Protein AF-A0A5R8Y618-F1 (afdb_monomer_lite)

InterPro domains:
  IPR011460 Lcl, C-terminal [PF07603] (34-144)

Foldseek 3Di:
DDDDDDDDDDDDDPPLCALLNVLVVVQWDDDQQWTARNLQRKIKGAHLDWFWFFQVVLQVCQQPDCGPNDNQKGFAAPLVCWPCLVVLVVGNDDQDPPAKEFHPDAQDPVDPQWGKIWHQDPPVSTIDIDTGDGRGGIHIHMIMDDDDDPDNVRSVVSNVVVSVVSSVVVVVVLVVVCVVVLDLVSLVVVCVSHVDDPCNVVSVVSNVVVVVVLVVVCVVLLFPVSLVVVCVVPPPDPCNLVSLVSLVVVLVVLLFLQSLLVSCQVPVVHPCLVVSVLSNLVVLVVLLVVVQELLSLLLSCLLCVLHPCNVVSLVSSLVRLCCVLVDPPPPCPPDPQVSNLVSLVVLLVVLVCLQCVCVVVVNDAPNNQSSLVNSVSSLVSSVPRPVPHPVNVVVCPDPVNVVSVVVNVVNVVVSVVVVVVSSVVSNVSSVSNVVSLVDPSHDPSSVVSNVVSNVVVVVCCVDSNVDDD

Organism: NCBI:txid2576037

Sequence (469 aa):
MFKIIIFLGISMNLLFASIESEVEKERFIKENGVLIDSFMGLVWEDNKKINKMTWDDSVKYCNDLKLHGKNNWRLPKSLEVFHLYNIKNEFYGPSGISDSYWLHQNGDEDRNNLRSKYYFDTYNKKVKISLNRPKYTYYNVRCVSGPSYASKDEIKKVIDKNRKEAINKKLNDYYTMLQKEDSIKEYRSFLRKYPNTSINQKIEKRLKELYSNEIKKLKKENTIIAYEIFLKNNPNSSIEDDITKEIYKLVKEEDNIAGYEWYVNKYSKSSNAKQAIEQIHKLAFEEAKDIDTISSYNTFVFNYPLAKEVKQANKKANELEREEYTSLGLLSFIGTNEKLDRKARALLIKAKQIERYPLDNNLNGSSSMGYKIVANRMYELLQKEFIESEATLRHLESQEFKDFVKDFRYVMKNIQRTLNQTNSYIKEVVSISKRGFEDAKADREMAAYYTKQHRDWEKFMHFRDKGYN

Structure (mmCIF, N/CA/C/O backbone):
data_AF-A0A5R8Y618-F1
#
_entry.id   AF-A0A5R8Y618-F1
#
loop_
_atom_site.group_PDB
_atom_site.id
_atom_site.type_symbol
_atom_site.label_atom_id
_atom_site.label_alt_id
_atom_site.label_comp_id
_atom_site.label_asym_id
_atom_site.label_entity_id
_atom_site.label_seq_id
_atom_site.pdbx_PDB_ins_code
_atom_site.Cartn_x
_atom_site.Cartn_y
_atom_site.Cartn_z
_atom_site.occupancy
_atom_site.B_iso_or_equiv
_atom_site.auth_seq_id
_atom_site.auth_comp_id
_atom_site.auth_asym_id
_atom_site.auth_atom_id
_atom_site.pdbx_PDB_model_num
ATOM 1 N N . MET A 1 1 ? 13.536 -36.663 -20.740 1.00 36.28 1 MET A N 1
ATOM 2 C CA . MET A 1 1 ? 14.502 -35.853 -21.515 1.00 36.28 1 MET A CA 1
ATOM 3 C C . MET A 1 1 ? 14.365 -34.398 -21.056 1.00 36.28 1 MET A C 1
ATOM 5 O O . MET A 1 1 ? 13.608 -33.631 -21.632 1.00 36.28 1 MET A O 1
ATOM 9 N N . PHE A 1 2 ? 14.982 -34.074 -19.914 1.00 22.75 2 PHE A N 1
ATOM 10 C CA . PHE A 1 2 ? 14.882 -32.771 -19.242 1.00 22.75 2 PHE A CA 1
ATOM 11 C C . PHE A 1 2 ? 15.874 -31.779 -19.869 1.00 22.75 2 PHE A C 1
ATOM 13 O O . PHE A 1 2 ? 17.068 -32.061 -19.928 1.00 22.75 2 PHE A O 1
ATOM 20 N N . LYS A 1 3 ? 15.387 -30.620 -20.332 1.00 25.92 3 LYS A N 1
ATOM 21 C CA . LYS A 1 3 ? 16.228 -29.483 -20.735 1.00 25.92 3 LYS A CA 1
ATOM 22 C C . LYS A 1 3 ? 16.635 -28.704 -19.484 1.00 25.92 3 LYS A C 1
ATOM 24 O O . LYS A 1 3 ? 15.788 -28.133 -18.806 1.00 25.92 3 LYS A O 1
ATOM 29 N N . ILE A 1 4 ? 17.932 -28.699 -19.195 1.00 24.20 4 ILE A N 1
ATOM 30 C CA . ILE A 1 4 ? 18.552 -27.942 -18.105 1.00 24.20 4 ILE A CA 1
ATOM 31 C C . ILE A 1 4 ? 18.669 -26.475 -18.538 1.00 24.20 4 ILE A C 1
ATOM 33 O O . ILE A 1 4 ? 19.390 -26.150 -19.479 1.00 24.20 4 ILE A O 1
ATOM 37 N N . ILE A 1 5 ? 17.943 -25.597 -17.846 1.00 27.16 5 ILE A N 1
ATOM 38 C CA . ILE A 1 5 ? 18.125 -24.142 -17.868 1.00 27.16 5 ILE A CA 1
ATOM 39 C C . ILE A 1 5 ? 19.163 -23.825 -16.788 1.00 27.16 5 ILE A C 1
ATOM 41 O O . ILE A 1 5 ? 18.901 -24.027 -15.604 1.00 27.16 5 ILE A O 1
ATOM 45 N N . ILE A 1 6 ? 20.347 -23.354 -17.182 1.00 28.50 6 ILE A N 1
ATOM 46 C CA . ILE A 1 6 ? 21.373 -22.903 -16.235 1.00 28.50 6 ILE A CA 1
ATOM 47 C C . ILE A 1 6 ? 21.031 -21.473 -15.800 1.00 28.50 6 ILE A C 1
ATOM 49 O O . ILE A 1 6 ? 21.230 -20.514 -16.543 1.00 28.50 6 ILE A O 1
ATOM 53 N N . PHE A 1 7 ? 20.505 -21.354 -14.581 1.00 26.84 7 PHE A N 1
ATOM 54 C CA . PHE A 1 7 ? 20.467 -20.123 -13.794 1.00 26.84 7 PHE A CA 1
ATOM 55 C C . PHE A 1 7 ? 21.886 -19.840 -13.269 1.00 26.84 7 PHE A C 1
ATOM 57 O O . PHE A 1 7 ? 22.429 -20.647 -12.517 1.00 26.84 7 PHE A O 1
ATOM 64 N N . LEU A 1 8 ? 22.484 -18.702 -13.631 1.00 30.75 8 LEU A N 1
ATOM 65 C CA . LEU A 1 8 ? 23.652 -18.158 -12.927 1.00 30.75 8 LEU A CA 1
ATOM 66 C C . LEU A 1 8 ? 23.202 -17.010 -12.017 1.00 30.75 8 LEU A C 1
ATOM 68 O O . LEU A 1 8 ? 22.452 -16.128 -12.429 1.00 30.75 8 LEU A O 1
ATOM 72 N N . GLY A 1 9 ? 23.632 -17.108 -10.758 1.00 26.67 9 GLY A N 1
ATOM 73 C CA . GLY A 1 9 ? 23.142 -16.378 -9.594 1.00 26.67 9 GLY A CA 1
ATOM 74 C C . GLY A 1 9 ? 23.215 -14.855 -9.681 1.00 26.67 9 GLY A C 1
ATOM 75 O O . GLY A 1 9 ? 24.220 -14.259 -10.062 1.00 26.67 9 GLY A O 1
ATOM 76 N N . ILE A 1 10 ? 22.103 -14.265 -9.257 1.00 31.89 10 ILE A N 1
ATOM 77 C CA . ILE A 1 10 ? 21.794 -12.848 -9.114 1.00 31.89 10 ILE A CA 1
ATOM 78 C C . ILE A 1 10 ? 22.483 -12.315 -7.851 1.00 31.89 10 ILE A C 1
ATOM 80 O O . ILE A 1 10 ? 22.214 -12.804 -6.755 1.00 31.89 10 ILE A O 1
ATOM 84 N N . SER A 1 11 ? 23.309 -11.274 -7.977 1.00 30.38 11 SER A N 1
ATOM 85 C CA . SER A 1 11 ? 23.451 -10.305 -6.890 1.00 30.38 11 SER A CA 1
ATOM 86 C C . SER A 1 11 ? 22.293 -9.315 -6.992 1.00 30.38 11 SER A C 1
ATOM 88 O O . SER A 1 11 ? 21.925 -8.848 -8.070 1.00 30.38 11 SER A O 1
ATOM 90 N N . MET A 1 12 ? 21.662 -9.076 -5.849 1.00 31.19 12 MET A N 1
ATOM 91 C CA . MET A 1 12 ? 20.414 -8.349 -5.668 1.00 31.19 12 MET A CA 1
ATOM 92 C C . MET A 1 12 ? 20.581 -6.853 -5.975 1.00 31.19 12 MET A C 1
ATOM 94 O O . MET A 1 12 ? 20.665 -6.024 -5.083 1.00 31.19 12 MET A O 1
ATOM 98 N N . ASN A 1 13 ? 20.613 -6.520 -7.260 1.00 31.25 13 ASN A N 1
ATOM 99 C CA . ASN A 1 13 ? 20.055 -5.295 -7.803 1.00 31.25 13 ASN A CA 1
ATOM 100 C C . ASN A 1 13 ? 19.085 -5.760 -8.883 1.00 31.25 13 ASN A C 1
ATOM 102 O O . ASN A 1 13 ? 19.504 -6.297 -9.908 1.00 31.25 13 ASN A O 1
ATOM 106 N N . LEU A 1 14 ? 17.784 -5.571 -8.662 1.00 36.28 14 LEU A N 1
ATOM 107 C CA . LEU A 1 14 ? 16.843 -5.461 -9.769 1.00 36.28 14 LEU A CA 1
ATOM 108 C C . LEU A 1 14 ? 17.345 -4.288 -10.620 1.00 36.28 14 LEU A C 1
ATOM 110 O O . LEU A 1 14 ? 17.012 -3.135 -10.363 1.00 36.28 14 LEU A O 1
ATOM 114 N N . LEU A 1 15 ? 18.222 -4.570 -11.585 1.00 40.03 15 LEU A N 1
ATOM 115 C CA . LEU A 1 15 ? 18.502 -3.688 -12.705 1.00 40.03 15 LEU A CA 1
ATOM 116 C C . LEU A 1 15 ? 17.163 -3.556 -13.418 1.00 40.03 15 LEU A C 1
ATOM 118 O O . LEU A 1 15 ? 16.800 -4.394 -14.241 1.00 40.03 15 LEU A O 1
ATOM 122 N N . PHE A 1 16 ? 16.376 -2.558 -13.016 1.00 50.47 16 PHE A N 1
ATOM 123 C CA . PHE A 1 16 ? 15.217 -2.125 -13.771 1.00 50.47 16 PHE A CA 1
ATOM 124 C C . PHE A 1 16 ? 15.690 -1.992 -15.216 1.00 50.47 16 PHE A C 1
ATOM 126 O O . PHE A 1 16 ? 16.631 -1.242 -15.484 1.00 50.47 16 PHE A O 1
ATOM 133 N N . ALA A 1 17 ? 15.111 -2.778 -16.124 1.00 63.09 17 ALA A N 1
ATOM 134 C CA . ALA A 1 17 ? 15.385 -2.633 -17.543 1.00 63.09 17 ALA A CA 1
ATOM 135 C C . ALA A 1 17 ? 15.125 -1.166 -17.902 1.00 63.09 17 ALA A C 1
ATOM 137 O O . ALA A 1 17 ? 13.986 -0.709 -17.841 1.00 63.09 17 ALA A O 1
ATOM 138 N N . SER A 1 18 ? 16.177 -0.403 -18.194 1.00 84.62 18 SER A N 1
ATOM 139 C CA . SER A 1 18 ? 16.043 0.999 -18.567 1.00 84.62 18 SER A CA 1
ATOM 140 C C . SER A 1 18 ? 15.818 1.097 -20.072 1.00 84.62 18 SER A C 1
ATOM 142 O O . SER A 1 18 ? 16.350 0.296 -20.843 1.00 84.62 18 SER A O 1
ATOM 144 N N . ILE A 1 19 ? 15.059 2.101 -20.513 1.00 89.75 19 ILE A N 1
ATOM 145 C CA . ILE A 1 19 ? 14.921 2.401 -21.948 1.00 89.75 19 ILE A CA 1
ATOM 146 C C . ILE A 1 19 ? 16.291 2.620 -22.591 1.00 89.75 19 ILE A C 1
ATOM 148 O O . ILE A 1 19 ? 16.508 2.183 -23.715 1.00 89.75 19 ILE A O 1
ATOM 152 N N . GLU A 1 20 ? 17.230 3.232 -21.867 1.00 89.75 20 GLU A N 1
ATOM 153 C CA . GLU A 1 20 ? 18.606 3.411 -22.331 1.00 89.75 20 GLU A CA 1
ATOM 154 C C . GLU A 1 20 ? 19.300 2.071 -22.603 1.00 89.75 20 GLU A C 1
ATOM 156 O O . GLU A 1 20 ? 19.898 1.902 -23.661 1.00 89.75 20 GLU A O 1
ATOM 161 N N . SER A 1 21 ? 19.156 1.086 -21.711 1.00 87.31 21 SER A N 1
ATOM 162 C CA . SER A 1 21 ? 19.709 -0.253 -21.928 1.00 87.31 21 SER A CA 1
ATOM 163 C C . SER A 1 21 ? 19.072 -0.960 -23.124 1.00 87.31 21 SER A C 1
ATOM 165 O O . SER A 1 21 ? 19.765 -1.695 -23.825 1.00 87.31 21 SER A O 1
ATOM 167 N N . GLU A 1 22 ? 17.768 -0.785 -23.352 1.00 90.06 22 GLU A N 1
ATOM 168 C CA . GLU A 1 22 ? 17.109 -1.373 -24.522 1.00 90.06 22 GLU A CA 1
ATOM 169 C C . GLU A 1 22 ? 17.590 -0.708 -25.820 1.00 90.06 22 GLU A C 1
ATOM 171 O O . GLU A 1 22 ? 17.864 -1.397 -26.798 1.00 90.06 22 GLU A O 1
ATOM 176 N N . VAL A 1 23 ? 17.740 0.618 -25.813 1.00 92.44 23 VAL A N 1
ATOM 177 C CA . VAL A 1 23 ? 18.236 1.404 -26.949 1.00 92.44 23 VAL A CA 1
ATOM 178 C C . VAL A 1 23 ? 19.695 1.069 -27.281 1.00 92.44 23 VAL A C 1
ATOM 180 O O . VAL A 1 23 ? 20.026 0.889 -28.449 1.00 92.44 23 VAL A O 1
ATOM 183 N N . GLU A 1 24 ? 20.569 0.918 -26.283 1.00 88.50 24 GLU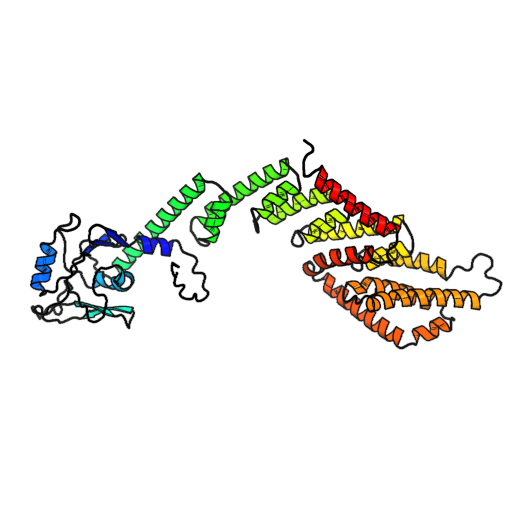 A N 1
ATOM 184 C CA . GLU A 1 24 ? 21.965 0.510 -26.513 1.00 88.50 24 GLU A CA 1
ATOM 185 C C . GLU A 1 24 ? 22.074 -0.906 -27.091 1.00 88.50 24 GLU A C 1
ATOM 187 O O . GLU A 1 24 ? 22.979 -1.183 -27.875 1.00 88.50 24 GLU A O 1
ATOM 192 N N . LYS A 1 25 ? 21.138 -1.803 -26.760 1.00 86.25 25 LYS A N 1
ATOM 193 C CA . LYS A 1 25 ? 21.087 -3.141 -27.363 1.00 86.25 25 LYS A CA 1
ATOM 194 C C . LYS A 1 25 ? 20.648 -3.093 -28.829 1.00 86.25 25 LYS A C 1
ATOM 196 O O . LYS A 1 25 ? 21.166 -3.848 -29.643 1.00 86.25 25 LYS A O 1
ATOM 201 N N . GLU A 1 26 ? 19.715 -2.207 -29.164 1.00 90.62 26 GLU A N 1
ATOM 202 C CA . GLU A 1 26 ? 19.205 -2.013 -30.530 1.00 90.62 26 GLU A CA 1
ATOM 203 C C . GLU A 1 26 ? 20.159 -1.216 -31.429 1.00 90.62 26 GLU A C 1
ATOM 205 O O . GLU A 1 26 ? 20.017 -1.241 -32.651 1.00 90.62 26 GLU A O 1
ATOM 210 N N . ARG A 1 27 ? 21.155 -0.536 -30.847 1.00 91.94 27 ARG A N 1
ATOM 211 C CA . ARG A 1 27 ? 22.166 0.235 -31.581 1.00 91.94 27 ARG A CA 1
ATOM 212 C C . ARG A 1 27 ? 22.917 -0.605 -32.617 1.00 91.94 27 ARG A C 1
ATOM 214 O O . ARG A 1 27 ? 23.222 -0.083 -33.694 1.00 91.94 27 ARG A O 1
ATOM 221 N N . PHE A 1 28 ? 23.246 -1.852 -32.275 1.00 90.69 28 PHE A N 1
ATOM 222 C CA . PHE A 1 28 ? 24.091 -2.731 -33.079 1.00 90.69 28 PHE A CA 1
ATOM 223 C C . PHE A 1 28 ? 23.259 -3.769 -33.829 1.00 90.69 28 PHE A C 1
ATOM 225 O O . PHE A 1 28 ? 22.651 -4.649 -33.224 1.00 90.69 28 PHE A O 1
ATOM 232 N N . ILE A 1 29 ? 23.252 -3.676 -35.157 1.00 92.00 29 ILE A N 1
ATOM 233 C CA . ILE A 1 29 ? 22.400 -4.497 -36.023 1.00 92.00 29 ILE A CA 1
ATOM 234 C C . ILE A 1 29 ? 23.285 -5.427 -36.847 1.00 92.00 29 ILE A C 1
ATOM 236 O O . ILE A 1 29 ? 24.181 -4.969 -37.555 1.00 92.00 29 ILE A O 1
ATOM 240 N N . LYS A 1 30 ? 23.036 -6.736 -36.763 1.00 91.38 30 LYS A N 1
ATOM 241 C CA . LYS A 1 30 ? 23.696 -7.737 -37.610 1.00 91.38 30 LYS A CA 1
ATOM 242 C C . LYS A 1 30 ? 22.812 -8.085 -38.786 1.00 91.38 30 LYS A C 1
ATOM 244 O O . LYS A 1 30 ? 21.698 -8.563 -38.592 1.00 91.38 30 LYS A O 1
ATOM 249 N N . GLU A 1 31 ? 23.340 -7.929 -39.988 1.00 91.25 31 GLU A N 1
ATOM 250 C CA . GLU A 1 31 ? 22.618 -8.281 -41.203 1.00 91.25 31 GLU A CA 1
ATOM 251 C C . GLU A 1 31 ? 23.609 -8.604 -42.325 1.00 91.25 31 GLU A C 1
ATOM 253 O O . GLU A 1 31 ? 24.636 -7.949 -42.442 1.00 91.25 31 GLU A O 1
ATOM 258 N N . ASN A 1 32 ? 23.339 -9.633 -43.135 1.00 89.25 32 ASN A N 1
ATOM 259 C CA . ASN A 1 32 ? 24.079 -9.945 -44.371 1.00 89.25 32 ASN A CA 1
ATOM 260 C C . ASN A 1 32 ? 25.625 -9.870 -44.266 1.00 89.25 32 ASN A C 1
ATOM 262 O O . ASN A 1 32 ? 26.298 -9.374 -45.169 1.00 89.25 32 ASN A O 1
ATOM 266 N N . GLY A 1 33 ? 26.193 -10.375 -43.162 1.00 90.44 33 GLY A N 1
ATOM 267 C CA . GLY A 1 33 ? 27.645 -10.430 -42.944 1.00 90.44 33 GLY A CA 1
ATOM 268 C C . GLY A 1 33 ? 28.290 -9.105 -42.528 1.00 90.44 33 GLY A C 1
ATOM 269 O O . GLY A 1 33 ? 29.500 -8.955 -42.686 1.00 90.44 33 GLY A O 1
ATOM 270 N N . VAL A 1 34 ? 27.511 -8.146 -42.021 1.00 94.12 34 VAL A N 1
ATOM 271 C CA . VAL A 1 34 ? 28.019 -6.907 -41.422 1.00 94.12 34 VAL A CA 1
ATOM 272 C C . VAL A 1 34 ? 27.440 -6.671 -40.029 1.00 94.12 34 VAL A C 1
ATOM 274 O O . VAL A 1 34 ? 26.354 -7.156 -39.702 1.00 94.12 34 VAL A O 1
ATOM 277 N N . LEU A 1 35 ? 28.155 -5.878 -39.231 1.00 93.56 35 LEU A N 1
ATOM 278 C CA . LEU A 1 35 ? 27.660 -5.282 -37.993 1.00 93.56 35 LEU A CA 1
ATOM 279 C C . LEU A 1 35 ? 27.531 -3.766 -38.178 1.00 93.56 35 LEU A C 1
ATOM 281 O O . LEU A 1 35 ? 28.519 -3.067 -38.400 1.00 93.56 35 LEU A O 1
ATOM 285 N N . ILE A 1 36 ? 26.314 -3.250 -38.076 1.00 94.00 36 ILE A N 1
ATOM 286 C CA . ILE A 1 36 ? 25.992 -1.832 -38.225 1.00 94.00 36 ILE A CA 1
ATOM 287 C C . ILE A 1 36 ? 25.940 -1.192 -36.838 1.00 94.00 36 ILE A C 1
ATOM 289 O O . ILE A 1 36 ? 25.162 -1.619 -35.991 1.00 94.00 36 ILE A O 1
ATOM 293 N N . ASP A 1 37 ? 26.726 -0.141 -36.622 1.00 93.94 37 ASP A N 1
ATOM 294 C CA . ASP A 1 37 ? 26.570 0.789 -35.506 1.00 93.94 37 ASP A CA 1
ATOM 295 C C . ASP A 1 37 ? 25.700 1.964 -35.962 1.00 93.94 37 ASP A C 1
ATOM 297 O O . ASP A 1 37 ? 26.177 2.908 -36.600 1.00 93.94 37 ASP A O 1
ATOM 301 N N . SER A 1 38 ? 24.412 1.911 -35.625 1.00 94.12 38 SER A N 1
ATOM 302 C CA . SER A 1 38 ? 23.441 2.934 -36.030 1.00 94.12 38 SER A CA 1
ATOM 303 C C . SER A 1 38 ? 23.702 4.314 -35.414 1.00 94.12 38 SER A C 1
ATOM 305 O O . SER A 1 38 ? 23.259 5.315 -35.974 1.00 94.12 38 SER A O 1
ATOM 307 N N . PHE A 1 39 ? 24.450 4.409 -34.307 1.00 94.31 39 PHE A N 1
ATOM 308 C CA . PHE A 1 39 ? 24.757 5.701 -33.683 1.00 94.31 39 PHE A CA 1
ATOM 309 C C . PHE A 1 39 ? 25.977 6.357 -34.302 1.00 94.31 39 PHE A C 1
ATOM 311 O O . PHE A 1 39 ? 26.036 7.578 -34.349 1.00 94.31 39 PHE A O 1
ATOM 318 N N . MET A 1 40 ? 26.946 5.585 -34.780 1.00 93.12 40 MET A N 1
ATOM 319 C CA . MET A 1 40 ? 28.114 6.141 -35.466 1.00 93.12 40 MET A CA 1
ATOM 320 C C . MET A 1 40 ? 27.967 6.112 -36.995 1.00 93.12 40 MET A C 1
ATOM 322 O O . MET A 1 40 ? 28.813 6.626 -37.719 1.00 93.12 40 MET A O 1
ATOM 326 N N . GLY A 1 41 ? 26.914 5.490 -37.529 1.00 93.69 41 GLY A N 1
ATOM 327 C CA . GLY A 1 41 ? 26.779 5.277 -38.973 1.00 93.69 41 GLY A CA 1
ATOM 328 C C . GLY A 1 41 ? 27.927 4.445 -39.562 1.00 93.69 41 GLY A C 1
ATOM 329 O O . GLY A 1 41 ? 28.170 4.490 -40.770 1.00 93.69 41 GLY A O 1
ATOM 330 N N . LEU A 1 42 ? 28.656 3.719 -38.708 1.00 94.81 42 LEU A N 1
ATOM 331 C CA . LEU A 1 42 ? 29.739 2.830 -39.097 1.00 94.81 42 LEU A CA 1
ATOM 332 C C . LEU A 1 42 ? 29.167 1.450 -39.384 1.00 94.81 42 LEU A C 1
ATOM 334 O O . LEU A 1 42 ? 28.331 0.936 -38.647 1.00 94.81 42 LEU A O 1
ATOM 338 N N . VAL A 1 43 ? 29.660 0.832 -40.443 1.00 95.62 43 VAL A N 1
ATOM 339 C CA . VAL A 1 43 ? 29.338 -0.539 -40.811 1.00 95.62 43 VAL A CA 1
ATOM 340 C C . VAL A 1 43 ? 30.632 -1.319 -40.840 1.00 95.62 43 VAL A C 1
ATOM 342 O O . VAL A 1 43 ? 31.580 -0.941 -41.523 1.00 95.62 43 VAL A O 1
ATOM 345 N N . TRP A 1 44 ? 30.670 -2.392 -40.072 1.00 95.06 44 TRP A N 1
ATOM 346 C CA . TRP A 1 44 ? 31.832 -3.239 -39.903 1.00 95.06 44 TRP A CA 1
ATOM 347 C C . TRP A 1 44 ? 31.638 -4.529 -40.674 1.00 95.06 44 TRP A C 1
ATOM 349 O O . TRP A 1 44 ? 30.567 -5.133 -40.638 1.00 95.06 44 TRP A O 1
ATOM 359 N N . GLU A 1 45 ? 32.691 -4.965 -41.348 1.00 93.94 45 GLU A N 1
ATOM 360 C CA . GLU A 1 45 ? 32.745 -6.289 -41.937 1.00 93.94 45 GLU A CA 1
ATOM 361 C C . GLU A 1 45 ? 32.607 -7.325 -40.819 1.00 93.94 45 GLU A C 1
ATOM 363 O O . GLU A 1 45 ? 33.310 -7.257 -39.806 1.00 93.94 45 GLU A O 1
ATOM 368 N N . ASP A 1 46 ? 31.690 -8.271 -40.990 1.00 90.94 46 ASP A N 1
ATOM 369 C CA . ASP A 1 46 ? 31.454 -9.361 -40.049 1.00 90.94 46 ASP A CA 1
ATOM 370 C C . ASP A 1 46 ? 31.108 -10.664 -40.783 1.00 90.94 46 ASP A C 1
ATOM 372 O O . ASP A 1 46 ? 30.152 -11.379 -40.472 1.00 90.94 46 ASP A O 1
ATOM 376 N N . ASN A 1 47 ? 31.884 -10.960 -41.826 1.00 80.81 47 ASN A N 1
ATOM 377 C CA . ASN A 1 47 ? 31.806 -12.238 -42.514 1.00 80.81 47 ASN A CA 1
ATOM 378 C C . ASN A 1 47 ? 32.437 -13.336 -41.636 1.00 80.81 47 ASN A C 1
ATOM 380 O O . ASN A 1 47 ? 33.357 -13.113 -40.853 1.00 80.81 47 ASN A O 1
ATOM 384 N N . LYS A 1 48 ? 31.949 -14.575 -41.759 1.00 76.44 48 LYS A N 1
ATOM 385 C CA . LYS A 1 48 ? 32.419 -15.708 -40.936 1.00 76.44 48 LYS A CA 1
ATOM 386 C C . LYS A 1 48 ? 33.907 -16.053 -41.136 1.00 76.44 48 LYS A C 1
ATOM 388 O O . LYS A 1 48 ? 34.431 -16.904 -40.422 1.00 76.44 48 LYS A O 1
ATOM 393 N N . LYS A 1 49 ? 34.581 -15.441 -42.116 1.00 80.38 49 LYS A N 1
ATOM 394 C CA . LYS A 1 49 ? 35.970 -15.712 -42.487 1.00 80.38 49 LYS A CA 1
ATOM 395 C C . LYS A 1 49 ? 36.843 -14.507 -42.162 1.00 80.38 49 LYS A C 1
ATOM 397 O O . LYS A 1 49 ? 36.741 -13.483 -42.820 1.00 80.38 49 LYS A O 1
ATOM 402 N N . ILE A 1 50 ? 37.781 -14.678 -41.235 1.00 82.81 50 ILE A N 1
ATOM 403 C CA . ILE A 1 50 ? 38.777 -13.648 -40.933 1.00 82.81 50 ILE A CA 1
ATOM 404 C C . ILE A 1 50 ? 40.066 -13.938 -41.672 1.00 82.81 50 ILE A C 1
ATOM 406 O O . ILE A 1 50 ? 40.689 -14.984 -41.488 1.00 82.81 50 ILE A O 1
ATOM 410 N N . ASN A 1 51 ? 40.465 -12.979 -42.498 1.00 88.44 51 ASN A N 1
ATOM 411 C CA . ASN A 1 51 ? 41.699 -13.054 -43.255 1.00 88.44 51 ASN A CA 1
ATOM 412 C C . ASN A 1 51 ? 42.861 -12.480 -42.435 1.00 88.44 51 ASN A C 1
ATOM 414 O O . ASN A 1 51 ? 42.713 -11.457 -41.764 1.00 88.44 51 ASN A O 1
ATOM 418 N N . LYS A 1 52 ? 44.026 -13.129 -42.529 1.00 91.94 52 LYS A N 1
ATOM 419 C CA . LYS A 1 52 ? 45.307 -12.614 -42.033 1.00 91.94 52 LYS A CA 1
ATOM 420 C C . LYS A 1 52 ? 46.188 -12.271 -43.222 1.00 91.94 52 LYS A C 1
ATOM 422 O O . LYS A 1 52 ? 46.439 -13.143 -44.048 1.00 91.94 52 LYS A O 1
ATOM 427 N N . MET A 1 53 ? 46.652 -11.032 -43.312 1.00 94.44 53 MET A N 1
ATOM 428 C CA . MET A 1 53 ? 47.482 -10.580 -44.434 1.00 94.44 53 MET A CA 1
ATOM 429 C C . MET A 1 53 ? 48.394 -9.417 -44.030 1.00 94.44 53 MET A C 1
ATOM 431 O O . MET A 1 53 ? 48.310 -8.914 -42.901 1.00 94.44 53 MET A O 1
ATOM 435 N N . THR A 1 54 ? 49.284 -9.014 -44.939 1.00 94.94 54 THR A N 1
ATOM 436 C CA . THR A 1 54 ? 50.136 -7.833 -44.748 1.00 94.94 54 THR A CA 1
ATOM 437 C C . THR A 1 54 ? 49.301 -6.555 -44.766 1.00 94.94 54 THR A C 1
ATOM 439 O O . THR A 1 54 ? 48.146 -6.558 -45.196 1.00 94.94 54 THR A O 1
ATOM 442 N N . TRP A 1 55 ? 49.844 -5.442 -44.280 1.00 94.12 55 TRP A N 1
ATOM 443 C CA . TRP A 1 55 ? 49.080 -4.194 -44.238 1.00 94.12 55 TRP A CA 1
ATOM 444 C C . TRP A 1 55 ? 48.700 -3.690 -45.641 1.00 94.12 55 TRP A C 1
ATOM 446 O O . TRP A 1 55 ? 47.558 -3.280 -45.838 1.00 94.12 55 TRP A O 1
ATOM 456 N N . ASP A 1 56 ? 49.617 -3.768 -46.615 1.00 92.06 56 ASP A N 1
ATOM 457 C CA . ASP A 1 56 ? 49.363 -3.327 -47.997 1.00 92.06 56 ASP A CA 1
ATOM 458 C C . ASP A 1 56 ? 48.255 -4.188 -48.645 1.00 92.06 56 ASP A C 1
ATOM 460 O O . ASP A 1 56 ? 47.306 -3.651 -49.225 1.00 92.06 56 ASP A O 1
ATOM 464 N N . ASP A 1 57 ? 48.295 -5.511 -48.438 1.00 95.81 57 ASP A N 1
ATOM 465 C CA . ASP A 1 57 ? 47.231 -6.423 -48.882 1.00 95.81 57 ASP A CA 1
ATOM 466 C C . ASP A 1 57 ? 45.898 -6.133 -48.186 1.00 95.81 57 ASP A C 1
ATOM 468 O O . ASP A 1 57 ? 44.847 -6.221 -48.812 1.00 95.81 57 ASP A O 1
ATOM 472 N N . SER A 1 58 ? 45.928 -5.743 -46.908 1.00 95.12 58 SER A N 1
ATOM 473 C CA . SER A 1 58 ? 44.726 -5.409 -46.128 1.00 95.12 58 SER A CA 1
ATOM 474 C C . SER A 1 58 ? 44.031 -4.161 -46.652 1.00 95.12 58 SER A C 1
ATOM 476 O O . SER A 1 58 ? 42.803 -4.108 -46.701 1.00 95.12 58 SER A O 1
ATOM 478 N N . VAL A 1 59 ? 44.810 -3.149 -47.048 1.00 94.12 59 VAL A N 1
ATOM 479 C CA . VAL A 1 59 ? 44.282 -1.936 -47.681 1.00 94.12 59 VAL A CA 1
ATOM 480 C C . VAL A 1 59 ? 43.632 -2.288 -49.012 1.00 94.12 59 VAL A C 1
ATOM 482 O O . VAL A 1 59 ? 42.493 -1.889 -49.247 1.00 94.12 59 VAL A O 1
ATOM 485 N N . LYS A 1 60 ? 44.318 -3.072 -49.852 1.00 95.44 60 LYS A N 1
ATOM 486 C CA . LYS A 1 60 ? 43.774 -3.531 -51.133 1.00 95.44 60 LYS A CA 1
ATOM 487 C C . LYS A 1 60 ? 42.498 -4.351 -50.939 1.00 95.44 60 LYS A C 1
ATOM 489 O O . LYS A 1 60 ? 41.487 -4.054 -51.561 1.00 95.44 60 LYS A O 1
ATOM 494 N N . TYR A 1 61 ? 42.525 -5.310 -50.017 1.00 95.50 61 TYR A N 1
ATOM 495 C CA . TYR A 1 61 ? 41.379 -6.138 -49.660 1.00 95.50 61 TYR A CA 1
ATOM 496 C C . TYR A 1 61 ? 40.168 -5.295 -49.271 1.00 95.50 61 TYR A C 1
ATOM 498 O O . TYR A 1 61 ? 39.088 -5.505 -49.815 1.00 95.50 61 TYR A O 1
ATOM 506 N N . CYS A 1 62 ? 40.341 -4.327 -48.363 1.00 95.88 62 CYS A N 1
ATOM 507 C CA . CYS A 1 62 ? 39.236 -3.463 -47.979 1.00 95.88 62 CYS A CA 1
ATOM 508 C C . CYS A 1 62 ? 38.757 -2.602 -49.149 1.00 95.88 62 CYS A C 1
ATOM 510 O O . CYS A 1 62 ? 37.558 -2.532 -49.361 1.00 95.88 62 CYS A O 1
ATOM 512 N N . ASN A 1 63 ? 39.644 -2.003 -49.944 1.00 95.69 63 ASN A N 1
ATOM 513 C CA . ASN A 1 63 ? 39.229 -1.161 -51.071 1.00 95.69 63 ASN A CA 1
ATOM 514 C C . ASN A 1 63 ? 38.468 -1.947 -52.158 1.00 95.69 63 ASN A C 1
ATOM 516 O O . ASN A 1 63 ? 37.555 -1.406 -52.779 1.00 95.69 63 ASN A O 1
ATOM 520 N N . ASP A 1 64 ? 38.821 -3.217 -52.368 1.00 95.81 64 ASP A N 1
ATOM 521 C CA . ASP A 1 64 ? 38.188 -4.098 -53.356 1.00 95.81 64 ASP A CA 1
ATOM 522 C C . ASP A 1 64 ? 36.916 -4.789 -52.814 1.00 95.81 64 ASP A C 1
ATOM 524 O O . ASP A 1 64 ? 36.156 -5.395 -53.581 1.00 95.81 64 ASP A O 1
ATOM 528 N N . LEU A 1 65 ? 36.660 -4.711 -51.500 1.00 94.38 65 LEU A N 1
ATOM 529 C CA . LEU A 1 65 ? 35.535 -5.377 -50.850 1.00 94.38 65 LEU A CA 1
ATOM 530 C C . LEU A 1 65 ? 34.200 -4.809 -51.352 1.00 94.38 65 LEU A C 1
ATOM 532 O O . LEU A 1 65 ? 33.922 -3.613 -51.270 1.00 94.38 65 LEU A O 1
ATOM 536 N N . LYS A 1 66 ? 33.329 -5.704 -51.823 1.00 93.56 66 LYS A N 1
ATOM 537 C CA . LYS A 1 66 ? 31.936 -5.408 -52.180 1.00 93.56 66 LYS A CA 1
ATOM 538 C C . LYS A 1 66 ? 31.021 -6.228 -51.283 1.00 93.56 66 LYS A C 1
ATOM 540 O O . LYS A 1 66 ? 30.782 -7.405 -51.535 1.00 93.56 66 LYS A O 1
ATOM 545 N N . LEU A 1 67 ? 30.536 -5.607 -50.215 1.00 91.69 67 LEU A N 1
ATOM 546 C CA . LEU A 1 67 ? 29.726 -6.258 -49.183 1.00 91.69 67 LEU A CA 1
ATOM 547 C C . LEU A 1 67 ? 28.580 -5.339 -48.766 1.00 91.69 67 LEU A C 1
ATOM 549 O O . LEU A 1 67 ? 28.777 -4.131 -48.637 1.00 91.69 67 LEU A O 1
ATOM 553 N N . HIS A 1 68 ? 27.385 -5.903 -48.566 1.00 92.12 68 HIS A N 1
ATOM 554 C CA . HIS A 1 68 ? 26.187 -5.162 -48.150 1.00 92.12 68 HIS A CA 1
ATOM 555 C C . HIS A 1 68 ? 25.889 -3.936 -49.051 1.00 92.12 68 HIS A C 1
ATOM 557 O O . HIS A 1 68 ? 25.562 -2.846 -48.581 1.00 92.12 68 HIS A O 1
ATOM 563 N N . GLY A 1 69 ? 26.092 -4.081 -50.368 1.00 90.56 69 GLY A N 1
ATOM 564 C CA . GLY A 1 69 ? 25.901 -2.998 -51.344 1.00 90.56 69 GLY A CA 1
ATOM 565 C C . GLY A 1 69 ? 26.870 -1.812 -51.201 1.00 90.56 69 GLY A C 1
ATOM 566 O O . GLY A 1 69 ? 26.670 -0.789 -51.849 1.00 90.56 69 GLY A O 1
ATOM 567 N N . LYS A 1 70 ? 27.909 -1.925 -50.363 1.00 90.88 70 LYS A N 1
ATOM 568 C CA . LYS A 1 70 ? 28.933 -0.895 -50.138 1.00 90.88 70 LYS A CA 1
ATOM 569 C C . LYS A 1 70 ? 30.225 -1.245 -50.869 1.00 90.88 70 LYS A C 1
ATOM 571 O O . LYS A 1 70 ? 30.616 -2.411 -50.908 1.00 90.88 70 LYS A O 1
ATOM 576 N N . ASN A 1 71 ? 30.883 -0.219 -51.403 1.00 92.75 71 ASN A N 1
ATOM 577 C CA . ASN A 1 71 ? 32.149 -0.281 -52.145 1.00 92.75 71 ASN A CA 1
ATOM 578 C C . ASN A 1 71 ? 33.226 0.668 -51.576 1.00 92.75 71 ASN A C 1
ATOM 580 O O . ASN A 1 71 ? 34.278 0.832 -52.177 1.00 92.75 71 ASN A O 1
ATOM 584 N N . ASN A 1 72 ? 32.955 1.323 -50.446 1.00 93.56 72 ASN A N 1
ATOM 585 C CA . ASN A 1 72 ? 33.820 2.318 -49.804 1.00 93.56 72 ASN A CA 1
ATOM 586 C C . ASN A 1 72 ? 34.417 1.794 -48.486 1.00 93.56 72 ASN A C 1
ATOM 588 O O . ASN A 1 72 ? 34.504 2.509 -47.483 1.00 93.56 72 ASN A O 1
ATOM 592 N N . TRP A 1 73 ? 34.778 0.516 -48.482 1.00 96.50 73 TRP A N 1
ATOM 593 C CA . TRP A 1 73 ? 35.369 -0.173 -47.344 1.00 96.50 73 TRP A CA 1
ATOM 594 C C . TRP A 1 73 ? 36.838 0.214 -47.176 1.00 96.50 73 TRP A C 1
ATOM 596 O O . TRP A 1 73 ? 37.574 0.399 -48.138 1.00 96.50 73 TRP A O 1
ATOM 606 N N . ARG A 1 74 ? 37.277 0.342 -45.925 1.00 96.06 74 ARG A N 1
ATOM 607 C CA . ARG A 1 74 ? 38.648 0.726 -45.572 1.00 96.06 74 ARG A CA 1
ATOM 608 C C . ARG A 1 74 ? 39.085 0.067 -44.275 1.00 96.06 74 ARG A C 1
ATOM 610 O O . ARG A 1 74 ? 38.261 -0.415 -43.500 1.00 96.06 74 ARG A O 1
ATOM 617 N N . LEU A 1 75 ? 40.382 0.111 -43.989 1.00 95.00 75 LEU A N 1
ATOM 618 C CA . LEU A 1 75 ? 40.856 -0.174 -42.638 1.00 95.00 75 LEU A CA 1
ATOM 619 C C . LEU A 1 75 ? 40.310 0.869 -41.636 1.00 95.00 75 LEU A C 1
ATOM 621 O O . LEU A 1 75 ? 40.159 2.050 -41.982 1.00 95.00 75 LEU A O 1
ATOM 625 N N . PRO A 1 76 ? 40.026 0.467 -40.386 1.00 94.94 76 PRO A N 1
ATOM 626 C CA . PRO A 1 76 ? 39.519 1.375 -39.368 1.00 94.94 76 PRO A CA 1
ATOM 627 C C . PRO A 1 76 ? 40.600 2.316 -38.837 1.00 94.94 76 PRO A C 1
ATOM 629 O O . PRO A 1 76 ? 41.790 1.989 -38.792 1.00 94.94 76 PRO A O 1
ATOM 632 N N . LYS A 1 77 ? 40.180 3.506 -38.407 1.00 91.94 77 LYS A N 1
ATOM 633 C CA . LYS A 1 77 ? 41.035 4.480 -37.719 1.00 91.94 77 LYS A CA 1
ATOM 634 C C . LYS A 1 77 ? 41.075 4.194 -36.220 1.00 91.94 77 LYS A C 1
ATOM 636 O O . LYS A 1 77 ? 40.172 3.579 -35.655 1.00 91.94 77 LYS A O 1
ATOM 641 N N . SER A 1 78 ? 42.116 4.690 -35.555 1.00 89.00 78 SER A N 1
ATOM 642 C CA . SER A 1 78 ? 42.323 4.513 -34.112 1.00 89.00 78 SER A CA 1
ATOM 643 C C . SER A 1 78 ? 41.122 4.974 -33.278 1.00 89.00 78 SER A C 1
ATOM 645 O O . SER A 1 78 ? 40.705 4.268 -32.365 1.00 89.00 78 SER A O 1
ATOM 647 N N . LEU A 1 79 ? 40.516 6.114 -33.626 1.00 88.88 79 LEU A N 1
ATOM 648 C CA . LEU A 1 79 ? 39.344 6.657 -32.931 1.00 88.88 79 LEU A CA 1
ATOM 649 C C . LEU A 1 79 ? 38.097 5.759 -33.030 1.00 88.88 79 LEU A C 1
ATOM 651 O O . LEU A 1 79 ? 37.331 5.662 -32.072 1.00 88.88 79 LEU A O 1
ATOM 655 N N . GLU A 1 80 ? 37.924 5.065 -34.153 1.00 91.25 80 GLU A N 1
ATOM 656 C CA . GLU A 1 80 ? 36.736 4.258 -34.453 1.00 91.25 80 GLU A CA 1
ATOM 657 C C . GLU A 1 80 ? 36.729 2.933 -33.687 1.00 91.25 80 GLU A C 1
ATOM 659 O O . GLU A 1 80 ? 35.665 2.400 -33.412 1.00 91.25 80 GLU A O 1
ATOM 664 N N . VAL A 1 81 ? 37.890 2.402 -33.288 1.00 91.25 81 VAL A N 1
ATOM 665 C CA . VAL A 1 81 ? 37.955 1.088 -32.625 1.00 91.25 81 VAL A CA 1
ATOM 666 C C . VAL A 1 81 ? 37.779 1.145 -31.106 1.00 91.25 81 VAL A C 1
ATOM 668 O O . VAL A 1 81 ? 37.516 0.119 -30.486 1.00 91.25 81 VAL A O 1
ATOM 671 N N . PHE A 1 82 ? 37.901 2.315 -30.466 1.00 85.50 82 PHE A N 1
ATOM 672 C CA . PHE A 1 82 ? 37.934 2.401 -28.995 1.00 85.50 82 PHE A CA 1
ATOM 673 C C . PHE A 1 82 ? 36.658 1.900 -28.300 1.00 85.50 82 PHE A C 1
ATOM 675 O O . PHE A 1 82 ? 36.748 1.375 -27.190 1.00 85.50 82 PHE A O 1
ATOM 682 N N . HIS A 1 83 ? 35.489 2.034 -28.932 1.00 83.81 83 HIS A N 1
ATOM 683 C CA . HIS A 1 83 ? 34.208 1.607 -28.358 1.00 83.81 83 HIS A CA 1
ATOM 684 C C . HIS A 1 83 ? 33.895 0.121 -28.609 1.00 83.81 83 HIS A C 1
ATOM 686 O O . HIS A 1 83 ? 32.987 -0.428 -27.984 1.00 83.81 83 HIS A O 1
ATOM 692 N N . LEU A 1 84 ? 34.669 -0.560 -29.467 1.00 88.56 84 LEU A N 1
ATOM 693 C CA . LEU A 1 84 ? 34.393 -1.942 -29.864 1.00 88.56 84 LEU A CA 1
ATOM 694 C C . LEU A 1 84 ? 34.549 -2.947 -28.724 1.00 88.56 84 LEU A C 1
ATOM 696 O O . LEU A 1 84 ? 34.031 -4.053 -28.819 1.00 88.56 84 LEU A O 1
ATOM 700 N N . TYR A 1 85 ? 35.244 -2.604 -27.635 1.00 88.31 85 TYR A N 1
ATOM 701 C CA . TYR A 1 85 ? 35.463 -3.555 -26.542 1.00 88.31 85 TYR A CA 1
ATOM 702 C C . TYR A 1 85 ? 34.151 -4.093 -25.952 1.00 88.31 85 TYR A C 1
ATOM 704 O O . TYR A 1 85 ? 34.055 -5.286 -25.638 1.00 88.31 85 TYR A O 1
ATOM 712 N N . ASN A 1 86 ? 33.148 -3.221 -25.819 1.00 84.25 86 ASN A N 1
ATOM 713 C CA . ASN A 1 86 ? 31.851 -3.579 -25.247 1.00 84.25 86 ASN A CA 1
ATOM 714 C C . ASN A 1 86 ? 31.054 -4.507 -26.170 1.00 84.25 86 ASN A C 1
ATOM 716 O O . ASN A 1 86 ? 30.291 -5.331 -25.681 1.00 84.25 86 ASN A O 1
ATOM 720 N N . ILE A 1 87 ? 31.302 -4.430 -27.479 1.00 86.44 87 ILE A N 1
ATOM 721 C CA . ILE A 1 87 ? 30.624 -5.227 -28.507 1.00 86.44 87 ILE A CA 1
ATOM 722 C C . ILE A 1 87 ? 31.520 -6.280 -29.156 1.00 86.44 87 ILE A C 1
ATOM 724 O O . ILE A 1 87 ? 31.154 -6.869 -30.164 1.00 86.44 87 ILE A O 1
ATOM 728 N N . LY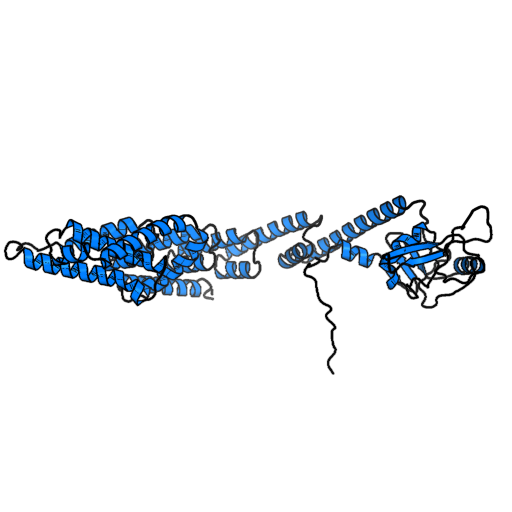S A 1 88 ? 32.703 -6.558 -28.600 1.00 87.38 88 LYS A N 1
ATOM 729 C CA . LYS A 1 88 ? 33.664 -7.489 -29.217 1.00 87.38 88 LYS A CA 1
ATOM 730 C C . LYS A 1 88 ? 33.089 -8.894 -29.433 1.00 87.38 88 LYS A C 1
ATOM 732 O O . LYS A 1 88 ? 33.495 -9.569 -30.365 1.00 87.38 88 LYS A O 1
ATOM 737 N N . ASN A 1 89 ? 32.146 -9.300 -28.579 1.00 86.19 89 ASN A N 1
ATOM 738 C CA . ASN A 1 89 ? 31.468 -10.594 -28.651 1.00 86.19 89 ASN A CA 1
ATOM 739 C C . ASN A 1 89 ? 30.325 -10.603 -29.676 1.00 86.19 89 ASN A C 1
ATOM 741 O O . ASN A 1 89 ? 29.777 -11.663 -29.966 1.00 86.19 89 ASN A O 1
ATOM 745 N N . GLU A 1 90 ? 29.942 -9.437 -30.200 1.00 85.25 90 GLU A N 1
ATOM 746 C CA . GLU A 1 90 ? 29.000 -9.364 -31.306 1.00 85.25 90 GLU A CA 1
ATOM 747 C C . GLU A 1 90 ? 29.679 -9.759 -32.620 1.00 85.25 90 GLU A C 1
ATOM 749 O O . GLU A 1 90 ? 29.057 -10.396 -33.459 1.00 85.25 90 GLU A O 1
ATOM 754 N N . PHE A 1 91 ? 30.963 -9.477 -32.799 1.00 86.19 91 PHE A N 1
ATOM 755 C CA . PHE A 1 91 ? 31.662 -9.880 -34.013 1.00 86.19 91 PHE A CA 1
ATOM 756 C C . PHE A 1 91 ? 31.898 -11.394 -34.090 1.00 86.19 91 PHE A C 1
ATOM 758 O O . PHE A 1 91 ? 32.278 -12.032 -33.107 1.00 86.19 91 PHE A O 1
ATOM 765 N N . TYR A 1 92 ? 31.776 -11.961 -35.290 1.00 82.38 92 TYR A N 1
ATOM 766 C CA . TYR A 1 92 ? 32.368 -13.255 -35.610 1.00 82.38 92 TYR A CA 1
ATOM 767 C C . TYR A 1 92 ? 33.886 -13.136 -35.591 1.00 82.38 92 TYR A C 1
ATOM 769 O O . TYR A 1 92 ? 34.444 -12.244 -36.229 1.00 82.38 92 TYR A O 1
ATOM 777 N N . GLY A 1 93 ? 34.564 -14.059 -34.907 1.00 74.19 93 GLY A N 1
ATOM 778 C CA . GLY A 1 93 ? 36.020 -14.124 -34.906 1.00 74.19 93 GLY A CA 1
ATOM 779 C C . GLY A 1 93 ? 36.685 -13.983 -33.553 1.00 74.19 93 GLY A C 1
ATOM 780 O O . GLY A 1 93 ? 36.018 -13.945 -32.522 1.00 74.19 93 GLY A O 1
ATOM 781 N N . PRO A 1 94 ? 38.022 -13.916 -33.540 1.00 68.69 94 PRO A N 1
ATOM 782 C CA . PRO A 1 94 ? 38.743 -13.951 -32.301 1.00 68.69 94 PRO A CA 1
ATOM 783 C C . PRO A 1 94 ? 38.752 -12.573 -31.624 1.00 68.69 94 PRO A C 1
ATOM 785 O O . PRO A 1 94 ? 39.026 -11.536 -32.237 1.00 68.69 94 PRO A O 1
ATOM 788 N N . SER A 1 95 ? 38.445 -12.583 -30.331 1.00 71.38 95 SER A N 1
ATOM 789 C CA . SER A 1 95 ? 38.261 -11.402 -29.483 1.00 71.38 95 SER A CA 1
ATOM 790 C C . SER A 1 95 ? 39.259 -11.355 -28.313 1.00 71.38 95 SER A C 1
ATOM 792 O O . SER A 1 95 ? 38.993 -10.705 -27.298 1.00 71.38 95 SER A O 1
ATOM 794 N N . GLY A 1 96 ? 40.374 -12.089 -28.424 1.00 68.81 96 GLY A N 1
ATOM 795 C CA . GLY A 1 96 ? 41.421 -12.217 -27.407 1.00 68.81 96 GLY A CA 1
ATOM 796 C C . GLY A 1 96 ? 42.622 -11.287 -27.619 1.00 68.81 96 GLY A C 1
ATOM 797 O O . GLY A 1 96 ? 42.756 -10.620 -28.644 1.00 68.81 96 GLY A O 1
ATOM 798 N N . ILE A 1 97 ? 43.533 -11.259 -26.639 1.00 64.62 97 ILE A N 1
ATOM 799 C CA . ILE A 1 97 ? 44.748 -10.416 -26.659 1.00 64.62 97 ILE A CA 1
ATOM 800 C C . ILE A 1 97 ? 45.720 -10.829 -27.780 1.00 64.62 97 ILE A C 1
ATOM 802 O O . ILE A 1 97 ? 46.420 -9.985 -28.341 1.00 64.62 97 ILE A O 1
ATOM 806 N N . SER A 1 98 ? 45.740 -12.116 -28.133 1.00 73.25 98 SER A N 1
ATOM 807 C CA . SER A 1 98 ? 46.522 -12.684 -29.240 1.00 73.25 98 SER A CA 1
ATOM 808 C C . SER A 1 98 ? 46.065 -12.211 -30.621 1.00 73.25 98 SER A C 1
ATOM 810 O O . SER A 1 98 ? 46.809 -12.324 -31.596 1.00 73.25 98 SER A O 1
ATOM 812 N N . ASP A 1 99 ? 44.863 -11.648 -30.718 1.00 84.75 99 ASP A N 1
ATOM 813 C CA . ASP A 1 99 ? 44.163 -11.460 -31.980 1.00 84.75 99 ASP A CA 1
ATOM 814 C C . ASP A 1 99 ? 44.167 -9.999 -32.377 1.00 84.75 99 ASP A C 1
ATOM 816 O O . ASP A 1 99 ? 43.268 -9.213 -32.082 1.00 84.75 99 ASP A O 1
ATOM 820 N N . SER A 1 100 ? 45.267 -9.629 -33.022 1.00 90.88 100 SER A N 1
ATOM 821 C CA . SER A 1 100 ? 45.488 -8.261 -33.459 1.00 90.88 100 SER A CA 1
ATOM 822 C C . SER A 1 100 ? 44.917 -8.006 -34.844 1.00 90.88 100 SER A C 1
ATOM 824 O O . SER A 1 100 ? 45.008 -8.862 -35.723 1.00 90.88 100 SER A O 1
ATOM 826 N N . TYR A 1 101 ? 44.402 -6.797 -35.030 1.00 93.25 101 TYR A N 1
ATOM 827 C CA . TYR A 1 101 ? 43.778 -6.329 -36.257 1.00 93.25 101 TYR A CA 1
ATOM 828 C C . TYR A 1 101 ? 44.480 -5.076 -36.783 1.00 93.25 101 TYR A C 1
ATOM 830 O O . TYR A 1 101 ? 44.889 -4.214 -35.997 1.00 93.25 101 TYR A O 1
ATOM 838 N N . TRP A 1 102 ? 44.608 -4.959 -38.104 1.00 94.62 102 TRP A N 1
ATOM 839 C CA . TRP A 1 102 ? 45.218 -3.789 -38.737 1.00 94.62 102 TRP A CA 1
ATOM 840 C C . TRP A 1 102 ? 44.383 -2.507 -38.570 1.00 94.62 102 TRP A C 1
ATOM 842 O O . TRP A 1 102 ? 43.153 -2.538 -38.608 1.00 94.62 102 TRP A O 1
ATOM 852 N N . LEU A 1 103 ? 45.068 -1.368 -38.408 1.00 93.25 103 LEU A N 1
ATOM 853 C CA . LEU A 1 103 ? 44.499 -0.017 -38.486 1.00 93.25 103 LEU A CA 1
ATOM 854 C C . LEU A 1 103 ? 45.005 0.702 -39.742 1.00 93.25 103 LEU A C 1
ATOM 856 O O . LEU A 1 103 ? 46.088 0.415 -40.249 1.00 93.25 103 LEU A O 1
ATOM 860 N N . HIS A 1 104 ? 44.251 1.699 -40.203 1.00 89.19 104 HIS A N 1
ATOM 861 C CA . HIS A 1 104 ? 44.638 2.546 -41.333 1.00 89.19 104 HIS A CA 1
ATOM 862 C C . HIS A 1 104 ? 45.837 3.465 -41.025 1.00 89.19 104 HIS A C 1
ATOM 864 O O . HIS A 1 104 ? 46.583 3.820 -41.927 1.00 89.19 104 HIS A O 1
ATOM 870 N N . GLN A 1 105 ? 46.027 3.864 -39.762 1.00 77.88 105 GLN A N 1
ATOM 871 C CA . GLN A 1 105 ? 46.989 4.904 -39.374 1.00 77.88 105 GLN A CA 1
ATOM 872 C C . GLN A 1 105 ? 48.459 4.442 -39.457 1.00 77.88 105 GLN A C 1
ATOM 874 O O . GLN A 1 105 ? 48.803 3.332 -39.030 1.00 77.88 105 GLN A O 1
ATOM 879 N N . ASN A 1 106 ? 49.333 5.346 -39.914 1.00 63.47 106 ASN A N 1
ATOM 880 C CA . ASN A 1 106 ? 50.790 5.201 -39.845 1.00 63.47 106 ASN A CA 1
ATOM 881 C C . ASN A 1 106 ? 51.280 5.151 -38.387 1.00 63.47 106 ASN A C 1
ATOM 883 O O . ASN A 1 106 ? 50.645 5.704 -37.490 1.00 63.47 106 ASN A O 1
ATOM 887 N N . GLY A 1 107 ? 52.373 4.425 -38.135 1.00 55.47 107 GLY A N 1
ATOM 888 C CA . GLY A 1 107 ? 52.971 4.352 -36.796 1.00 55.47 107 GLY A CA 1
ATOM 889 C C . GLY A 1 107 ? 53.782 5.600 -36.430 1.00 55.47 107 GLY A C 1
ATOM 890 O O . GLY A 1 107 ? 53.636 6.112 -35.326 1.00 55.47 107 GLY A O 1
ATOM 891 N N . ASP A 1 108 ? 54.594 6.073 -37.375 1.00 54.53 108 ASP A N 1
ATOM 892 C CA . ASP A 1 108 ? 55.571 7.161 -37.255 1.00 54.53 108 ASP A CA 1
ATOM 893 C C . ASP A 1 108 ? 55.684 7.813 -38.649 1.00 54.53 108 ASP A C 1
ATOM 895 O O . ASP A 1 108 ? 55.793 7.079 -39.639 1.00 54.53 108 ASP A O 1
ATOM 899 N N . GLU A 1 109 ? 55.580 9.143 -38.758 1.00 51.19 109 GLU A N 1
ATOM 900 C CA . GLU A 1 109 ? 55.591 9.852 -40.057 1.00 51.19 109 GLU A CA 1
ATOM 901 C C . GLU A 1 109 ? 56.945 9.711 -40.773 1.00 51.19 109 GLU A C 1
ATOM 903 O O . GLU A 1 109 ? 56.983 9.641 -42.000 1.00 51.19 109 GLU A O 1
ATOM 908 N N . ASP A 1 110 ? 58.026 9.503 -40.016 1.00 53.59 110 ASP A N 1
ATOM 909 C CA . ASP A 1 110 ? 59.387 9.352 -40.543 1.00 53.59 110 ASP A CA 1
ATOM 910 C C . ASP A 1 110 ? 59.730 7.910 -40.971 1.00 53.59 110 ASP A C 1
ATOM 912 O O . ASP A 1 110 ? 60.812 7.643 -41.503 1.00 53.59 110 ASP A O 1
ATOM 916 N N . ARG A 1 111 ? 58.832 6.932 -40.752 1.00 61.28 111 ARG A N 1
ATOM 917 C CA . ARG A 1 111 ? 59.098 5.507 -41.039 1.00 61.28 111 ARG A CA 1
ATOM 918 C C . ARG A 1 111 ? 57.985 4.839 -41.840 1.00 61.28 111 ARG A C 1
ATOM 920 O O . ARG A 1 111 ? 57.136 4.120 -41.309 1.00 61.28 111 ARG A O 1
ATOM 927 N N . ASN A 1 112 ? 58.103 4.934 -43.166 1.00 65.25 112 ASN A N 1
ATOM 928 C CA . ASN A 1 112 ? 57.173 4.381 -44.165 1.00 65.25 112 ASN A CA 1
ATOM 929 C C . ASN A 1 112 ? 56.832 2.880 -44.032 1.00 65.25 112 ASN A C 1
ATOM 931 O O . ASN A 1 112 ? 55.818 2.443 -44.580 1.00 65.25 112 ASN A O 1
ATOM 935 N N . ASN A 1 113 ? 57.614 2.089 -43.290 1.00 74.56 113 ASN A N 1
ATOM 936 C CA . ASN A 1 113 ? 57.406 0.645 -43.105 1.00 74.56 113 ASN A CA 1
ATOM 937 C C . ASN A 1 113 ? 56.655 0.263 -41.818 1.00 74.56 113 ASN A C 1
ATOM 939 O O . ASN A 1 113 ? 56.445 -0.928 -41.575 1.00 74.56 113 ASN A O 1
ATOM 943 N N . LEU A 1 114 ? 56.262 1.236 -40.992 1.00 81.44 114 LEU A N 1
ATOM 944 C CA . LEU A 1 114 ? 55.623 0.996 -39.702 1.00 81.44 114 LEU A CA 1
ATOM 945 C C . LEU A 1 114 ? 54.137 1.379 -39.704 1.00 81.44 114 LEU A C 1
ATOM 947 O O . LEU A 1 114 ? 53.732 2.426 -40.212 1.00 81.44 114 LEU A O 1
ATOM 951 N N . ARG A 1 115 ? 53.309 0.507 -39.126 1.00 86.75 115 ARG A N 1
ATOM 952 C CA . ARG A 1 115 ? 51.843 0.611 -39.089 1.00 86.75 115 ARG A CA 1
ATOM 953 C C . ARG A 1 115 ? 51.293 0.336 -37.697 1.00 86.75 115 ARG A C 1
ATOM 955 O O . ARG A 1 115 ? 51.993 -0.179 -36.823 1.00 86.75 115 ARG A O 1
ATOM 962 N N . SER A 1 116 ? 50.028 0.683 -37.498 1.00 90.00 116 SER A N 1
ATOM 963 C CA . SER A 1 116 ? 49.331 0.512 -36.224 1.00 90.00 116 SER A CA 1
ATOM 964 C C . SER A 1 116 ? 48.395 -0.696 -36.245 1.00 90.00 116 SER A C 1
ATOM 966 O O . SER A 1 116 ? 47.784 -1.014 -37.264 1.00 90.00 116 SER A O 1
ATOM 968 N N . LYS A 1 117 ? 48.250 -1.355 -35.095 1.00 91.81 117 LYS A N 1
ATOM 969 C CA . LYS A 1 117 ? 47.285 -2.444 -34.882 1.00 91.81 117 LYS A CA 1
ATOM 970 C C . LYS A 1 117 ? 46.484 -2.216 -33.608 1.00 91.81 117 LYS A C 1
ATOM 972 O O . LYS A 1 117 ? 46.966 -1.544 -32.694 1.00 91.81 117 LYS A O 1
ATOM 977 N N . TYR A 1 118 ? 45.312 -2.828 -33.505 1.00 93.00 118 TYR A N 1
ATOM 978 C CA . TYR A 1 118 ? 44.553 -2.896 -32.258 1.00 93.00 118 TYR A CA 1
ATOM 979 C C . TYR A 1 118 ? 44.310 -4.342 -31.826 1.00 93.00 118 TYR A C 1
ATOM 981 O O . TYR A 1 118 ? 44.388 -5.261 -32.637 1.00 93.00 118 TYR A O 1
ATOM 989 N N . TYR A 1 119 ? 44.052 -4.545 -30.538 1.00 91.88 119 TYR A N 1
ATOM 990 C CA . TYR A 1 119 ? 43.597 -5.819 -29.980 1.00 91.88 119 TYR A CA 1
ATOM 991 C C . TYR A 1 119 ? 42.686 -5.565 -28.776 1.00 91.88 119 TYR A C 1
ATOM 993 O O . TYR A 1 119 ? 42.705 -4.484 -28.172 1.00 91.88 119 TYR A O 1
ATOM 1001 N N . PHE A 1 120 ? 41.884 -6.565 -28.421 1.00 90.81 120 PHE A N 1
ATOM 1002 C CA . PHE A 1 120 ? 41.019 -6.507 -27.250 1.00 90.81 120 PHE A CA 1
ATOM 1003 C C . PHE A 1 120 ? 41.813 -6.912 -26.008 1.00 90.81 120 PHE A C 1
ATOM 1005 O O . PHE A 1 120 ? 42.192 -8.068 -25.841 1.00 90.81 120 PHE A O 1
ATOM 1012 N N . ASP A 1 121 ? 42.073 -5.950 -25.127 1.00 89.81 121 ASP A N 1
ATOM 1013 C CA . ASP A 1 121 ? 42.678 -6.209 -23.828 1.00 89.81 121 ASP A CA 1
ATOM 1014 C C . ASP A 1 121 ? 41.594 -6.677 -22.856 1.00 89.81 121 ASP A C 1
ATOM 1016 O O . ASP A 1 121 ? 40.854 -5.875 -22.279 1.00 89.81 121 ASP A O 1
ATOM 1020 N N . THR A 1 122 ? 41.481 -7.996 -22.714 1.00 86.12 122 THR A N 1
ATOM 1021 C CA . THR A 1 122 ? 40.503 -8.643 -21.834 1.00 86.12 122 THR A CA 1
ATOM 1022 C C . THR A 1 122 ? 40.789 -8.388 -20.355 1.00 86.12 122 THR A C 1
ATOM 1024 O O . THR A 1 122 ? 39.844 -8.331 -19.570 1.00 86.12 122 THR A O 1
ATOM 1027 N N . TYR A 1 123 ? 42.053 -8.158 -19.981 1.00 88.00 123 TYR A N 1
ATOM 1028 C CA . TYR A 1 123 ? 42.456 -7.858 -18.607 1.00 88.00 123 TYR A CA 1
ATOM 1029 C C . TYR A 1 123 ? 42.012 -6.449 -18.198 1.00 88.00 123 TYR A C 1
ATOM 1031 O O . TYR A 1 123 ? 41.300 -6.273 -17.214 1.00 88.00 123 TYR A O 1
ATOM 1039 N N . ASN A 1 124 ? 42.355 -5.436 -19.001 1.00 89.62 124 ASN A N 1
ATOM 1040 C CA . ASN A 1 124 ? 42.008 -4.034 -18.716 1.00 89.62 124 ASN A CA 1
ATOM 1041 C C . ASN A 1 124 ? 40.629 -3.614 -19.241 1.00 89.62 124 ASN A C 1
ATOM 1043 O O . ASN A 1 124 ? 40.279 -2.435 -19.192 1.00 89.62 124 ASN A O 1
ATOM 1047 N N . LYS A 1 125 ? 39.877 -4.562 -19.796 1.00 90.50 125 LYS A N 1
ATOM 1048 C CA . LYS A 1 125 ? 38.555 -4.371 -20.382 1.00 90.50 125 LYS A CA 1
ATOM 1049 C C . LYS A 1 125 ? 38.452 -3.207 -21.381 1.00 90.50 125 LYS A C 1
ATOM 1051 O O . LYS A 1 125 ? 37.536 -2.392 -21.303 1.00 90.50 125 LYS A O 1
ATOM 1056 N N . LYS A 1 126 ? 39.401 -3.107 -22.316 1.00 91.50 126 LYS A N 1
ATOM 1057 C CA . LYS A 1 126 ? 39.448 -2.017 -23.308 1.00 91.50 126 LYS A CA 1
ATOM 1058 C C . LYS A 1 126 ? 40.085 -2.445 -24.622 1.00 91.50 126 LYS A C 1
ATOM 1060 O O . LYS A 1 126 ? 40.771 -3.460 -24.693 1.00 91.50 126 LYS A O 1
ATOM 1065 N N . VAL A 1 127 ? 39.908 -1.643 -25.668 1.00 90.69 127 VAL A N 1
ATOM 1066 C CA . VAL A 1 127 ? 40.723 -1.775 -26.882 1.00 90.69 127 VAL A CA 1
ATOM 1067 C C . VAL A 1 127 ? 42.079 -1.117 -26.642 1.00 90.69 127 VAL A C 1
ATOM 1069 O O . VAL A 1 127 ? 42.148 0.027 -26.187 1.00 90.69 127 VAL A O 1
ATOM 1072 N N . LYS A 1 128 ? 43.164 -1.839 -26.936 1.00 91.75 128 LYS A N 1
ATOM 1073 C CA . LYS A 1 128 ? 44.527 -1.302 -26.916 1.00 91.75 128 LYS A CA 1
ATOM 1074 C C . LYS A 1 128 ? 45.045 -1.131 -28.333 1.00 91.75 128 LYS A C 1
ATOM 1076 O O . LYS A 1 128 ? 44.874 -2.006 -29.176 1.00 91.75 128 LYS A O 1
ATOM 1081 N N . ILE A 1 129 ? 45.729 -0.014 -28.555 1.00 89.81 129 ILE A N 1
ATOM 1082 C CA . ILE A 1 129 ? 46.411 0.295 -29.809 1.00 89.81 129 ILE A CA 1
ATOM 1083 C C . ILE A 1 129 ? 47.907 0.093 -29.601 1.00 89.81 129 ILE A C 1
ATOM 1085 O O . ILE A 1 129 ? 48.471 0.485 -28.582 1.00 89.81 129 ILE A O 1
ATOM 1089 N N . SER A 1 130 ? 48.543 -0.565 -30.560 1.00 88.25 130 SER A N 1
ATOM 1090 C CA . SER A 1 130 ? 49.986 -0.742 -30.628 1.00 88.25 130 SER A CA 1
ATOM 1091 C C . SER A 1 130 ? 50.506 -0.086 -31.893 1.00 88.25 130 SER A C 1
ATOM 1093 O O . SER A 1 130 ? 50.115 -0.475 -32.993 1.00 88.25 130 SER A O 1
ATOM 1095 N N . LEU A 1 131 ? 51.408 0.869 -31.712 1.00 83.31 131 LEU A N 1
ATOM 1096 C CA . LEU A 1 131 ? 52.084 1.567 -32.797 1.00 83.31 131 LEU A CA 1
ATOM 1097 C C . LEU A 1 131 ? 53.295 0.758 -33.286 1.00 83.31 131 LEU A C 1
ATOM 1099 O O . LEU A 1 131 ? 53.680 -0.245 -32.672 1.00 83.31 131 LEU A O 1
ATOM 1103 N N . ASN A 1 132 ? 53.895 1.226 -34.378 1.00 84.06 132 ASN A N 1
ATOM 1104 C CA . ASN A 1 132 ? 55.224 0.826 -34.839 1.00 84.06 132 ASN A CA 1
ATOM 1105 C C . ASN A 1 132 ? 55.398 -0.667 -35.141 1.00 84.06 132 ASN A C 1
ATOM 1107 O O . ASN A 1 132 ? 56.358 -1.306 -34.714 1.00 84.06 132 ASN A O 1
ATOM 1111 N N . ARG A 1 133 ? 54.459 -1.238 -35.902 1.00 86.56 133 ARG A N 1
ATOM 1112 C CA . ARG A 1 133 ? 54.496 -2.639 -36.343 1.00 86.56 133 ARG A CA 1
ATOM 1113 C C . ARG A 1 133 ? 54.967 -2.750 -37.787 1.00 86.56 133 ARG A C 1
ATOM 1115 O O . ARG A 1 133 ? 54.473 -1.987 -38.615 1.00 86.56 133 ARG A O 1
ATOM 1122 N N . PRO A 1 134 ? 55.878 -3.681 -38.120 1.00 88.00 134 PRO A N 1
ATOM 1123 C CA . PRO A 1 134 ? 56.338 -3.809 -39.494 1.00 88.00 134 PRO A CA 1
ATOM 1124 C C . PRO A 1 134 ? 55.187 -4.182 -40.431 1.00 88.00 134 PRO A C 1
ATOM 1126 O O . PRO A 1 134 ? 54.454 -5.138 -40.165 1.00 88.00 134 PRO A O 1
ATOM 1129 N N . LYS A 1 135 ? 55.029 -3.444 -41.532 1.00 85.31 135 LYS A N 1
ATOM 1130 C CA . LYS A 1 135 ? 53.896 -3.595 -42.462 1.00 85.31 135 LYS A CA 1
ATOM 1131 C C . LYS A 1 135 ? 53.795 -4.973 -43.138 1.00 85.31 135 LYS A C 1
ATOM 1133 O O . LYS A 1 135 ? 52.723 -5.337 -43.606 1.00 85.31 135 LYS A O 1
ATOM 1138 N N . TYR A 1 136 ? 54.888 -5.739 -43.144 1.00 88.81 136 TYR A N 1
ATOM 1139 C CA . TYR A 1 136 ? 54.989 -7.102 -43.683 1.00 88.81 136 TYR A CA 1
ATOM 1140 C C . TYR A 1 136 ? 54.564 -8.205 -42.693 1.00 88.81 136 TYR A C 1
ATOM 1142 O O . TYR A 1 136 ? 54.629 -9.387 -43.020 1.00 88.81 136 TYR A O 1
ATOM 1150 N N . THR A 1 137 ? 54.156 -7.850 -41.470 1.00 90.69 137 THR A N 1
ATOM 1151 C CA . THR A 1 137 ? 53.593 -8.820 -40.513 1.00 90.69 137 THR A CA 1
ATOM 1152 C C . THR A 1 137 ? 52.172 -9.236 -40.906 1.00 90.69 137 THR A C 1
ATOM 1154 O O . THR A 1 137 ? 51.492 -8.529 -41.641 1.00 90.69 137 THR A O 1
ATOM 1157 N N . TYR A 1 138 ? 51.711 -10.391 -40.420 1.00 92.50 138 TYR A N 1
ATOM 1158 C CA . TYR A 1 138 ? 50.365 -10.895 -40.705 1.00 92.50 138 TYR A CA 1
ATOM 1159 C C . TYR A 1 138 ? 49.450 -10.657 -39.503 1.00 92.50 138 TYR A C 1
ATOM 1161 O O . TYR A 1 138 ? 49.615 -11.285 -38.455 1.00 92.50 138 TYR A O 1
ATOM 1169 N N . TYR A 1 139 ? 48.463 -9.776 -39.664 1.00 93.00 139 TYR A N 1
ATOM 1170 C CA . TYR A 1 139 ? 47.404 -9.543 -38.678 1.00 93.00 139 TYR A CA 1
ATOM 1171 C C . TYR A 1 139 ? 46.025 -9.704 -39.309 1.00 93.00 139 TYR A C 1
ATOM 1173 O O . TYR A 1 139 ? 45.888 -9.720 -40.533 1.00 93.00 139 TYR A O 1
ATOM 1181 N N . ASN A 1 140 ? 45.011 -9.856 -38.456 1.00 93.69 140 ASN A N 1
ATOM 1182 C CA . ASN A 1 140 ? 43.627 -9.970 -38.888 1.00 93.69 140 ASN A CA 1
ATOM 1183 C C . ASN A 1 140 ? 43.180 -8.675 -39.584 1.00 93.69 140 ASN A C 1
ATOM 1185 O O . ASN A 1 140 ? 43.590 -7.570 -39.212 1.00 93.69 140 ASN A O 1
ATOM 1189 N N . VAL A 1 141 ? 42.287 -8.806 -40.555 1.00 93.06 141 VAL A N 1
ATOM 1190 C CA . VAL A 1 141 ? 41.659 -7.668 -41.229 1.00 93.06 141 VAL A CA 1
ATOM 1191 C C . VAL A 1 141 ? 40.183 -7.645 -40.895 1.00 93.06 141 VAL A C 1
ATOM 1193 O O . VAL A 1 141 ? 39.515 -8.674 -40.942 1.00 93.06 141 VAL A O 1
ATOM 1196 N N . ARG A 1 142 ? 39.695 -6.460 -40.530 1.00 93.38 142 ARG A N 1
ATOM 1197 C CA . ARG A 1 142 ? 38.269 -6.170 -40.428 1.00 93.38 142 ARG A CA 1
ATOM 1198 C C . ARG A 1 142 ? 38.033 -4.793 -41.010 1.00 93.38 142 ARG A C 1
ATOM 1200 O O . ARG A 1 142 ? 38.474 -3.801 -40.426 1.00 93.38 142 ARG A O 1
ATOM 1207 N N . CYS A 1 143 ? 37.385 -4.749 -42.163 1.00 95.00 143 CYS A N 1
ATOM 1208 C CA . CYS A 1 143 ? 37.104 -3.495 -42.835 1.00 95.00 143 CYS A CA 1
ATOM 1209 C C . CYS A 1 143 ? 35.948 -2.753 -42.151 1.00 95.00 143 CYS A C 1
ATOM 1211 O O . CYS A 1 143 ? 35.057 -3.348 -41.541 1.00 95.00 143 CYS A O 1
ATOM 1213 N N . VAL A 1 144 ? 35.959 -1.430 -42.269 1.00 95.81 144 VAL A N 1
ATOM 1214 C CA . VAL A 1 144 ? 34.878 -0.541 -41.848 1.00 95.81 144 VAL A CA 1
ATOM 1215 C C . VAL A 1 144 ? 34.487 0.359 -43.016 1.00 95.81 144 VAL A C 1
ATOM 1217 O O . VAL A 1 144 ? 35.324 0.744 -43.830 1.00 95.81 144 VAL A O 1
ATOM 1220 N N . SER A 1 145 ? 33.214 0.714 -43.093 1.00 96.06 145 SER A N 1
ATOM 1221 C CA . SER A 1 145 ? 32.670 1.706 -44.013 1.00 96.06 145 SER A CA 1
ATOM 1222 C C . SER A 1 145 ? 31.830 2.708 -43.227 1.00 96.06 145 SER A C 1
ATOM 1224 O O . SER A 1 145 ? 31.088 2.325 -42.329 1.00 96.06 145 SER A O 1
ATOM 1226 N N . GLY A 1 146 ? 31.864 3.982 -43.614 1.00 94.19 146 GLY A N 1
ATOM 1227 C CA . GLY A 1 146 ? 31.085 5.043 -42.972 1.00 94.19 146 GLY A CA 1
ATOM 1228 C C . GLY A 1 146 ? 31.913 6.303 -42.708 1.00 94.19 146 GLY A C 1
ATOM 1229 O O . GLY A 1 146 ? 33.039 6.412 -43.218 1.00 94.19 146 GLY A O 1
ATOM 1230 N N . PRO A 1 147 ? 31.365 7.257 -41.935 1.00 93.31 147 PRO A N 1
ATOM 1231 C CA . PRO A 1 147 ? 32.043 8.511 -41.629 1.00 93.31 147 PRO A CA 1
ATOM 1232 C C . PRO A 1 147 ? 33.373 8.268 -40.905 1.00 93.31 147 PRO A C 1
ATOM 1234 O O . PRO A 1 147 ? 33.617 7.213 -40.327 1.00 93.31 147 PRO A O 1
ATOM 1237 N N . SER A 1 148 ? 34.258 9.256 -40.962 1.00 89.69 148 SER A N 1
ATOM 1238 C CA . SER A 1 148 ? 35.461 9.314 -40.133 1.00 89.69 148 SER A CA 1
ATOM 1239 C C . SER A 1 148 ? 35.304 10.420 -39.105 1.00 89.69 148 SER A C 1
ATOM 1241 O O . SER A 1 148 ? 34.675 11.431 -39.392 1.00 89.69 148 SER A O 1
ATOM 1243 N N . TYR A 1 149 ? 35.941 10.246 -37.953 1.00 89.44 149 TYR A N 1
ATOM 1244 C CA . TYR A 1 149 ? 35.891 11.203 -36.853 1.00 89.44 149 TYR A CA 1
ATOM 1245 C C . TYR A 1 149 ? 37.259 11.834 -36.614 1.00 89.44 149 TYR A C 1
ATOM 1247 O O . TYR A 1 149 ? 38.282 11.148 -36.702 1.00 89.44 149 TYR A O 1
ATOM 1255 N N . ALA A 1 150 ? 37.269 13.123 -36.291 1.00 89.06 150 ALA A N 1
ATOM 1256 C CA . ALA A 1 150 ? 38.465 13.901 -35.993 1.00 89.06 150 ALA A CA 1
ATOM 1257 C C . ALA A 1 150 ? 38.889 13.787 -34.521 1.00 89.06 150 ALA A C 1
ATOM 1259 O O . ALA A 1 150 ? 40.072 13.912 -34.209 1.00 89.06 150 ALA A O 1
ATOM 1260 N N . SER A 1 151 ? 37.950 13.533 -33.600 1.00 89.88 151 SER A N 1
ATOM 1261 C CA . SER A 1 151 ? 38.256 13.434 -32.168 1.00 89.88 151 SER A CA 1
ATOM 1262 C C . SER A 1 151 ? 37.323 12.492 -31.400 1.00 89.88 151 SER A C 1
ATOM 1264 O O . SER A 1 151 ? 36.242 12.118 -31.858 1.00 89.88 151 SER A O 1
ATOM 1266 N N . LYS A 1 152 ? 37.732 12.121 -30.178 1.00 88.25 152 LYS A N 1
ATOM 1267 C CA . LYS A 1 152 ? 36.870 11.374 -29.244 1.00 88.25 152 LYS A CA 1
ATOM 1268 C C . LYS A 1 152 ? 35.643 12.185 -28.819 1.00 88.25 152 LYS A C 1
ATOM 1270 O O . LYS A 1 152 ? 34.586 11.599 -28.601 1.00 88.25 152 LYS A O 1
ATOM 1275 N N . ASP A 1 153 ? 35.773 13.507 -28.731 1.00 91.88 153 ASP A N 1
ATOM 1276 C CA . ASP A 1 153 ? 34.668 14.392 -28.356 1.00 91.88 153 ASP A CA 1
ATOM 1277 C C . ASP A 1 153 ? 33.603 14.458 -29.447 1.00 91.88 153 ASP A C 1
ATOM 1279 O O . ASP A 1 153 ? 32.414 14.494 -29.141 1.00 91.88 153 ASP A O 1
ATOM 1283 N N . GLU A 1 154 ? 34.008 14.421 -30.717 1.00 92.81 154 GLU A N 1
ATOM 1284 C CA . GLU A 1 154 ? 33.081 14.323 -31.843 1.00 92.81 154 GLU A CA 1
ATOM 1285 C C . GLU A 1 154 ? 32.294 13.008 -31.797 1.00 92.81 154 GLU A C 1
ATOM 1287 O O . GLU A 1 154 ? 31.065 13.026 -31.859 1.00 92.81 154 GLU A O 1
ATOM 1292 N N . ILE A 1 155 ? 32.985 11.880 -31.582 1.00 90.38 155 ILE A N 1
ATOM 1293 C CA . ILE A 1 155 ? 32.344 10.566 -31.412 1.00 90.38 155 ILE A CA 1
ATOM 1294 C C . ILE A 1 155 ? 31.335 10.605 -30.265 1.00 90.38 155 ILE A C 1
ATOM 1296 O O . ILE A 1 155 ? 30.193 10.181 -30.432 1.00 90.38 155 ILE A O 1
ATOM 1300 N N . LYS A 1 156 ? 31.740 11.136 -29.106 1.00 91.50 156 LYS A N 1
ATOM 1301 C CA . LYS A 1 156 ? 30.864 11.240 -27.939 1.00 91.50 156 LYS A CA 1
ATOM 1302 C C . LYS A 1 156 ? 29.629 12.088 -28.245 1.00 91.50 156 LYS A C 1
ATOM 1304 O O . LYS A 1 156 ? 28.522 11.642 -27.972 1.00 91.50 156 LYS A O 1
ATOM 1309 N N . LYS A 1 157 ? 29.796 13.260 -28.867 1.00 94.38 157 LYS A N 1
ATOM 1310 C CA . LYS A 1 157 ? 28.679 14.139 -29.257 1.00 94.38 157 LYS A CA 1
ATOM 1311 C C . LYS A 1 157 ? 27.698 13.440 -30.197 1.00 94.38 157 LYS A C 1
ATOM 1313 O O . LYS A 1 157 ? 26.492 13.562 -30.001 1.00 94.38 157 LYS A O 1
ATOM 1318 N N . VAL A 1 158 ? 28.199 12.711 -31.194 1.00 93.88 158 VAL A N 1
ATOM 1319 C CA . VAL A 1 158 ? 27.361 11.981 -32.158 1.00 93.88 158 VAL A CA 1
ATOM 1320 C C . VAL A 1 158 ? 26.612 10.832 -31.482 1.00 93.88 158 VAL A C 1
ATOM 1322 O O . VAL A 1 158 ? 25.399 10.720 -31.650 1.00 93.88 158 VAL A O 1
ATOM 1325 N N . ILE A 1 159 ? 27.297 10.033 -30.657 1.00 92.38 159 ILE A N 1
ATOM 1326 C CA . ILE A 1 159 ? 26.673 8.954 -29.880 1.00 92.38 159 ILE A CA 1
ATOM 1327 C C . ILE A 1 159 ? 25.602 9.511 -28.941 1.00 92.38 159 ILE A C 1
ATOM 1329 O O . ILE A 1 159 ? 24.485 9.009 -28.937 1.00 92.38 159 ILE A O 1
ATOM 1333 N N . ASP A 1 160 ? 25.915 10.549 -28.164 1.00 93.62 160 ASP A N 1
ATOM 1334 C CA . ASP A 1 160 ? 24.991 11.107 -27.174 1.00 93.62 160 ASP A CA 1
ATOM 1335 C C . ASP A 1 160 ? 23.759 11.735 -27.848 1.00 93.62 160 ASP A C 1
ATOM 1337 O O . ASP A 1 160 ? 22.634 11.557 -27.373 1.00 93.62 160 ASP A O 1
ATOM 1341 N N . LYS A 1 161 ? 23.946 12.412 -28.992 1.00 96.00 161 LYS A N 1
ATOM 1342 C CA . LYS A 1 161 ? 22.845 12.932 -29.815 1.00 96.00 161 LYS A CA 1
ATOM 1343 C C . LYS A 1 161 ? 21.944 11.798 -30.309 1.00 96.00 161 LYS A C 1
ATOM 1345 O O . LYS A 1 161 ? 20.742 11.821 -30.047 1.00 96.00 161 LYS A O 1
ATOM 1350 N N . ASN A 1 162 ? 22.520 10.799 -30.975 1.00 95.38 162 ASN A N 1
ATOM 1351 C CA . ASN A 1 162 ? 21.757 9.713 -31.592 1.00 95.38 162 ASN A CA 1
ATOM 1352 C C . ASN A 1 162 ? 21.096 8.813 -30.540 1.00 95.38 162 ASN A C 1
ATOM 1354 O O . ASN A 1 162 ? 19.951 8.399 -30.720 1.00 95.38 162 ASN A O 1
ATOM 1358 N N . ARG A 1 163 ? 21.745 8.606 -29.387 1.00 94.44 163 ARG A N 1
ATOM 1359 C CA . ARG A 1 163 ? 21.143 7.956 -28.216 1.00 94.44 163 ARG A CA 1
ATOM 1360 C C . ARG A 1 163 ? 19.904 8.706 -27.752 1.00 94.44 163 ARG A C 1
ATOM 1362 O O . ARG A 1 163 ? 18.857 8.095 -27.564 1.00 94.44 163 ARG A O 1
ATOM 1369 N N . LYS A 1 164 ? 20.003 10.026 -27.569 1.00 94.94 164 LYS A N 1
ATOM 1370 C CA . LYS A 1 164 ? 18.873 10.849 -27.117 1.00 94.94 164 LYS A CA 1
ATOM 1371 C C . LYS A 1 164 ? 17.709 10.793 -28.107 1.00 94.94 164 LYS A C 1
ATOM 1373 O O . LYS A 1 164 ? 16.561 10.663 -27.687 1.00 94.94 164 LYS A O 1
ATOM 1378 N N . GLU A 1 165 ? 17.992 10.863 -29.404 1.00 96.12 165 GLU A N 1
ATOM 1379 C CA . GLU A 1 165 ? 16.980 10.740 -30.458 1.00 96.12 165 GLU A CA 1
ATOM 1380 C C . GLU A 1 165 ? 16.316 9.355 -30.457 1.00 96.12 165 GLU A C 1
ATOM 1382 O O . GLU A 1 165 ? 15.088 9.274 -30.476 1.00 96.12 165 GLU A O 1
ATOM 1387 N N . ALA A 1 166 ? 17.096 8.276 -30.339 1.00 95.50 166 ALA A N 1
ATOM 1388 C CA . ALA A 1 166 ? 16.585 6.908 -30.266 1.00 95.50 166 ALA A CA 1
ATOM 1389 C C . ALA A 1 166 ? 15.728 6.663 -29.012 1.00 95.50 166 ALA A C 1
ATOM 1391 O O . ALA A 1 166 ? 14.642 6.093 -29.114 1.00 95.50 166 ALA A O 1
ATOM 1392 N N . ILE A 1 167 ? 16.162 7.156 -27.845 1.00 95.06 167 ILE A N 1
ATOM 1393 C CA . ILE A 1 167 ? 15.379 7.116 -26.599 1.00 95.06 167 ILE A CA 1
ATOM 1394 C C . ILE A 1 167 ? 14.050 7.853 -26.781 1.00 95.06 167 ILE A C 1
ATOM 1396 O O . ILE A 1 167 ? 12.998 7.306 -26.457 1.00 95.06 167 ILE A O 1
ATOM 1400 N N . ASN A 1 168 ? 14.077 9.072 -27.327 1.00 95.19 168 ASN A N 1
ATOM 1401 C CA . ASN A 1 168 ? 12.864 9.859 -27.547 1.00 95.19 168 ASN A CA 1
ATOM 1402 C C . ASN A 1 168 ? 11.905 9.179 -28.529 1.00 95.19 168 ASN A C 1
ATOM 1404 O O . ASN A 1 168 ? 10.704 9.134 -28.270 1.00 95.19 168 ASN A O 1
ATOM 1408 N N . LYS A 1 169 ? 12.425 8.627 -29.631 1.00 95.88 169 LYS A N 1
ATOM 1409 C CA . LYS A 1 169 ? 11.626 7.873 -30.601 1.00 95.88 169 LYS A CA 1
ATOM 1410 C C . LYS A 1 169 ? 10.948 6.682 -29.930 1.00 95.88 169 LYS A C 1
ATOM 1412 O O . LYS A 1 169 ? 9.728 6.578 -29.970 1.00 95.88 169 LYS A O 1
ATOM 1417 N N . LYS A 1 170 ? 11.721 5.854 -29.227 1.00 95.12 170 LYS A N 1
ATOM 1418 C CA . LYS A 1 170 ? 11.210 4.667 -28.538 1.00 95.12 170 LYS A CA 1
ATOM 1419 C C . LYS A 1 170 ? 10.160 5.006 -27.482 1.00 95.12 170 LYS A C 1
ATOM 1421 O O . LYS A 1 170 ? 9.149 4.321 -27.368 1.00 95.12 170 LYS A O 1
ATOM 1426 N N . LEU A 1 171 ? 10.373 6.081 -26.725 1.00 95.81 171 LEU A N 1
ATOM 1427 C CA . LEU A 1 171 ? 9.393 6.583 -25.764 1.00 95.81 171 LEU A CA 1
ATOM 1428 C C . LEU A 1 171 ? 8.094 7.034 -26.436 1.00 95.81 171 LEU A C 1
ATOM 1430 O O . LEU A 1 171 ? 7.016 6.725 -25.933 1.00 95.81 171 LEU A O 1
ATOM 1434 N N . ASN A 1 172 ? 8.175 7.730 -27.569 1.00 95.00 172 ASN A N 1
ATOM 1435 C CA . ASN A 1 172 ? 6.991 8.132 -28.328 1.00 95.00 172 ASN A CA 1
ATOM 1436 C C . ASN A 1 172 ? 6.244 6.922 -28.910 1.00 95.00 172 ASN A C 1
ATOM 1438 O O . ASN A 1 172 ? 5.012 6.900 -28.871 1.00 95.00 172 ASN A O 1
ATOM 1442 N N . ASP A 1 173 ? 6.965 5.906 -29.389 1.00 95.31 173 ASP A N 1
ATOM 1443 C CA . ASP A 1 173 ? 6.377 4.660 -29.889 1.00 95.31 173 ASP A CA 1
ATOM 1444 C C . ASP A 1 173 ? 5.632 3.925 -28.762 1.00 95.31 173 ASP A C 1
ATOM 1446 O O . ASP A 1 173 ? 4.453 3.592 -28.909 1.00 95.31 173 ASP A O 1
ATOM 1450 N N . TYR A 1 174 ? 6.265 3.774 -27.590 1.00 95.38 174 TYR A N 1
ATOM 1451 C CA . TYR A 1 174 ? 5.609 3.227 -26.399 1.00 95.38 174 TYR A CA 1
ATOM 1452 C C . TYR A 1 174 ? 4.381 4.043 -25.996 1.00 95.38 174 TYR A C 1
ATOM 1454 O O . TYR A 1 174 ? 3.327 3.470 -25.732 1.00 95.38 174 TYR A O 1
ATOM 1462 N N . TYR A 1 175 ? 4.484 5.373 -25.962 1.00 95.44 175 TYR A N 1
ATOM 1463 C CA . TYR A 1 175 ? 3.356 6.223 -25.593 1.00 95.44 175 TYR A CA 1
ATOM 1464 C C . TYR A 1 175 ? 2.185 6.073 -26.571 1.00 95.44 175 TYR A C 1
ATOM 1466 O O . TYR A 1 175 ? 1.042 5.962 -26.139 1.00 95.44 175 TYR A O 1
ATOM 1474 N N . THR A 1 176 ? 2.470 5.968 -27.870 1.00 96.44 176 THR A N 1
ATOM 1475 C CA . THR A 1 176 ? 1.460 5.718 -28.906 1.00 96.44 176 THR A CA 1
ATOM 1476 C C . THR A 1 176 ? 0.774 4.367 -28.700 1.00 96.44 176 THR A C 1
ATOM 1478 O O . THR A 1 176 ? -0.446 4.272 -28.815 1.00 96.44 176 THR A O 1
ATOM 1481 N N . MET A 1 177 ? 1.529 3.315 -28.366 1.00 96.12 177 MET A N 1
ATOM 1482 C CA . MET A 1 177 ? 0.956 2.004 -28.037 1.00 96.12 177 MET A CA 1
ATOM 1483 C C . MET A 1 177 ? 0.066 2.071 -26.793 1.00 96.12 177 MET A C 1
ATOM 1485 O O . MET A 1 177 ? -1.048 1.555 -26.808 1.00 96.12 177 MET A O 1
ATOM 1489 N N . LEU A 1 178 ? 0.524 2.758 -25.745 1.00 96.94 178 LEU A N 1
ATOM 1490 C CA . LEU A 1 178 ? -0.247 2.936 -24.518 1.00 96.94 178 LEU A CA 1
ATOM 1491 C C . LEU A 1 178 ? -1.543 3.718 -24.758 1.00 96.94 178 LEU A C 1
ATOM 1493 O O . LEU A 1 178 ? -2.560 3.372 -24.178 1.00 96.94 178 LEU A O 1
ATOM 1497 N N . GLN A 1 179 ? -1.530 4.742 -25.617 1.00 95.75 179 GLN A N 1
ATOM 1498 C CA . GLN A 1 179 ? -2.734 5.500 -25.983 1.00 95.75 179 GLN A CA 1
ATOM 1499 C C . GLN A 1 179 ? -3.740 4.693 -26.811 1.00 95.75 179 GLN A C 1
ATOM 1501 O O . GLN A 1 179 ? -4.924 5.006 -26.776 1.00 95.75 179 GLN A O 1
ATOM 1506 N N . LYS A 1 180 ? -3.293 3.683 -27.568 1.00 95.38 180 LYS A N 1
ATOM 1507 C CA . LYS A 1 180 ? -4.199 2.796 -28.314 1.00 95.38 180 LYS A CA 1
ATOM 1508 C C . LYS A 1 180 ? -4.963 1.850 -27.390 1.00 95.38 180 LYS A C 1
ATOM 1510 O O . LYS A 1 180 ? -6.137 1.605 -27.630 1.00 95.38 180 LYS A O 1
ATOM 1515 N N . GLU A 1 181 ? -4.291 1.330 -26.368 1.00 95.25 181 GLU A N 1
ATOM 1516 C CA . GLU A 1 181 ? -4.906 0.458 -25.360 1.00 95.25 181 GLU A CA 1
ATOM 1517 C C . GLU A 1 181 ? -5.689 1.257 -24.302 1.00 95.25 181 GLU A C 1
ATOM 1519 O O . GLU A 1 181 ? -6.721 0.808 -23.817 1.00 95.25 181 GLU A O 1
ATOM 1524 N N . ASP A 1 182 ? -5.174 2.435 -23.929 1.00 94.38 182 ASP A N 1
ATOM 1525 C CA . ASP A 1 182 ? -5.743 3.413 -22.989 1.00 94.38 182 ASP A CA 1
ATOM 1526 C C . ASP A 1 182 ? -6.236 2.816 -21.656 1.00 94.38 182 ASP A C 1
ATOM 1528 O O . ASP A 1 182 ? -7.252 3.224 -21.093 1.00 94.38 182 ASP A O 1
ATOM 1532 N N . SER A 1 183 ? -5.500 1.838 -21.119 1.00 94.00 183 SER A N 1
ATOM 1533 C CA . SER A 1 183 ? -5.881 1.127 -19.897 1.00 94.00 183 SER A CA 1
ATOM 1534 C C . SER A 1 183 ? -4.988 1.471 -18.704 1.00 94.00 183 SER A C 1
ATOM 1536 O O . SER A 1 183 ? -3.764 1.598 -18.807 1.00 94.00 183 SER A O 1
ATOM 1538 N N . ILE A 1 184 ? -5.599 1.563 -17.515 1.00 92.31 184 ILE A N 1
ATOM 1539 C CA . ILE A 1 184 ? -4.887 1.816 -16.248 1.00 92.31 184 ILE A CA 1
ATOM 1540 C C . ILE A 1 184 ? -3.770 0.785 -16.040 1.00 92.31 184 ILE A C 1
ATOM 1542 O O . ILE A 1 184 ? -2.659 1.134 -15.636 1.00 92.31 184 ILE A O 1
ATOM 1546 N N . LYS A 1 185 ? -4.050 -0.486 -16.345 1.00 91.62 185 LYS A N 1
ATOM 1547 C CA . LYS A 1 185 ? -3.113 -1.598 -16.175 1.00 91.62 185 LYS A CA 1
ATOM 1548 C C . LYS A 1 185 ? -1.828 -1.386 -16.976 1.00 91.62 185 LYS A C 1
ATOM 1550 O O . LYS A 1 185 ? -0.744 -1.491 -16.400 1.00 91.62 185 LYS A O 1
ATOM 1555 N N . GLU A 1 186 ? -1.936 -1.069 -18.264 1.00 94.75 186 GLU A N 1
ATOM 1556 C CA . GLU A 1 186 ? -0.757 -0.925 -19.122 1.00 94.75 186 GLU A CA 1
ATOM 1557 C C . GLU A 1 186 ? 0.055 0.324 -18.773 1.00 94.75 186 GLU A C 1
ATOM 1559 O O . GLU A 1 186 ? 1.278 0.246 -18.634 1.00 94.75 186 GLU A O 1
ATOM 1564 N N . TYR A 1 187 ? -0.607 1.448 -18.489 1.00 94.69 187 TYR A N 1
ATOM 1565 C CA . TYR A 1 187 ? 0.078 2.651 -18.011 1.00 94.69 187 TYR A CA 1
ATOM 1566 C C . TYR A 1 187 ? 0.851 2.407 -16.706 1.00 94.69 187 TYR A C 1
ATOM 1568 O O . TYR A 1 187 ? 2.007 2.813 -16.576 1.00 94.69 187 TYR A O 1
ATOM 1576 N N . ARG A 1 188 ? 0.256 1.697 -15.739 1.00 92.00 188 ARG A N 1
ATOM 1577 C CA . ARG A 1 188 ? 0.943 1.331 -14.488 1.00 92.00 188 ARG A CA 1
ATOM 1578 C C . ARG A 1 188 ? 2.096 0.361 -14.718 1.00 92.00 188 ARG A C 1
ATOM 1580 O O . ARG A 1 188 ? 3.138 0.492 -14.076 1.00 92.00 188 ARG A O 1
ATOM 1587 N N . SER A 1 189 ? 1.913 -0.612 -15.610 1.00 92.06 189 SER A N 1
ATOM 1588 C CA . SER A 1 189 ? 2.963 -1.559 -15.990 1.00 92.06 189 SER A CA 1
ATOM 1589 C C . SER A 1 189 ? 4.177 -0.818 -16.552 1.00 92.06 189 SER A C 1
ATOM 1591 O O . SER A 1 189 ? 5.305 -1.075 -16.121 1.00 92.06 189 SER A O 1
ATOM 1593 N N . PHE A 1 190 ? 3.936 0.175 -17.416 1.00 94.00 190 PHE A N 1
ATOM 1594 C CA . PHE A 1 190 ? 4.974 1.046 -17.953 1.00 94.00 190 PHE A CA 1
ATOM 1595 C C . PHE A 1 190 ? 5.698 1.830 -16.853 1.00 94.00 190 PHE A C 1
ATOM 1597 O O . PHE A 1 190 ? 6.919 1.732 -16.767 1.00 94.00 190 PHE A O 1
ATOM 1604 N N . LEU A 1 191 ? 4.980 2.549 -15.979 1.00 92.88 191 LEU A N 1
ATOM 1605 C CA . LEU A 1 191 ? 5.604 3.340 -14.903 1.00 92.88 191 LEU A CA 1
ATOM 1606 C C . LEU A 1 191 ? 6.435 2.475 -13.946 1.00 92.88 191 LEU A C 1
ATOM 1608 O O . LEU A 1 191 ? 7.487 2.900 -13.478 1.00 92.88 191 LEU A O 1
ATOM 1612 N N . ARG A 1 192 ? 5.999 1.238 -13.679 1.00 91.69 192 ARG A N 1
ATOM 1613 C CA . ARG A 1 192 ? 6.765 0.286 -12.862 1.00 91.69 192 ARG A CA 1
ATOM 1614 C C . ARG A 1 192 ? 8.039 -0.183 -13.565 1.00 91.69 192 ARG A C 1
ATOM 1616 O O . ARG A 1 192 ? 9.060 -0.358 -12.907 1.00 91.69 192 ARG A O 1
ATOM 1623 N N . LYS A 1 193 ? 7.972 -0.432 -14.876 1.00 91.75 193 LYS A N 1
ATOM 1624 C CA . LYS A 1 193 ? 9.128 -0.872 -15.668 1.00 91.75 193 LYS A CA 1
ATOM 1625 C C . LYS A 1 193 ? 10.126 0.273 -15.878 1.00 91.75 193 LYS A C 1
ATOM 1627 O O . LYS A 1 193 ? 11.327 0.051 -15.775 1.00 91.75 193 LYS A O 1
ATOM 1632 N N . TYR A 1 194 ? 9.627 1.488 -16.106 1.00 92.25 194 TYR A N 1
ATOM 1633 C CA . TYR A 1 194 ? 10.412 2.681 -16.411 1.00 92.25 194 TYR A CA 1
ATOM 1634 C C . TYR A 1 194 ? 10.023 3.858 -15.491 1.00 92.25 194 TYR A C 1
ATOM 1636 O O . TYR A 1 194 ? 9.310 4.779 -15.900 1.00 92.25 194 TYR A O 1
ATOM 1644 N N . PRO A 1 195 ? 10.506 3.869 -14.236 1.00 90.62 195 PRO A N 1
ATOM 1645 C CA . PRO A 1 195 ? 10.078 4.846 -13.230 1.00 90.62 195 PRO A CA 1
ATOM 1646 C C . PRO A 1 195 ? 10.535 6.280 -13.515 1.00 90.62 195 PRO A C 1
ATOM 1648 O O . PRO A 1 195 ? 9.925 7.222 -13.019 1.00 90.62 195 PRO A O 1
ATOM 1651 N N . ASN A 1 196 ? 11.564 6.461 -14.349 1.00 89.44 196 ASN A N 1
ATOM 1652 C CA . ASN A 1 196 ? 12.172 7.762 -14.622 1.00 89.44 196 ASN A CA 1
ATOM 1653 C C . ASN A 1 196 ? 12.273 8.011 -16.132 1.00 89.44 196 ASN A C 1
ATOM 1655 O O . ASN A 1 196 ? 13.301 7.724 -16.746 1.00 89.44 196 ASN A O 1
ATOM 1659 N N . THR A 1 197 ? 11.208 8.536 -16.746 1.00 92.75 197 THR A N 1
ATOM 1660 C CA . THR A 1 197 ? 11.206 8.904 -18.174 1.00 92.75 197 THR A CA 1
ATOM 1661 C C . THR A 1 197 ? 10.569 10.267 -18.422 1.00 92.75 197 THR A C 1
ATOM 1663 O O . THR A 1 197 ? 9.767 10.751 -17.623 1.00 92.75 197 THR A O 1
ATOM 1666 N N . SER A 1 198 ? 10.877 10.868 -19.574 1.00 92.88 198 SER A N 1
ATOM 1667 C CA . SER A 1 198 ? 10.311 12.156 -19.995 1.00 92.88 198 SER A CA 1
ATOM 1668 C C . SER A 1 198 ? 8.803 12.112 -20.272 1.00 92.88 198 SER A C 1
ATOM 1670 O O . SER A 1 198 ? 8.161 13.161 -20.286 1.00 92.88 198 SER A O 1
ATOM 1672 N N . ILE A 1 199 ? 8.217 10.924 -20.478 1.00 94.81 199 ILE A N 1
ATOM 1673 C CA . ILE A 1 199 ? 6.778 10.767 -20.738 1.00 94.81 199 ILE A CA 1
ATOM 1674 C C . ILE A 1 199 ? 5.968 10.438 -19.479 1.00 94.81 199 ILE A C 1
ATOM 1676 O O . ILE A 1 199 ? 4.739 10.471 -19.541 1.00 94.81 199 ILE A O 1
ATOM 1680 N N . ASN A 1 200 ? 6.613 10.179 -18.334 1.00 94.50 200 ASN A N 1
ATOM 1681 C CA . ASN A 1 200 ? 5.917 9.767 -17.108 1.00 94.50 200 ASN A CA 1
ATOM 1682 C C . ASN A 1 200 ? 4.886 10.802 -16.657 1.00 94.50 200 ASN A C 1
ATOM 1684 O O . ASN A 1 200 ? 3.754 10.432 -16.379 1.00 94.50 200 ASN A O 1
ATOM 1688 N N . GLN A 1 201 ? 5.207 12.097 -16.724 1.00 94.44 201 GLN A N 1
ATOM 1689 C CA . GLN A 1 201 ? 4.249 13.163 -16.398 1.00 94.44 201 GLN A CA 1
ATOM 1690 C C . GLN A 1 201 ? 2.987 13.122 -17.280 1.00 94.44 201 GLN A C 1
ATOM 1692 O O . GLN A 1 201 ? 1.877 13.356 -16.803 1.00 94.44 201 GLN A O 1
ATOM 1697 N N . LYS A 1 202 ? 3.133 12.801 -18.574 1.00 95.69 202 LYS A N 1
ATOM 1698 C CA . LYS A 1 202 ? 1.994 12.667 -19.499 1.00 95.69 202 LYS A CA 1
ATOM 1699 C C . LYS A 1 202 ? 1.154 11.433 -19.166 1.00 95.69 202 LYS A C 1
ATOM 1701 O O . LYS A 1 202 ? -0.072 11.506 -19.200 1.00 95.69 202 LYS A O 1
ATOM 1706 N N . ILE A 1 203 ? 1.811 10.320 -18.833 1.00 96.00 203 ILE A N 1
ATOM 1707 C CA . ILE A 1 203 ? 1.156 9.074 -18.416 1.00 96.00 203 ILE A CA 1
ATOM 1708 C C . ILE A 1 203 ? 0.401 9.273 -17.100 1.00 96.00 203 ILE A C 1
ATOM 1710 O O . ILE A 1 203 ? -0.764 8.907 -17.008 1.00 96.00 203 ILE A O 1
ATOM 1714 N N . GLU A 1 204 ? 1.023 9.894 -16.102 1.00 93.50 204 GLU A N 1
ATOM 1715 C CA . GLU A 1 204 ? 0.407 10.186 -14.806 1.00 93.50 204 GLU A CA 1
ATOM 1716 C C . GLU A 1 204 ? -0.810 11.100 -14.950 1.00 93.50 204 GLU A C 1
ATOM 1718 O O . GLU A 1 204 ? -1.852 10.845 -14.341 1.00 93.50 204 GLU A O 1
ATOM 1723 N N . LYS A 1 205 ? -0.721 12.123 -15.811 1.00 94.12 205 LYS A N 1
ATOM 1724 C CA . LYS A 1 205 ? -1.868 12.975 -16.139 1.00 94.12 205 LYS A CA 1
ATOM 1725 C C . LYS A 1 205 ? -3.021 12.151 -16.720 1.00 94.12 205 LYS A C 1
ATOM 1727 O O . LYS A 1 205 ? -4.145 12.274 -16.237 1.00 94.12 205 LYS A O 1
ATOM 1732 N N . ARG A 1 206 ? -2.747 11.284 -17.703 1.00 95.69 206 ARG A N 1
ATOM 1733 C CA . ARG A 1 206 ? -3.778 10.429 -18.311 1.00 95.69 206 ARG A CA 1
ATOM 1734 C C . ARG A 1 206 ? -4.364 9.433 -17.310 1.00 95.69 206 ARG A C 1
ATOM 1736 O O . ARG A 1 206 ? -5.578 9.288 -17.234 1.00 95.69 206 ARG A O 1
ATOM 1743 N N . LEU A 1 207 ? -3.526 8.805 -16.488 1.00 93.75 207 LEU A N 1
ATOM 1744 C CA . LEU A 1 207 ? -3.963 7.915 -15.411 1.00 93.75 207 LEU A CA 1
ATOM 1745 C C . LEU A 1 207 ? -4.920 8.617 -14.446 1.00 93.75 207 LEU A C 1
ATOM 1747 O O . LEU A 1 207 ? -5.936 8.038 -14.073 1.00 93.75 207 LEU A O 1
ATOM 1751 N N . LYS A 1 208 ? -4.638 9.869 -14.070 1.00 91.75 208 LYS A N 1
ATOM 1752 C CA . LYS A 1 208 ? -5.525 10.658 -13.206 1.00 91.75 208 LYS A CA 1
ATOM 1753 C C . LYS A 1 208 ? -6.901 10.886 -13.842 1.00 91.75 208 LYS A C 1
ATOM 1755 O O . LYS A 1 208 ? -7.912 10.810 -13.146 1.00 91.75 208 LYS A O 1
ATOM 1760 N N . GLU A 1 209 ? -6.951 11.142 -15.147 1.00 93.62 209 GLU A N 1
ATOM 1761 C CA . GLU A 1 209 ? -8.209 11.270 -15.896 1.00 93.62 209 GLU A CA 1
ATOM 1762 C C . GLU A 1 209 ? -8.987 9.946 -15.922 1.00 93.62 209 GLU A C 1
ATOM 1764 O O . GLU A 1 209 ? -10.182 9.935 -15.620 1.00 93.62 209 GLU A O 1
ATOM 1769 N N . LEU A 1 210 ? -8.310 8.828 -16.208 1.00 93.50 210 LEU A N 1
ATOM 1770 C CA . LEU A 1 210 ? -8.917 7.492 -16.215 1.00 93.50 210 LEU A CA 1
ATOM 1771 C C . LEU A 1 210 ? -9.484 7.122 -14.840 1.00 93.50 210 LEU A C 1
ATOM 1773 O O . LEU A 1 210 ? -10.639 6.716 -14.740 1.00 93.50 210 LEU A O 1
ATOM 1777 N N . TYR A 1 211 ? -8.717 7.343 -13.771 1.00 91.88 211 TYR A N 1
ATOM 1778 C CA . TYR A 1 211 ? -9.186 7.122 -12.405 1.00 91.88 211 TYR A CA 1
ATOM 1779 C C . TYR A 1 211 ? -10.391 7.996 -12.045 1.00 91.88 211 TYR A C 1
ATOM 1781 O O . TYR A 1 211 ? -11.332 7.508 -11.427 1.00 91.88 211 TYR A O 1
ATOM 1789 N N . SER A 1 212 ? -10.402 9.268 -12.455 1.00 90.44 212 SER A N 1
ATOM 1790 C CA . SER A 1 212 ? -11.548 10.162 -12.237 1.00 90.44 212 SER A CA 1
ATOM 1791 C C . SER A 1 212 ? -12.820 9.641 -12.914 1.00 90.44 212 SER A C 1
ATOM 1793 O O . SER A 1 212 ? -13.903 9.675 -12.327 1.00 90.44 212 SER A O 1
ATOM 1795 N N . ASN A 1 213 ? -12.697 9.114 -14.133 1.00 91.69 213 ASN A N 1
ATOM 1796 C CA . ASN A 1 213 ? -13.821 8.520 -14.851 1.00 91.69 213 ASN A CA 1
ATOM 1797 C C . ASN A 1 213 ? -14.300 7.220 -14.193 1.00 91.69 213 ASN A C 1
ATOM 1799 O O . ASN A 1 213 ? -15.508 7.036 -14.039 1.00 91.69 213 ASN A O 1
ATOM 1803 N N . GLU A 1 214 ? -13.378 6.371 -13.740 1.00 90.81 214 GLU A N 1
ATOM 1804 C CA . GLU A 1 214 ? -13.727 5.130 -13.047 1.00 90.81 214 GLU A CA 1
ATOM 1805 C C . GLU A 1 214 ? -14.433 5.414 -11.718 1.00 90.81 214 GLU A C 1
ATOM 1807 O O . GLU A 1 214 ? -15.483 4.841 -11.449 1.00 90.81 214 GLU A O 1
ATOM 1812 N N . ILE A 1 215 ? -13.955 6.386 -10.932 1.00 90.19 215 ILE A N 1
ATOM 1813 C CA . ILE A 1 215 ? -14.648 6.833 -9.713 1.00 90.19 215 ILE A CA 1
ATOM 1814 C C . ILE A 1 215 ? -16.079 7.274 -10.034 1.00 90.19 215 ILE A C 1
ATOM 1816 O O . ILE A 1 215 ? -17.006 6.906 -9.318 1.00 90.19 215 ILE A O 1
ATOM 1820 N N . LYS A 1 216 ? -16.290 8.060 -11.099 1.00 92.12 216 LYS A N 1
ATOM 1821 C CA . LYS A 1 216 ? -17.643 8.497 -11.489 1.00 92.12 216 LYS A CA 1
ATOM 1822 C C . LYS A 1 216 ? -18.547 7.317 -11.831 1.00 92.12 216 LYS A C 1
ATOM 1824 O O . LYS A 1 216 ? -19.732 7.372 -11.521 1.00 92.12 216 LYS A O 1
ATOM 1829 N N . LYS A 1 217 ? -18.013 6.281 -12.479 1.00 92.06 217 LYS A N 1
ATOM 1830 C CA . LYS A 1 217 ? -18.750 5.052 -12.790 1.00 92.06 217 LYS A CA 1
ATOM 1831 C C . LYS A 1 217 ? -19.092 4.284 -11.513 1.00 92.06 217 LYS A C 1
ATOM 1833 O O . LYS A 1 217 ? -20.263 4.008 -11.280 1.00 92.06 2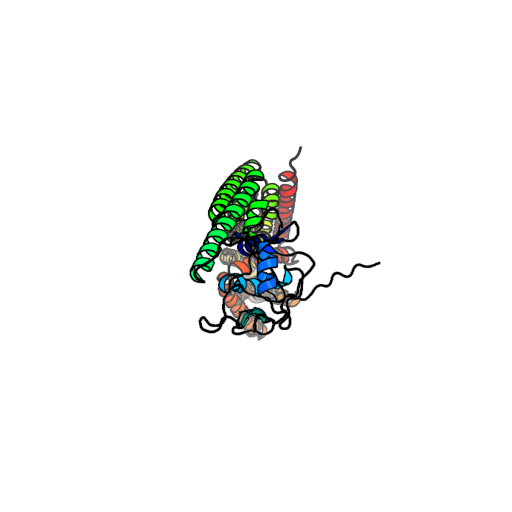17 LYS A O 1
ATOM 1838 N N . LEU A 1 218 ? -18.107 4.044 -10.652 1.00 92.69 218 LEU A N 1
ATOM 1839 C CA . LEU A 1 218 ? -18.296 3.346 -9.380 1.00 92.69 218 LEU A CA 1
ATOM 1840 C C . LEU A 1 218 ? -19.296 4.068 -8.471 1.00 92.69 218 LEU A C 1
ATOM 1842 O O . LEU A 1 218 ? -20.121 3.422 -7.844 1.00 92.69 218 LEU A O 1
ATOM 1846 N N . LYS A 1 219 ? -19.305 5.406 -8.469 1.00 91.44 219 LYS A N 1
ATOM 1847 C CA . LYS A 1 219 ? -20.303 6.214 -7.746 1.00 91.44 219 LYS A CA 1
ATOM 1848 C C . LYS A 1 219 ? -21.728 6.068 -8.266 1.00 91.44 219 LYS A C 1
ATOM 1850 O O . LYS A 1 219 ? -22.659 6.331 -7.516 1.00 91.44 219 LYS A O 1
ATOM 1855 N N . LYS A 1 220 ? -21.913 5.699 -9.536 1.00 90.38 220 LYS A N 1
ATOM 1856 C CA . LYS A 1 220 ? -23.243 5.398 -10.087 1.00 90.38 220 LYS A CA 1
ATOM 1857 C C . LYS A 1 220 ? -23.709 4.003 -9.686 1.00 90.38 220 LYS A C 1
ATOM 1859 O O . LYS A 1 220 ? -24.889 3.837 -9.417 1.00 90.38 220 LYS A O 1
ATOM 1864 N N . GLU A 1 221 ? -22.796 3.032 -9.659 1.00 88.06 221 GLU A N 1
ATOM 1865 C CA . GLU A 1 221 ? -23.085 1.674 -9.177 1.00 88.06 221 GLU A CA 1
ATOM 1866 C C . GLU A 1 221 ? -23.342 1.679 -7.662 1.00 88.06 221 GLU A C 1
ATOM 1868 O O . GLU A 1 221 ? -24.292 1.066 -7.194 1.00 88.06 221 GLU A O 1
ATOM 1873 N N . ASN A 1 222 ? -22.534 2.441 -6.920 1.00 88.25 222 ASN A N 1
ATOM 1874 C CA . ASN A 1 222 ? -22.637 2.713 -5.488 1.00 88.25 222 ASN A CA 1
ATOM 1875 C C . ASN A 1 222 ? -22.781 1.457 -4.607 1.00 88.25 222 ASN A C 1
ATOM 1877 O O . ASN A 1 222 ? -23.542 1.454 -3.641 1.00 88.25 222 ASN A O 1
ATOM 1881 N N . THR A 1 223 ? -22.039 0.395 -4.934 1.00 90.94 223 THR A N 1
ATOM 1882 C CA . THR A 1 223 ? -21.998 -0.854 -4.158 1.00 90.94 223 THR A CA 1
ATOM 1883 C C . THR A 1 223 ? -20.612 -1.102 -3.582 1.00 90.94 223 THR A C 1
ATOM 1885 O O . THR A 1 223 ? -19.593 -0.733 -4.178 1.00 90.94 223 THR A O 1
ATOM 1888 N N . ILE A 1 224 ? -20.553 -1.766 -2.425 1.00 91.50 224 ILE A N 1
ATOM 1889 C CA . ILE A 1 224 ? -19.277 -2.089 -1.780 1.00 91.50 224 ILE A CA 1
ATOM 1890 C C . ILE A 1 224 ? -18.485 -3.065 -2.653 1.00 91.50 224 ILE A C 1
ATOM 1892 O O . ILE A 1 224 ? -17.279 -2.878 -2.822 1.00 91.50 224 ILE A O 1
ATOM 1896 N N . ILE A 1 225 ? -19.148 -4.049 -3.275 1.00 90.19 225 ILE A N 1
ATOM 1897 C CA . ILE A 1 225 ? -18.489 -5.006 -4.179 1.00 90.19 225 ILE A CA 1
ATOM 1898 C C . ILE A 1 225 ? -17.806 -4.319 -5.365 1.00 90.19 225 ILE A C 1
ATOM 1900 O O . ILE A 1 225 ? -16.672 -4.679 -5.689 1.00 90.19 225 ILE A O 1
ATOM 1904 N N . ALA A 1 226 ? -18.445 -3.339 -6.010 1.00 91.69 226 ALA A N 1
ATOM 1905 C CA . ALA A 1 226 ? -17.848 -2.655 -7.157 1.00 91.69 226 ALA A CA 1
ATOM 1906 C C . ALA A 1 226 ? -16.557 -1.923 -6.761 1.00 91.69 226 ALA A C 1
ATOM 1908 O O . ALA A 1 226 ? -15.511 -2.093 -7.398 1.00 91.69 226 ALA A O 1
ATOM 1909 N N . TYR A 1 227 ? -16.604 -1.172 -5.656 1.00 93.94 227 TYR A N 1
ATOM 1910 C CA . TYR A 1 227 ? -15.426 -0.508 -5.102 1.00 93.94 227 TYR A CA 1
ATOM 1911 C C . TYR A 1 227 ? -14.325 -1.509 -4.721 1.00 93.94 227 TYR A C 1
ATOM 1913 O O . TYR A 1 227 ? -13.147 -1.284 -5.000 1.00 93.94 227 TYR A O 1
ATOM 1921 N N . GLU A 1 228 ? -14.697 -2.647 -4.142 1.00 92.56 228 GLU A N 1
ATOM 1922 C CA . GLU A 1 228 ? -13.774 -3.707 -3.742 1.00 92.56 228 GLU A CA 1
ATOM 1923 C C . GLU A 1 228 ? -13.067 -4.386 -4.914 1.00 92.56 228 GLU A C 1
ATOM 1925 O O . GLU A 1 228 ? -11.846 -4.567 -4.897 1.00 92.56 228 GLU A O 1
ATOM 1930 N N . ILE A 1 229 ? -13.816 -4.730 -5.961 1.00 91.25 229 ILE A N 1
ATOM 1931 C CA . ILE A 1 229 ? -13.253 -5.278 -7.197 1.00 91.25 229 ILE A CA 1
ATOM 1932 C C . ILE A 1 229 ? -12.261 -4.278 -7.794 1.00 91.25 229 ILE A C 1
ATOM 1934 O O . ILE A 1 229 ? -11.163 -4.665 -8.210 1.00 91.25 229 ILE A O 1
ATOM 1938 N N . PHE A 1 230 ? -12.611 -2.990 -7.794 1.00 92.31 230 PHE A N 1
ATOM 1939 C CA . PHE A 1 230 ? -11.726 -1.942 -8.276 1.00 92.31 230 PHE A CA 1
ATOM 1940 C C . PHE A 1 230 ? -10.417 -1.870 -7.473 1.00 92.31 230 PHE A C 1
ATOM 1942 O O . PHE A 1 230 ? -9.340 -1.902 -8.078 1.00 92.31 230 PHE A O 1
ATOM 1949 N N . LEU A 1 231 ? -10.490 -1.817 -6.137 1.00 92.81 231 LEU A N 1
ATOM 1950 C CA . LEU A 1 231 ? -9.315 -1.759 -5.258 1.00 92.81 231 LEU A CA 1
ATOM 1951 C C . LEU A 1 231 ? -8.423 -2.997 -5.408 1.00 92.81 231 LEU A C 1
ATOM 1953 O O . LEU A 1 231 ? -7.201 -2.870 -5.511 1.00 92.81 231 LEU A O 1
ATOM 1957 N N . LYS A 1 232 ? -9.022 -4.189 -5.508 1.00 91.69 232 LYS A N 1
ATOM 1958 C CA . LYS A 1 232 ? -8.302 -5.451 -5.734 1.00 91.69 232 LYS A CA 1
ATOM 1959 C C . LYS A 1 232 ? -7.520 -5.443 -7.048 1.00 91.69 232 LYS A C 1
ATOM 1961 O O . LYS A 1 232 ? -6.381 -5.905 -7.090 1.00 91.69 232 LYS A O 1
ATOM 1966 N N . ASN A 1 233 ? -8.121 -4.918 -8.113 1.00 88.81 233 ASN A N 1
ATOM 1967 C CA . ASN A 1 233 ? -7.487 -4.838 -9.428 1.00 88.81 233 ASN A CA 1
ATOM 1968 C C . ASN A 1 233 ? -6.478 -3.681 -9.529 1.00 88.81 233 ASN A C 1
ATOM 1970 O O . ASN A 1 233 ? -5.602 -3.703 -10.395 1.00 88.81 233 ASN A O 1
ATOM 1974 N N . ASN A 1 234 ? -6.564 -2.689 -8.635 1.00 88.19 234 ASN A N 1
ATOM 1975 C CA . ASN A 1 234 ? -5.727 -1.491 -8.635 1.00 88.19 234 ASN A CA 1
ATOM 1976 C C . ASN A 1 234 ? -5.086 -1.216 -7.260 1.00 88.19 234 ASN A C 1
ATOM 1978 O O . ASN A 1 234 ? -5.255 -0.121 -6.717 1.00 88.19 234 ASN A O 1
ATOM 1982 N N . PRO A 1 235 ? -4.267 -2.140 -6.722 1.00 86.06 235 PRO A N 1
ATOM 1983 C CA . PRO A 1 235 ? -3.677 -1.982 -5.392 1.00 86.06 235 PRO A CA 1
ATOM 1984 C C . PRO A 1 235 ? -2.734 -0.774 -5.344 1.00 86.06 235 PRO A C 1
ATOM 1986 O O . PRO A 1 235 ? -2.029 -0.525 -6.329 1.00 86.06 235 PRO A O 1
ATOM 1989 N N . ASN A 1 236 ? -2.667 -0.048 -4.222 1.00 80.81 236 ASN A N 1
ATOM 1990 C CA . ASN A 1 236 ? -1.832 1.151 -4.049 1.00 80.81 236 ASN A CA 1
ATOM 1991 C C . ASN A 1 236 ? -2.102 2.239 -5.107 1.00 80.81 236 ASN A C 1
ATOM 1993 O O . ASN A 1 236 ? -1.173 2.904 -5.576 1.00 80.81 236 ASN A O 1
ATOM 1997 N N . SER A 1 237 ? -3.345 2.364 -5.581 1.00 83.88 237 SER A N 1
ATOM 1998 C CA . SER A 1 237 ? -3.712 3.463 -6.478 1.00 83.88 237 SER A CA 1
ATOM 1999 C C . SER A 1 237 ? -3.743 4.783 -5.704 1.00 83.88 237 SER A C 1
ATOM 2001 O O . SER A 1 237 ? -4.042 4.814 -4.514 1.00 83.88 237 SER A O 1
ATOM 2003 N N . SER A 1 238 ? -3.471 5.903 -6.377 1.00 82.81 238 SER A N 1
ATOM 2004 C CA . SER A 1 238 ? -3.506 7.228 -5.736 1.00 82.81 238 SER A CA 1
ATOM 2005 C C . SER A 1 238 ? -4.896 7.625 -5.231 1.00 82.81 238 SER A C 1
ATOM 2007 O O . SER A 1 238 ? -5.014 8.590 -4.488 1.00 82.81 238 SER A O 1
ATOM 2009 N N . ILE A 1 239 ? -5.935 6.911 -5.669 1.00 87.12 239 ILE A N 1
ATOM 2010 C CA . ILE A 1 239 ? -7.334 7.148 -5.312 1.00 87.12 239 ILE A CA 1
ATOM 2011 C C . ILE A 1 239 ? -7.861 6.146 -4.282 1.00 87.12 239 ILE A C 1
ATOM 2013 O O . ILE A 1 239 ? -9.052 6.144 -3.994 1.00 87.12 239 ILE A O 1
ATOM 2017 N N . GLU A 1 240 ? -7.002 5.280 -3.741 1.00 90.31 240 GLU A N 1
ATOM 2018 C CA . GLU A 1 240 ? -7.399 4.255 -2.773 1.00 90.31 240 GLU A CA 1
ATOM 2019 C C . GLU A 1 240 ? -8.155 4.871 -1.589 1.00 90.31 240 GLU A C 1
ATOM 2021 O O . GLU A 1 240 ? -9.274 4.455 -1.303 1.00 90.31 240 GLU A O 1
ATOM 2026 N N . ASP A 1 241 ? -7.613 5.928 -0.973 1.00 90.19 241 ASP A N 1
ATOM 2027 C CA . ASP A 1 241 ? -8.266 6.616 0.153 1.00 90.19 241 ASP A CA 1
ATOM 2028 C C . ASP A 1 241 ? -9.619 7.233 -0.252 1.00 90.19 241 ASP A C 1
ATOM 2030 O O . ASP A 1 241 ? -10.590 7.107 0.494 1.00 90.19 241 ASP A O 1
ATOM 2034 N N . ASP A 1 242 ? -9.728 7.807 -1.457 1.00 91.00 242 ASP A N 1
ATOM 2035 C CA . ASP A 1 242 ? -10.989 8.352 -1.983 1.00 91.00 242 ASP A CA 1
ATOM 2036 C C . ASP A 1 242 ? -12.057 7.269 -2.165 1.00 91.00 242 ASP A C 1
ATOM 2038 O O . ASP A 1 242 ? -13.217 7.489 -1.826 1.00 91.00 242 ASP A O 1
ATOM 2042 N N . ILE A 1 243 ? -11.676 6.085 -2.647 1.00 93.81 243 ILE A N 1
ATOM 2043 C CA . ILE A 1 243 ? -12.596 4.949 -2.758 1.00 93.81 243 ILE A CA 1
ATOM 2044 C C . ILE A 1 243 ? -12.994 4.441 -1.369 1.00 93.81 243 ILE A C 1
ATOM 2046 O O . ILE A 1 243 ? -14.180 4.231 -1.122 1.00 93.81 243 ILE A O 1
ATOM 2050 N N . THR A 1 244 ? -12.048 4.304 -0.429 1.00 94.88 244 THR A N 1
ATOM 2051 C CA . THR A 1 244 ? -12.393 3.875 0.940 1.00 94.88 244 THR A CA 1
ATOM 2052 C C . THR A 1 244 ? -13.349 4.850 1.631 1.00 94.88 244 THR A C 1
ATOM 2054 O O . THR A 1 244 ? -14.245 4.408 2.342 1.00 94.88 244 THR A O 1
ATOM 2057 N N . LYS A 1 245 ? -13.255 6.159 1.354 1.00 94.25 245 LYS A N 1
ATOM 2058 C CA . LYS A 1 245 ? -14.229 7.161 1.824 1.00 94.25 245 LYS A CA 1
ATOM 2059 C C . LYS A 1 245 ? -15.636 6.906 1.300 1.00 94.25 245 LYS A C 1
ATOM 2061 O O . LYS A 1 245 ? -16.591 7.084 2.048 1.00 94.25 245 LYS A O 1
ATOM 2066 N N . GLU A 1 246 ? -15.785 6.532 0.031 1.00 94.69 246 GLU A N 1
ATOM 206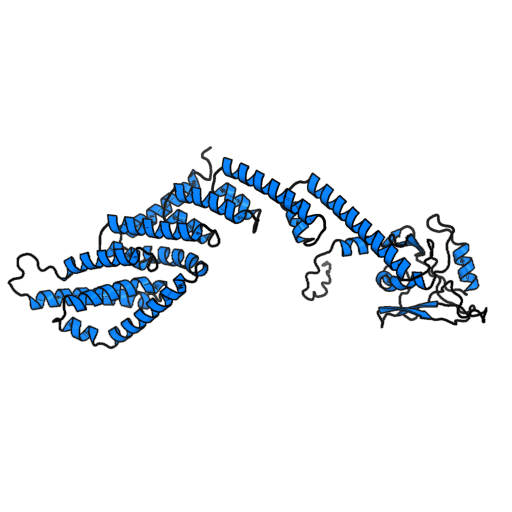7 C CA . GLU A 1 246 ? -17.103 6.204 -0.525 1.00 94.69 246 GLU A CA 1
ATOM 2068 C C . GLU A 1 246 ? -17.658 4.913 0.095 1.00 94.69 246 GLU A C 1
ATOM 2070 O O . GLU A 1 246 ? -18.821 4.887 0.488 1.00 94.69 246 GLU A O 1
ATOM 2075 N N . ILE A 1 247 ? -16.817 3.894 0.311 1.00 95.62 247 ILE A N 1
ATOM 2076 C CA . ILE A 1 247 ? -17.210 2.682 1.051 1.00 95.62 247 ILE A CA 1
ATOM 2077 C C . ILE A 1 247 ? -17.653 3.035 2.478 1.00 95.62 247 ILE A C 1
ATOM 2079 O O . ILE A 1 247 ? -18.682 2.555 2.942 1.00 95.62 247 ILE A O 1
ATOM 2083 N N . TYR A 1 248 ? -16.920 3.911 3.170 1.00 96.75 248 TYR A N 1
ATOM 2084 C CA . TYR A 1 248 ? -17.279 4.352 4.517 1.00 96.75 248 TYR A CA 1
ATOM 2085 C C . TYR A 1 248 ? -18.650 5.038 4.568 1.00 96.75 248 TYR A C 1
ATOM 2087 O O . TYR A 1 248 ? -19.369 4.875 5.549 1.00 96.75 248 TYR A O 1
ATOM 2095 N N . LYS A 1 249 ? -19.043 5.785 3.526 1.00 95.56 249 LYS A N 1
ATOM 2096 C CA . LYS A 1 249 ? -20.391 6.375 3.461 1.00 95.56 249 LYS A CA 1
ATOM 2097 C C . LYS A 1 249 ? -21.469 5.297 3.430 1.00 95.56 249 LYS A C 1
ATOM 2099 O O . LYS A 1 249 ? -22.429 5.424 4.175 1.00 95.56 249 LYS A O 1
ATOM 2104 N N . LEU A 1 250 ? -21.276 4.237 2.644 1.00 94.00 250 LEU A N 1
ATOM 2105 C CA . LEU A 1 250 ? -22.205 3.102 2.591 1.00 94.00 250 LEU A CA 1
ATOM 2106 C C . LEU A 1 250 ? -22.271 2.360 3.929 1.00 94.00 250 LEU A C 1
ATOM 2108 O O . LEU A 1 250 ? -23.354 2.066 4.416 1.00 94.00 250 LEU A O 1
ATOM 2112 N N . VAL A 1 251 ? -21.121 2.125 4.568 1.00 95.69 251 VAL A N 1
ATOM 2113 C CA . VAL A 1 251 ? -21.067 1.545 5.922 1.00 95.69 251 VAL A CA 1
ATOM 2114 C C . VAL A 1 251 ? -21.833 2.418 6.921 1.00 95.69 251 VAL A C 1
ATOM 2116 O O . VAL A 1 251 ? -22.562 1.908 7.765 1.00 95.69 251 VAL A O 1
ATOM 2119 N N . LYS A 1 252 ? -21.698 3.742 6.804 1.00 95.94 252 LYS A N 1
ATOM 2120 C CA . LYS A 1 252 ? -22.385 4.709 7.660 1.00 95.94 252 LYS A CA 1
ATOM 2121 C C . LYS A 1 252 ? -23.896 4.778 7.410 1.00 95.94 252 LYS A C 1
ATOM 2123 O O . LYS A 1 252 ? -24.619 5.121 8.333 1.00 95.94 252 LYS A O 1
ATOM 2128 N N . GLU A 1 253 ? -24.381 4.487 6.203 1.00 92.69 253 GLU A N 1
ATOM 2129 C CA . GLU A 1 253 ? -25.827 4.390 5.940 1.00 92.69 253 GLU A CA 1
ATOM 2130 C C . GLU A 1 253 ? -26.472 3.256 6.745 1.00 92.69 253 GLU A C 1
ATOM 2132 O O . GLU A 1 253 ? -27.588 3.415 7.227 1.00 92.69 253 GLU A O 1
ATOM 2137 N N . GLU A 1 254 ? -25.756 2.143 6.915 1.00 92.00 254 GLU A N 1
ATOM 2138 C CA . GLU A 1 254 ? -26.223 0.993 7.699 1.00 92.00 254 GLU A CA 1
ATOM 2139 C C . GLU A 1 254 ? -26.009 1.160 9.213 1.00 92.00 254 GLU A C 1
ATOM 2141 O O . GLU A 1 254 ? -26.608 0.424 9.995 1.00 92.00 254 GLU A O 1
ATOM 2146 N N . ASP A 1 255 ? -25.129 2.088 9.606 1.00 94.44 255 ASP A N 1
ATOM 2147 C CA . ASP A 1 255 ? -24.847 2.560 10.972 1.00 94.44 255 ASP A CA 1
ATOM 2148 C C . ASP A 1 255 ? -24.841 1.474 12.064 1.00 94.44 255 ASP A C 1
ATOM 2150 O O . ASP A 1 255 ? -25.469 1.611 13.112 1.00 94.44 255 ASP A O 1
ATOM 2154 N N . ASN A 1 256 ? -24.114 0.380 11.828 1.00 93.62 256 ASN A N 1
ATOM 2155 C CA . ASN A 1 256 ? -24.012 -0.736 12.769 1.00 93.62 256 ASN A CA 1
ATOM 2156 C C . ASN A 1 256 ? -22.562 -1.103 13.101 1.00 93.62 256 ASN A C 1
ATOM 2158 O O . ASN A 1 256 ? -21.637 -0.889 12.312 1.00 93.62 256 ASN A O 1
ATOM 2162 N N . ILE A 1 257 ? -22.371 -1.704 14.281 1.00 92.75 257 ILE A N 1
ATOM 2163 C CA . ILE A 1 257 ? -21.046 -2.082 14.796 1.00 92.75 257 ILE A CA 1
ATOM 2164 C C . ILE A 1 257 ? -20.301 -2.994 13.813 1.00 92.75 257 ILE A C 1
ATOM 2166 O O . ILE A 1 257 ? -19.137 -2.739 13.510 1.00 92.75 257 ILE A O 1
ATOM 2170 N N . ALA A 1 258 ? -20.970 -4.016 13.277 1.00 92.81 258 ALA A N 1
ATOM 2171 C CA . ALA A 1 258 ? -20.339 -5.016 12.418 1.00 92.81 258 ALA A CA 1
ATOM 2172 C C . ALA A 1 258 ? -19.794 -4.422 11.106 1.00 92.81 258 ALA A C 1
ATOM 2174 O O . ALA A 1 258 ? -18.689 -4.767 10.681 1.00 92.81 258 ALA A O 1
ATOM 2175 N N . GLY A 1 259 ? -20.517 -3.485 10.490 1.00 94.75 259 GLY A N 1
ATOM 2176 C CA . GLY A 1 259 ? -20.074 -2.781 9.289 1.00 94.75 259 GLY A CA 1
ATOM 2177 C C . GLY A 1 259 ? -18.851 -1.906 9.541 1.00 94.75 259 GLY A C 1
ATOM 2178 O O . GLY A 1 259 ? -17.881 -1.948 8.775 1.00 94.75 259 GLY A O 1
ATOM 2179 N N . TYR A 1 260 ? -18.843 -1.160 10.647 1.00 95.12 260 TYR A N 1
ATOM 2180 C CA . TYR A 1 260 ? -17.675 -0.375 11.041 1.00 95.12 260 TYR A CA 1
ATOM 2181 C C . TYR A 1 260 ? -16.473 -1.266 11.400 1.00 95.12 260 TYR A C 1
ATOM 2183 O O . TYR A 1 260 ? -15.349 -0.952 11.006 1.00 95.12 260 TYR A O 1
ATOM 2191 N N . GLU A 1 261 ? -16.681 -2.394 12.085 1.00 92.62 261 GLU A N 1
ATOM 2192 C CA . GLU A 1 261 ? -15.624 -3.365 12.410 1.00 92.62 261 GLU A CA 1
ATOM 2193 C C . GLU A 1 261 ? -15.027 -3.994 11.145 1.00 92.62 261 GLU A C 1
ATOM 2195 O O . GLU A 1 261 ? -13.802 -4.064 10.991 1.00 92.62 261 GLU A O 1
ATOM 2200 N N . TRP A 1 262 ? -15.880 -4.387 10.195 1.00 93.06 262 TRP A N 1
ATOM 2201 C CA . TRP A 1 262 ? -15.464 -4.861 8.877 1.00 93.06 262 TRP A CA 1
ATOM 2202 C C . TRP A 1 262 ? -14.620 -3.809 8.146 1.00 93.06 262 TRP A C 1
ATOM 2204 O O . TRP A 1 262 ? -13.529 -4.120 7.653 1.00 93.06 262 TRP A O 1
ATOM 2214 N N . TYR A 1 263 ? -15.081 -2.554 8.134 1.00 94.50 263 TYR A N 1
ATOM 2215 C CA . TYR A 1 263 ? -14.383 -1.437 7.502 1.00 94.50 263 TYR A CA 1
ATOM 2216 C C . TYR A 1 263 ? -12.994 -1.222 8.108 1.00 94.50 263 TYR A C 1
ATOM 2218 O O . TYR A 1 263 ? -11.998 -1.136 7.391 1.00 94.50 263 TYR A O 1
ATOM 2226 N N . VAL A 1 264 ? -12.913 -1.172 9.436 1.00 92.12 264 VAL A N 1
ATOM 2227 C CA . VAL A 1 264 ? -11.673 -0.936 10.180 1.00 92.12 264 VAL A CA 1
ATOM 2228 C C . VAL A 1 264 ? -10.656 -2.054 9.956 1.00 92.12 264 VAL A C 1
ATOM 2230 O O . VAL A 1 264 ? -9.475 -1.779 9.726 1.00 92.12 264 VAL A O 1
ATOM 2233 N N . ASN A 1 265 ? -11.104 -3.311 9.969 1.00 89.88 265 ASN A N 1
ATOM 2234 C CA . ASN A 1 265 ? -10.239 -4.462 9.720 1.00 89.88 265 ASN A CA 1
ATOM 2235 C C . ASN A 1 265 ? -9.617 -4.427 8.322 1.00 89.88 265 ASN A C 1
ATOM 2237 O O . ASN A 1 265 ? -8.445 -4.776 8.148 1.00 89.88 265 ASN A O 1
ATOM 2241 N N . LYS A 1 266 ? -10.398 -4.000 7.329 1.00 90.94 266 LYS A N 1
ATOM 2242 C CA . LYS A 1 266 ? -10.001 -4.029 5.923 1.00 90.94 266 LYS A CA 1
ATOM 2243 C C . LYS A 1 266 ? -9.226 -2.790 5.488 1.00 90.94 266 LYS A C 1
ATOM 2245 O O . LYS A 1 266 ? -8.216 -2.907 4.798 1.00 90.94 266 LYS A O 1
ATOM 2250 N N . TYR A 1 267 ? -9.650 -1.618 5.950 1.00 91.31 267 TYR A N 1
ATOM 2251 C CA . TYR A 1 267 ? -9.115 -0.314 5.562 1.00 91.31 267 TYR A CA 1
ATOM 2252 C C . TYR A 1 267 ? -8.534 0.435 6.761 1.00 91.31 267 TYR A C 1
ATOM 2254 O O . TYR A 1 267 ? -8.734 1.637 6.923 1.00 91.31 267 TYR A O 1
ATOM 2262 N N . SER A 1 268 ? -7.746 -0.253 7.590 1.00 88.50 268 SER A N 1
ATOM 2263 C CA . SER A 1 268 ? -7.160 0.319 8.812 1.00 88.50 268 SER A CA 1
ATOM 2264 C C . SER A 1 268 ? -6.271 1.551 8.573 1.00 88.50 268 SER A C 1
ATOM 2266 O O . SER A 1 268 ? -5.940 2.260 9.515 1.00 88.50 268 SER A O 1
ATOM 2268 N N . LYS A 1 269 ? -5.815 1.764 7.330 1.00 86.75 269 LYS A N 1
ATOM 2269 C CA . LYS A 1 269 ? -5.003 2.918 6.907 1.00 86.75 269 LYS A CA 1
ATOM 2270 C C . LYS A 1 269 ? -5.829 4.077 6.340 1.00 86.75 269 LYS A C 1
ATOM 2272 O O . LYS A 1 269 ? -5.256 5.124 6.059 1.00 86.75 269 LYS A O 1
ATOM 2277 N N . SER A 1 270 ? -7.129 3.881 6.129 1.00 89.50 270 SER A N 1
ATOM 2278 C CA . SER A 1 270 ? -8.011 4.920 5.608 1.00 89.50 270 SER A CA 1
ATOM 2279 C C . SER A 1 270 ? -8.086 6.094 6.580 1.00 89.50 270 SER A C 1
ATOM 2281 O O . SER A 1 270 ? -8.111 5.907 7.800 1.00 89.50 270 SER A O 1
ATOM 2283 N N . SER A 1 271 ? -8.225 7.300 6.034 1.00 90.56 271 SER A N 1
ATOM 2284 C CA . SER A 1 271 ? -8.500 8.509 6.813 1.00 90.56 271 SER A CA 1
ATOM 2285 C C . SER A 1 271 ? -9.783 8.440 7.660 1.00 90.56 271 SER A C 1
ATOM 2287 O O . SER A 1 271 ? -9.901 9.211 8.611 1.00 90.56 271 SER A O 1
ATOM 2289 N N . ASN A 1 272 ? -10.706 7.510 7.367 1.00 93.44 272 ASN A N 1
ATOM 2290 C CA . ASN A 1 272 ? -11.961 7.313 8.106 1.00 93.44 272 ASN A CA 1
ATOM 2291 C C . ASN A 1 272 ? -11.933 6.213 9.179 1.00 93.44 272 ASN A C 1
ATOM 2293 O O . ASN A 1 272 ? -12.917 6.040 9.900 1.00 93.44 272 ASN A O 1
ATOM 2297 N N . ALA A 1 273 ? -10.831 5.468 9.318 1.00 90.69 273 ALA A N 1
ATOM 2298 C CA . ALA A 1 273 ? -10.762 4.342 10.254 1.00 90.69 273 ALA A CA 1
ATOM 2299 C C . ALA A 1 273 ? -10.974 4.779 11.716 1.00 90.69 273 ALA A C 1
ATOM 2301 O O . ALA A 1 273 ? -11.637 4.087 12.485 1.00 90.69 273 ALA A O 1
ATOM 2302 N N . LYS A 1 274 ? -10.470 5.962 12.094 1.00 89.19 274 LYS A N 1
ATOM 2303 C CA . LYS A 1 274 ? -10.673 6.517 13.438 1.00 89.19 274 LYS A CA 1
ATOM 2304 C C . LYS A 1 274 ? -12.144 6.853 13.696 1.00 89.19 274 LYS A C 1
ATOM 2306 O O . LYS A 1 274 ? -12.664 6.509 14.752 1.00 89.19 274 LYS A O 1
ATOM 2311 N N . GLN A 1 275 ? -12.816 7.491 12.738 1.00 92.56 275 GLN A N 1
ATOM 2312 C CA . GLN A 1 275 ? -14.231 7.842 12.863 1.00 92.56 275 GLN A CA 1
ATOM 2313 C C . GLN A 1 275 ? -15.107 6.590 12.978 1.00 92.56 275 GLN A C 1
ATOM 2315 O O . GLN A 1 275 ? -16.037 6.594 13.775 1.00 92.56 275 GLN A O 1
ATOM 2320 N N . ALA A 1 276 ? -14.791 5.518 12.244 1.00 94.31 276 ALA A N 1
ATOM 2321 C CA . ALA A 1 276 ? -15.501 4.243 12.355 1.00 94.31 276 ALA A CA 1
ATOM 2322 C C . ALA A 1 276 ? -15.418 3.665 13.780 1.00 94.31 276 ALA A C 1
ATOM 2324 O O . ALA A 1 276 ? -16.437 3.291 14.352 1.00 94.31 276 ALA A O 1
ATOM 2325 N N . ILE A 1 277 ? -14.229 3.673 14.395 1.00 91.00 277 ILE A N 1
ATOM 2326 C CA . ILE A 1 277 ? -14.045 3.242 15.793 1.00 91.00 277 ILE A CA 1
ATOM 2327 C C . ILE A 1 277 ? -14.838 4.115 16.764 1.00 91.00 277 ILE A C 1
ATOM 2329 O O . ILE A 1 277 ? -15.483 3.603 17.675 1.00 91.00 277 ILE A O 1
ATOM 2333 N N . GLU A 1 278 ? -14.821 5.434 16.570 1.00 91.62 278 GLU A N 1
ATOM 2334 C CA . GLU A 1 278 ? -15.605 6.344 17.406 1.00 91.62 278 GLU A CA 1
ATOM 2335 C C . GLU A 1 278 ? -17.114 6.071 17.304 1.00 91.62 278 GLU A C 1
ATOM 2337 O O . GLU A 1 278 ? -17.808 6.192 18.313 1.00 91.62 278 GLU A O 1
ATOM 2342 N N . GLN A 1 279 ? -17.623 5.671 16.132 1.00 95.38 279 GLN A N 1
ATOM 2343 C CA . GLN A 1 279 ? -19.024 5.259 15.995 1.00 95.38 279 GLN A CA 1
ATOM 2344 C C . GLN A 1 279 ? -19.309 3.913 16.661 1.00 95.38 279 GLN A C 1
ATOM 2346 O O . GLN A 1 279 ? -20.323 3.806 17.344 1.00 95.38 279 GLN A O 1
ATOM 2351 N N . ILE A 1 280 ? -18.411 2.925 16.554 1.00 93.50 280 ILE A N 1
ATOM 2352 C CA . ILE A 1 280 ? -18.545 1.649 17.281 1.00 93.50 280 ILE A CA 1
ATOM 2353 C C . ILE A 1 280 ? -18.711 1.910 18.782 1.00 93.50 280 ILE A C 1
ATOM 2355 O O . ILE A 1 280 ? -19.653 1.417 19.398 1.00 93.50 280 ILE A O 1
ATOM 2359 N N . HIS A 1 281 ? -17.824 2.727 19.360 1.00 93.00 281 HIS A N 1
ATOM 2360 C CA . HIS A 1 281 ? -17.880 3.076 20.780 1.00 93.00 281 HIS A CA 1
ATOM 2361 C C . HIS A 1 281 ? -19.196 3.760 21.152 1.00 93.00 281 HIS A C 1
ATOM 2363 O O . HIS A 1 281 ? -19.792 3.432 22.175 1.00 93.00 281 HIS A O 1
ATOM 2369 N N . LYS A 1 282 ? -19.661 4.690 20.314 1.00 95.81 282 LYS A N 1
ATOM 2370 C CA . LYS A 1 282 ? -20.918 5.399 20.538 1.00 95.81 282 LYS A CA 1
ATOM 2371 C C . LYS A 1 282 ? -22.109 4.438 20.535 1.00 95.81 282 LYS A C 1
ATOM 2373 O O . LYS A 1 282 ? -22.882 4.459 21.484 1.00 95.81 282 LYS A O 1
ATOM 2378 N N . LEU A 1 283 ? -22.242 3.597 19.508 1.00 95.56 283 LEU A N 1
ATOM 2379 C CA . LEU A 1 283 ? -23.348 2.641 19.383 1.00 95.56 283 LEU A CA 1
ATOM 2380 C C . LEU A 1 283 ? -23.367 1.648 20.549 1.00 95.56 283 LEU A C 1
ATOM 2382 O O . LEU A 1 283 ? -24.400 1.462 21.183 1.00 95.56 283 LEU A O 1
ATOM 2386 N N . ALA A 1 284 ? -22.209 1.073 20.886 1.00 94.75 284 ALA A N 1
ATOM 2387 C CA . ALA A 1 284 ? -22.100 0.134 21.998 1.00 94.75 284 ALA A CA 1
ATOM 2388 C C . ALA A 1 284 ? -22.421 0.780 23.356 1.00 94.75 284 ALA A C 1
ATOM 2390 O O . ALA A 1 284 ? -22.966 0.123 24.239 1.00 94.75 284 ALA A O 1
ATOM 2391 N N . PHE A 1 285 ? -22.069 2.054 23.545 1.00 96.62 285 PHE A N 1
ATOM 2392 C CA . PHE A 1 285 ? -22.384 2.768 24.779 1.00 96.62 285 PHE A CA 1
ATOM 2393 C C . PHE A 1 285 ? -23.864 3.147 24.879 1.00 96.62 285 PHE A C 1
ATOM 2395 O O . PHE A 1 285 ? -24.427 3.066 25.968 1.00 96.62 285 PHE A O 1
ATOM 2402 N N . GLU A 1 286 ? -24.491 3.556 23.774 1.00 97.25 286 GLU A N 1
ATOM 2403 C CA . GLU A 1 286 ? -25.934 3.824 23.746 1.00 97.25 286 GLU A CA 1
ATOM 2404 C C . GLU A 1 286 ? -26.730 2.551 24.054 1.00 97.25 286 GLU A C 1
ATOM 2406 O O . GLU A 1 286 ? -27.570 2.588 24.944 1.00 97.25 286 GLU A O 1
ATOM 2411 N N . GLU A 1 287 ? -26.366 1.402 23.477 1.00 96.44 287 GLU A N 1
ATOM 2412 C CA . GLU A 1 287 ? -27.006 0.125 23.831 1.00 96.44 287 GLU A CA 1
ATOM 2413 C C . GLU A 1 287 ? -26.823 -0.218 25.320 1.00 96.44 287 GLU A C 1
ATOM 2415 O O . GLU A 1 287 ? -27.762 -0.619 26.006 1.00 96.44 287 GLU A O 1
ATOM 2420 N N . ALA A 1 288 ? -25.620 -0.006 25.868 1.00 96.75 288 ALA A N 1
ATOM 2421 C CA . ALA A 1 288 ? -25.377 -0.246 27.288 1.00 96.75 288 ALA A CA 1
ATOM 2422 C C . ALA A 1 288 ? -26.247 0.646 28.190 1.00 96.75 288 ALA A C 1
ATOM 2424 O O . ALA A 1 288 ? -26.655 0.194 29.263 1.00 96.75 288 ALA A O 1
ATOM 2425 N N . LYS A 1 289 ? -26.530 1.884 27.759 1.00 97.88 289 LYS A N 1
ATOM 2426 C CA . LYS A 1 289 ? -27.447 2.809 28.440 1.00 97.88 289 LYS A CA 1
ATOM 2427 C C . LYS A 1 289 ? -28.909 2.413 28.290 1.00 97.88 289 LYS A C 1
ATOM 2429 O O . LYS A 1 289 ? -29.663 2.657 29.220 1.00 97.88 289 LYS A O 1
ATOM 2434 N N . ASP A 1 290 ? -29.300 1.854 27.152 1.00 97.00 290 ASP A N 1
ATOM 2435 C CA . ASP A 1 290 ? -30.676 1.415 26.919 1.00 97.00 290 ASP A CA 1
ATOM 2436 C C . ASP A 1 290 ? -31.012 0.185 27.776 1.00 97.00 290 ASP A C 1
ATOM 2438 O O . ASP A 1 290 ? -32.108 0.098 28.327 1.00 97.00 290 ASP A O 1
ATOM 2442 N N . ILE A 1 291 ? -30.044 -0.722 27.956 1.00 96.50 291 ILE A N 1
ATOM 2443 C CA . ILE A 1 291 ? -30.156 -1.876 28.865 1.00 96.50 291 ILE A CA 1
ATOM 2444 C C . ILE A 1 291 ? -30.054 -1.443 30.342 1.00 96.50 291 ILE A C 1
ATOM 2446 O O . ILE A 1 291 ? -30.714 -2.013 31.206 1.00 96.50 291 ILE A O 1
ATOM 2450 N N . ASP A 1 292 ? -29.218 -0.442 30.635 1.00 96.62 292 ASP A N 1
ATOM 2451 C CA . ASP A 1 292 ? -29.034 0.201 31.949 1.00 96.62 292 ASP A CA 1
ATOM 2452 C C . ASP A 1 292 ? -28.764 -0.754 33.130 1.00 96.62 292 ASP A C 1
ATOM 2454 O O . ASP A 1 292 ? -29.339 -0.633 34.212 1.00 96.62 292 ASP A O 1
ATOM 2458 N N . THR A 1 293 ? -27.847 -1.711 32.960 1.00 96.06 293 THR A N 1
ATOM 2459 C CA . THR A 1 293 ? -27.421 -2.604 34.048 1.00 96.06 293 THR A CA 1
ATOM 2460 C C . THR A 1 293 ? -25.933 -2.466 34.353 1.00 96.06 293 THR A C 1
ATOM 2462 O O . THR A 1 293 ? -25.117 -2.095 33.510 1.00 96.06 293 THR A O 1
ATOM 2465 N N . ILE A 1 294 ? -25.522 -2.840 35.570 1.00 94.81 294 ILE A N 1
ATOM 2466 C CA . ILE A 1 294 ? -24.093 -2.928 35.933 1.00 94.81 294 ILE A CA 1
ATOM 2467 C C . ILE A 1 294 ? -23.340 -3.797 34.915 1.00 94.81 294 ILE A C 1
ATOM 2469 O O . ILE A 1 294 ? -22.224 -3.472 34.509 1.00 94.81 294 ILE A O 1
ATOM 2473 N N . SER A 1 295 ? -23.970 -4.892 34.484 1.00 93.44 295 SER A N 1
ATOM 2474 C CA . SER A 1 295 ? -23.414 -5.841 33.524 1.00 93.44 295 SER A CA 1
ATOM 2475 C C . SER A 1 295 ? -23.266 -5.239 32.122 1.00 93.44 295 SER A C 1
ATOM 2477 O O . SER A 1 295 ? -22.213 -5.423 31.505 1.00 93.44 295 SER A O 1
ATOM 2479 N N . SER A 1 296 ? -24.244 -4.470 31.627 1.00 95.12 296 SER A N 1
ATOM 2480 C CA . SER A 1 296 ? -24.166 -3.836 30.302 1.00 95.12 296 SER A CA 1
ATOM 2481 C C . SER A 1 296 ? -23.038 -2.801 30.239 1.00 95.12 296 SER A C 1
ATOM 2483 O O . SER A 1 296 ? -22.189 -2.853 29.343 1.00 95.12 296 SER A O 1
ATOM 2485 N N . TYR A 1 297 ? -22.927 -1.935 31.251 1.00 97.44 297 TYR A N 1
ATOM 2486 C CA . TYR A 1 297 ? -21.830 -0.969 31.352 1.00 97.44 297 TYR A CA 1
ATOM 2487 C C . TYR A 1 297 ? -20.466 -1.645 31.529 1.00 97.44 297 TYR A C 1
ATOM 2489 O O . TYR A 1 297 ? -19.480 -1.207 30.934 1.00 97.44 297 TYR A O 1
ATOM 2497 N N . ASN A 1 298 ? -20.389 -2.726 32.309 1.00 94.75 298 ASN A N 1
ATOM 2498 C CA . ASN A 1 298 ? -19.158 -3.504 32.448 1.00 94.75 298 ASN A CA 1
ATOM 2499 C C . ASN A 1 298 ? -18.741 -4.139 31.125 1.00 94.75 298 ASN A C 1
ATOM 2501 O O . ASN A 1 298 ? -17.581 -4.020 30.742 1.00 94.75 298 ASN A O 1
ATOM 2505 N N . THR A 1 299 ? -19.690 -4.725 30.394 1.00 93.38 299 THR A N 1
ATOM 2506 C CA . THR A 1 299 ? -19.462 -5.303 29.063 1.00 93.38 299 THR A CA 1
ATOM 2507 C C . THR A 1 299 ? -18.905 -4.252 28.109 1.00 93.38 299 THR A C 1
ATOM 2509 O O . THR A 1 299 ? -17.911 -4.508 27.432 1.00 93.38 299 THR A O 1
ATOM 2512 N N . PHE A 1 300 ? -19.462 -3.038 28.106 1.00 94.06 300 PHE A N 1
ATOM 2513 C CA . PHE A 1 300 ? -18.911 -1.929 27.329 1.00 94.06 300 PHE A CA 1
ATOM 2514 C C . PHE A 1 300 ? -17.453 -1.613 27.712 1.00 94.06 300 PHE A C 1
ATOM 2516 O O . PHE A 1 300 ? -16.590 -1.527 26.839 1.00 94.06 300 PHE A O 1
ATOM 2523 N N . VAL A 1 301 ? -17.146 -1.488 29.008 1.00 93.25 301 VAL A N 1
ATOM 2524 C CA . VAL A 1 301 ? -15.788 -1.164 29.487 1.00 93.25 301 VAL A CA 1
ATOM 2525 C C . VAL A 1 301 ? -14.786 -2.287 29.198 1.00 93.25 301 VAL A C 1
ATOM 2527 O O . VAL A 1 301 ? -13.631 -1.998 28.888 1.00 93.25 301 VAL A O 1
ATOM 2530 N N . PHE A 1 302 ? -15.199 -3.555 29.267 1.00 90.50 302 PHE A N 1
ATOM 2531 C CA . PHE A 1 302 ? -14.358 -4.703 28.910 1.00 90.50 302 PHE A CA 1
ATOM 2532 C C . PHE A 1 302 ? -13.960 -4.678 27.435 1.00 90.50 302 PHE A C 1
ATOM 2534 O O . PHE A 1 302 ? -12.786 -4.860 27.110 1.00 90.50 302 PHE A O 1
ATOM 2541 N N . ASN A 1 303 ? -14.929 -4.403 26.562 1.00 88.12 303 ASN A N 1
ATOM 2542 C CA . ASN A 1 303 ? -14.763 -4.451 25.113 1.00 88.12 303 ASN A CA 1
ATOM 2543 C C . ASN A 1 303 ? -14.113 -3.191 24.531 1.00 88.12 303 ASN A C 1
ATOM 2545 O O . ASN A 1 303 ? -13.365 -3.267 23.555 1.00 88.12 303 ASN A O 1
ATOM 2549 N N . TYR A 1 304 ? -14.359 -2.034 25.148 1.00 89.06 304 TYR A N 1
ATOM 2550 C CA . TYR A 1 304 ? -13.924 -0.732 24.649 1.00 89.06 304 TYR A CA 1
ATOM 2551 C C . TYR A 1 304 ? -13.247 0.111 25.738 1.00 89.06 304 TYR A C 1
ATOM 2553 O O . TYR A 1 304 ? -13.622 1.263 25.959 1.00 89.06 304 TYR A O 1
ATOM 2561 N N . PRO A 1 305 ? -12.199 -0.398 26.411 1.00 88.62 305 PRO A N 1
ATOM 2562 C CA . PRO A 1 305 ? -11.617 0.265 27.580 1.00 88.62 305 PRO A CA 1
ATOM 2563 C C . PRO A 1 305 ? -10.963 1.619 27.258 1.00 88.62 305 PRO A C 1
ATOM 2565 O O . PRO A 1 305 ? -10.724 2.429 28.153 1.00 88.62 305 PRO A O 1
ATOM 2568 N N . LEU A 1 306 ? -10.662 1.865 25.980 1.00 86.56 306 LEU A N 1
ATOM 2569 C CA . LEU A 1 306 ? -10.045 3.088 25.464 1.00 86.56 306 LEU A CA 1
ATOM 2570 C C . LEU A 1 306 ? -11.064 4.073 24.863 1.00 86.56 306 LEU A C 1
ATOM 2572 O O . LEU A 1 306 ? -10.670 5.129 24.365 1.00 86.56 306 LEU A O 1
ATOM 2576 N N . ALA A 1 307 ? -12.360 3.752 24.908 1.00 89.56 307 ALA A N 1
ATOM 2577 C CA . ALA A 1 307 ? -13.408 4.652 24.454 1.00 89.56 307 ALA A CA 1
ATOM 2578 C C . ALA A 1 307 ? -13.525 5.889 25.357 1.00 89.56 307 ALA A C 1
ATOM 2580 O O . ALA A 1 307 ? -13.321 5.830 26.573 1.00 89.56 307 ALA A O 1
ATOM 2581 N N . LYS A 1 308 ? -13.896 7.032 24.768 1.00 90.88 308 LYS A N 1
ATOM 2582 C CA . LYS A 1 308 ? -14.068 8.296 25.510 1.00 90.88 308 LYS A CA 1
ATOM 2583 C C . LYS A 1 308 ? -15.238 8.221 26.504 1.00 90.88 308 LYS A C 1
ATOM 2585 O O . LYS A 1 308 ? -15.241 8.925 27.511 1.00 90.88 308 LYS A O 1
ATOM 2590 N N . GLU A 1 309 ? -16.190 7.327 26.250 1.00 94.94 309 GLU A N 1
ATOM 2591 C CA . GLU A 1 309 ? -17.388 7.067 27.044 1.00 94.94 309 GLU A CA 1
ATOM 2592 C C . GLU A 1 309 ? -17.106 6.238 28.310 1.00 94.94 309 GLU A C 1
ATOM 2594 O O . GLU A 1 309 ? -17.926 6.226 29.226 1.00 94.94 309 GLU A O 1
ATOM 2599 N N . VAL A 1 310 ? -15.933 5.600 28.441 1.00 93.62 310 VAL A N 1
ATOM 2600 C CA . VAL A 1 310 ? -15.597 4.719 29.584 1.00 93.62 310 VAL A CA 1
ATOM 2601 C C . VAL A 1 310 ? -15.742 5.418 30.931 1.00 93.62 310 VAL A C 1
ATOM 2603 O O . VAL A 1 310 ? -16.198 4.815 31.903 1.00 93.62 310 VAL A O 1
ATOM 2606 N N . LYS A 1 311 ? -15.400 6.708 31.012 1.00 94.88 311 LYS A N 1
ATOM 2607 C CA . LYS A 1 311 ? -15.588 7.491 32.242 1.00 94.88 311 LYS A CA 1
ATOM 2608 C C . LYS A 1 311 ? -17.068 7.587 32.626 1.00 94.88 311 LYS A C 1
ATOM 2610 O O . LYS A 1 311 ? -17.402 7.493 33.804 1.00 94.88 311 LYS A O 1
ATOM 2615 N N . GLN A 1 312 ? -17.940 7.786 31.642 1.00 97.44 312 GLN A N 1
ATOM 2616 C CA . GLN A 1 312 ? -19.377 7.898 31.856 1.00 97.44 312 GLN A CA 1
ATOM 2617 C C . GLN A 1 312 ? -20.000 6.536 32.179 1.00 97.44 312 GLN A C 1
ATOM 2619 O O . GLN A 1 312 ? -20.746 6.445 33.151 1.00 97.44 312 GLN A O 1
ATOM 2624 N N . ALA A 1 313 ? -19.632 5.484 31.441 1.00 97.56 313 ALA A N 1
ATOM 2625 C CA . ALA A 1 313 ? -20.067 4.112 31.704 1.00 97.56 313 ALA A CA 1
ATOM 2626 C C . ALA A 1 313 ? -19.698 3.662 33.124 1.00 97.56 313 ALA A C 1
ATOM 2628 O O . ALA A 1 313 ? -20.546 3.173 33.863 1.00 97.56 313 ALA A O 1
ATOM 2629 N N . ASN A 1 314 ? -18.459 3.919 33.559 1.00 96.44 314 ASN A N 1
ATOM 2630 C CA . ASN A 1 314 ? -18.037 3.610 34.925 1.00 96.44 314 ASN A CA 1
ATOM 2631 C C . ASN A 1 314 ? -18.807 4.399 35.976 1.00 96.44 314 ASN A C 1
ATOM 2633 O O . ASN A 1 314 ? -19.141 3.845 37.017 1.00 96.44 314 ASN A O 1
ATOM 2637 N N . LYS A 1 315 ? -19.092 5.681 35.730 1.00 97.38 315 LYS A N 1
ATOM 2638 C CA . LYS A 1 315 ? -19.897 6.470 36.663 1.00 97.38 315 LYS A CA 1
ATOM 2639 C C . LYS A 1 315 ? -21.289 5.851 36.836 1.00 97.38 315 LYS A C 1
ATOM 2641 O O . LYS A 1 315 ? -21.724 5.691 37.969 1.00 97.38 315 LYS A O 1
ATOM 2646 N N . LYS A 1 316 ? -21.942 5.469 35.735 1.00 98.00 316 LYS A N 1
ATOM 2647 C CA . LYS A 1 316 ? -23.266 4.836 35.759 1.00 98.00 316 LYS A CA 1
ATOM 2648 C C . LYS A 1 316 ? -23.268 3.477 36.443 1.00 98.00 316 LYS A C 1
ATOM 2650 O O . LYS A 1 316 ? -24.052 3.264 37.361 1.00 98.00 316 LYS A O 1
ATOM 2655 N N . ALA A 1 317 ? -22.323 2.613 36.095 1.00 97.25 317 ALA A N 1
ATOM 2656 C CA . ALA A 1 317 ? -22.161 1.338 36.776 1.00 97.25 317 ALA A CA 1
ATOM 2657 C C . ALA A 1 317 ? -21.904 1.509 38.284 1.00 97.25 317 ALA A C 1
ATOM 2659 O O . ALA A 1 317 ? -22.504 0.798 39.077 1.00 97.25 317 ALA A O 1
ATOM 2660 N N . ASN A 1 318 ? -21.082 2.485 38.691 1.00 96.38 318 ASN A N 1
ATOM 2661 C CA . ASN A 1 318 ? -20.826 2.770 40.106 1.00 96.38 318 ASN A CA 1
ATOM 2662 C C . ASN A 1 318 ? -22.079 3.257 40.855 1.00 96.38 318 ASN A C 1
ATOM 2664 O O . ASN A 1 318 ? -22.243 2.939 42.027 1.00 96.38 318 ASN A O 1
ATOM 2668 N N . GLU A 1 319 ? -22.941 4.054 40.213 1.00 95.25 319 GLU A N 1
ATOM 2669 C CA . GLU A 1 319 ? -24.223 4.493 40.791 1.00 95.25 319 GLU A CA 1
ATOM 2670 C C . GLU A 1 319 ? -25.131 3.285 41.079 1.00 95.25 319 GLU A C 1
ATOM 2672 O O . GLU A 1 319 ? -25.624 3.150 42.199 1.00 95.25 319 GLU A O 1
ATOM 2677 N N . LEU A 1 320 ? -25.264 2.373 40.110 1.00 95.19 320 LEU A N 1
ATOM 2678 C CA . LEU A 1 320 ? -26.052 1.143 40.242 1.00 95.19 320 LEU A CA 1
ATOM 2679 C C . LEU A 1 320 ? -25.446 0.159 41.258 1.00 95.19 320 LEU A C 1
ATOM 2681 O O . LEU A 1 320 ? -26.163 -0.416 42.070 1.00 95.19 320 LEU A O 1
ATOM 2685 N N . GLU A 1 321 ? -24.120 -0.012 41.263 1.00 94.62 321 GLU A N 1
ATOM 2686 C CA . GLU A 1 321 ? -23.418 -0.828 42.264 1.00 94.62 321 GLU A CA 1
ATOM 2687 C C . GLU A 1 321 ? -23.624 -0.267 43.670 1.00 94.62 321 GLU A C 1
ATOM 2689 O O . GLU A 1 321 ? -23.886 -1.012 44.612 1.00 94.62 321 GLU A O 1
ATOM 2694 N N . ARG A 1 322 ? -23.534 1.054 43.834 1.00 91.00 322 ARG A N 1
ATOM 2695 C CA . ARG A 1 322 ? -23.799 1.690 45.122 1.00 91.00 322 ARG A CA 1
ATOM 2696 C C . ARG A 1 322 ? -25.210 1.357 45.591 1.00 91.00 322 ARG A C 1
ATOM 2698 O O . ARG A 1 322 ? -25.367 0.890 46.710 1.00 91.00 322 ARG A O 1
ATOM 2705 N N . GLU A 1 323 ? -26.213 1.514 44.736 1.00 89.81 323 GLU A N 1
ATOM 2706 C CA . GLU A 1 323 ? -27.588 1.144 45.073 1.00 89.81 323 GLU A CA 1
ATOM 2707 C C . GLU A 1 323 ? -27.722 -0.345 45.445 1.00 89.81 323 GLU A C 1
ATOM 2709 O O . GLU A 1 323 ? -28.282 -0.665 46.493 1.00 89.81 323 GLU A O 1
ATOM 2714 N N . GLU A 1 324 ? -27.153 -1.260 44.657 1.00 88.69 324 GLU A N 1
ATOM 2715 C CA . GLU A 1 324 ? -27.258 -2.704 44.898 1.00 88.69 324 GLU A CA 1
ATOM 2716 C C . GLU A 1 324 ? -26.578 -3.142 46.208 1.00 88.69 324 GLU A C 1
ATOM 2718 O O . GLU A 1 324 ? -27.094 -4.001 46.943 1.00 88.69 324 GLU A O 1
ATOM 2723 N N . TYR A 1 325 ? -25.403 -2.582 46.501 1.00 85.44 325 TYR A N 1
ATOM 2724 C CA . TYR A 1 325 ? -24.556 -3.046 47.595 1.00 85.44 325 TYR A CA 1
ATOM 2725 C C . TYR A 1 325 ? -24.717 -2.233 48.884 1.00 85.44 325 TYR A C 1
ATOM 2727 O O . TYR A 1 325 ? -24.540 -2.813 49.955 1.00 85.44 325 TYR A O 1
ATOM 2735 N N . THR A 1 326 ? -25.094 -0.951 48.830 1.00 79.94 326 THR A N 1
ATOM 2736 C CA . THR A 1 326 ? -25.220 -0.096 50.029 1.00 79.94 326 THR A CA 1
ATOM 2737 C C . THR A 1 326 ? -26.663 0.162 50.466 1.00 79.94 326 THR A C 1
ATOM 2739 O O . THR A 1 326 ? -26.886 0.508 51.627 1.00 79.94 326 THR A O 1
ATOM 2742 N N . SER A 1 327 ? -27.665 -0.059 49.606 1.00 73.00 327 SER A N 1
ATOM 2743 C CA . SER A 1 327 ? -29.072 0.080 49.999 1.00 73.00 327 SER A CA 1
ATOM 2744 C C . SER A 1 327 ? -29.515 -1.054 50.932 1.00 73.00 327 SER A C 1
ATOM 2746 O O . SER A 1 327 ? -29.447 -2.238 50.592 1.00 73.00 327 SER A O 1
ATOM 2748 N N . LEU A 1 328 ? -30.008 -0.692 52.121 1.00 67.12 328 LEU A N 1
ATOM 2749 C CA . LEU A 1 328 ? -30.552 -1.623 53.124 1.00 67.12 328 LEU A CA 1
ATOM 2750 C C . LEU A 1 328 ? -32.094 -1.622 53.190 1.00 67.12 328 LEU A C 1
ATOM 2752 O O . LEU A 1 328 ? -32.669 -2.358 53.995 1.00 67.12 328 LEU A O 1
ATOM 2756 N N . GLY A 1 329 ? -32.769 -0.824 52.351 1.00 62.44 329 GLY A N 1
ATOM 2757 C CA . GLY A 1 329 ? -34.227 -0.645 52.370 1.00 62.44 329 GLY A CA 1
ATOM 2758 C C . GLY A 1 329 ? -34.770 0.094 53.610 1.00 62.44 329 GLY A C 1
ATOM 2759 O O . GLY A 1 329 ? -34.028 0.473 54.513 1.00 62.44 329 GLY A O 1
ATOM 2760 N N . LEU A 1 330 ? -36.098 0.282 53.665 1.00 55.12 330 LEU A N 1
ATOM 2761 C CA . LEU A 1 330 ? -36.836 1.068 54.682 1.00 55.12 330 LEU A CA 1
ATOM 2762 C C . LEU A 1 330 ? -36.798 0.500 56.121 1.00 55.12 330 LEU A C 1
ATOM 2764 O O . LEU A 1 330 ? -37.320 1.123 57.040 1.00 55.12 330 LEU A O 1
ATOM 2768 N N . LEU A 1 331 ? -36.181 -0.667 56.336 1.00 49.75 331 LEU A N 1
ATOM 2769 C CA . LEU A 1 331 ? -36.102 -1.361 57.631 1.00 49.75 331 LEU A CA 1
ATOM 2770 C C . LEU A 1 331 ? -34.653 -1.518 58.130 1.00 49.75 331 LEU A C 1
ATOM 2772 O O . LEU A 1 331 ? -34.335 -2.473 58.842 1.00 49.75 331 LEU A O 1
ATOM 2776 N N . SER A 1 332 ? -33.760 -0.583 57.784 1.00 53.50 332 SER A N 1
ATOM 2777 C CA . SER A 1 332 ? -32.338 -0.613 58.171 1.00 53.50 332 SER A CA 1
ATOM 2778 C C . SER A 1 332 ? -32.084 -0.569 59.687 1.00 53.50 332 SER A C 1
ATOM 2780 O O . SER A 1 332 ? -30.956 -0.768 60.118 1.00 53.50 332 SER A O 1
ATOM 2782 N N . PHE A 1 333 ? -33.106 -0.339 60.513 1.00 49.16 333 PHE A N 1
ATOM 2783 C CA . PHE A 1 333 ? -32.994 -0.122 61.960 1.00 49.16 333 PHE A CA 1
ATOM 2784 C C . PHE A 1 333 ? -32.773 -1.399 62.794 1.00 49.16 333 PHE A C 1
ATOM 2786 O O . PHE A 1 333 ? -32.542 -1.303 63.996 1.00 49.16 333 PHE A O 1
ATOM 2793 N N . ILE A 1 334 ? -32.830 -2.595 62.192 1.00 48.16 334 ILE A N 1
ATOM 2794 C CA . ILE A 1 334 ? -32.693 -3.876 62.908 1.00 48.16 334 ILE A CA 1
ATOM 2795 C C . ILE A 1 334 ? -31.564 -4.712 62.265 1.00 48.16 334 ILE A C 1
ATOM 2797 O O . ILE A 1 334 ? -31.767 -5.434 61.282 1.00 48.16 334 ILE A O 1
ATOM 2801 N N . GLY A 1 335 ? -30.351 -4.585 62.825 1.00 54.91 335 GLY A N 1
ATOM 2802 C CA . GLY A 1 335 ? -29.161 -5.404 62.520 1.00 54.91 335 GLY A CA 1
ATOM 2803 C C . GLY A 1 335 ? -28.231 -4.869 61.416 1.00 54.91 335 GLY A C 1
ATOM 2804 O O . GLY A 1 335 ? -28.035 -5.540 60.403 1.00 54.91 335 GLY A O 1
ATOM 2805 N N . THR A 1 336 ? -27.655 -3.676 61.604 1.00 58.78 336 THR A N 1
ATOM 2806 C CA . THR A 1 336 ? -26.928 -2.902 60.574 1.00 58.78 336 THR A CA 1
ATOM 2807 C C . THR A 1 336 ? -25.563 -3.476 60.168 1.00 58.78 336 THR A C 1
ATOM 2809 O O . THR A 1 336 ? -25.316 -3.641 58.975 1.00 58.78 336 THR A O 1
ATOM 2812 N N . ASN A 1 337 ? -24.687 -3.840 61.112 1.00 65.69 337 ASN A N 1
ATOM 2813 C CA . ASN A 1 337 ? -23.279 -4.136 60.786 1.00 65.69 337 ASN A CA 1
ATOM 2814 C C . ASN A 1 337 ? -23.062 -5.485 60.086 1.00 65.69 337 ASN A C 1
ATOM 2816 O O . ASN A 1 337 ? -22.264 -5.572 59.158 1.00 65.69 337 ASN A O 1
ATOM 2820 N N . GLU A 1 338 ? -23.794 -6.535 60.466 1.00 74.12 338 GLU A N 1
ATOM 2821 C CA . GLU A 1 338 ? -23.607 -7.863 59.865 1.00 74.12 338 GLU A CA 1
ATOM 2822 C C . GLU A 1 338 ? -24.116 -7.919 58.414 1.00 74.12 338 GLU A C 1
ATOM 2824 O O . GLU A 1 338 ? -23.482 -8.513 57.543 1.00 74.12 338 GLU A O 1
ATOM 2829 N N . LYS A 1 339 ? -25.250 -7.269 58.118 1.00 76.62 339 LYS A N 1
ATOM 2830 C CA . LYS A 1 339 ? -25.797 -7.203 56.752 1.00 76.62 339 LYS A CA 1
ATOM 2831 C C . LYS A 1 339 ? -24.926 -6.345 55.832 1.00 76.62 339 LYS A C 1
ATOM 2833 O O . LYS A 1 339 ? -24.693 -6.750 54.693 1.00 76.62 339 LYS A O 1
ATOM 2838 N N . LEU A 1 340 ? -24.419 -5.214 56.330 1.00 76.00 340 LEU A N 1
ATOM 2839 C CA . LEU A 1 340 ? -23.442 -4.387 55.615 1.00 76.00 340 LEU A CA 1
ATOM 2840 C C . LEU A 1 340 ? -22.153 -5.165 55.341 1.00 76.00 340 LEU A C 1
ATOM 2842 O O . LEU A 1 340 ? -21.690 -5.173 54.205 1.00 76.00 340 LEU A O 1
ATOM 2846 N N . ASP A 1 341 ? -21.622 -5.896 56.326 1.00 81.44 341 ASP A N 1
ATOM 2847 C CA . ASP A 1 341 ? -20.420 -6.717 56.140 1.00 81.44 341 ASP A CA 1
ATOM 2848 C C . ASP A 1 341 ? -20.645 -7.847 55.119 1.00 81.44 341 ASP A C 1
ATOM 2850 O O . ASP A 1 341 ? -19.784 -8.116 54.281 1.00 81.44 341 ASP A O 1
ATOM 2854 N N . ARG A 1 342 ? -21.834 -8.469 55.091 1.00 84.31 342 ARG A N 1
ATOM 2855 C CA . ARG A 1 342 ? -22.200 -9.446 54.045 1.00 84.31 342 ARG A CA 1
ATOM 2856 C C . ARG A 1 342 ? -22.231 -8.821 52.648 1.00 84.31 342 ARG A C 1
ATOM 2858 O O . ARG A 1 342 ? -21.724 -9.431 51.706 1.00 84.31 342 ARG A O 1
ATOM 2865 N N . LYS A 1 343 ? -22.803 -7.622 52.495 1.00 86.31 343 LYS A N 1
ATOM 2866 C CA . LYS A 1 343 ? -22.831 -6.892 51.215 1.00 86.31 343 LYS A CA 1
ATOM 2867 C C . LYS A 1 343 ? -21.428 -6.455 50.778 1.00 86.31 343 LYS A C 1
ATOM 2869 O O . LYS A 1 343 ? -21.081 -6.662 49.617 1.00 86.31 343 LYS A O 1
ATOM 2874 N N . ALA A 1 344 ? -20.600 -5.971 51.705 1.00 86.31 344 ALA A N 1
ATOM 2875 C CA . ALA A 1 344 ? -19.193 -5.651 51.462 1.00 86.31 344 ALA A CA 1
ATOM 2876 C C . ALA A 1 344 ? -18.413 -6.881 50.971 1.00 86.31 344 ALA A C 1
ATOM 2878 O O . ALA A 1 344 ? -17.715 -6.823 49.960 1.00 86.31 344 ALA A O 1
ATOM 2879 N N . ARG A 1 345 ? -18.597 -8.039 51.623 1.00 88.50 345 ARG A N 1
ATOM 2880 C CA . ARG A 1 345 ? -18.008 -9.314 51.183 1.00 88.50 345 ARG A CA 1
ATOM 2881 C C . ARG A 1 345 ? -18.484 -9.718 49.794 1.00 88.50 345 ARG A C 1
ATOM 2883 O O . ARG A 1 345 ? -17.668 -10.161 48.992 1.00 88.50 345 ARG A O 1
ATOM 2890 N N . ALA A 1 346 ? -19.774 -9.571 49.495 1.00 90.12 346 ALA A N 1
ATOM 2891 C CA . ALA A 1 346 ? -20.313 -9.892 48.177 1.00 90.12 346 ALA A CA 1
ATOM 2892 C C . ALA A 1 346 ? -19.671 -9.023 47.081 1.00 90.12 346 ALA A C 1
ATOM 2894 O O . ALA A 1 346 ? -19.195 -9.563 46.080 1.00 90.12 346 ALA A O 1
ATOM 2895 N N . LEU A 1 347 ? -19.583 -7.708 47.306 1.00 90.81 347 LEU A N 1
ATOM 2896 C CA . LEU A 1 347 ? -18.935 -6.767 46.392 1.00 90.81 347 LEU A CA 1
ATOM 2897 C C . LEU A 1 347 ? -17.442 -7.089 46.212 1.00 90.81 347 LEU A C 1
ATOM 2899 O O . LEU A 1 347 ? -16.956 -7.156 45.085 1.00 90.81 347 LEU A O 1
ATOM 2903 N N . LEU A 1 348 ? -16.732 -7.384 47.305 1.00 90.94 348 LEU A N 1
ATOM 2904 C CA . LEU A 1 348 ? -15.328 -7.802 47.283 1.00 90.94 348 LEU A CA 1
ATOM 2905 C C . LEU A 1 348 ? -15.115 -9.094 46.484 1.00 90.94 348 LEU A C 1
ATOM 2907 O O . LEU A 1 348 ? -14.193 -9.178 45.675 1.00 90.94 348 LEU A O 1
ATOM 2911 N N . ILE A 1 349 ? -15.968 -10.102 46.678 1.00 92.38 349 ILE A N 1
ATOM 2912 C CA . ILE A 1 349 ? -15.899 -11.359 45.922 1.00 92.38 349 ILE A CA 1
ATOM 2913 C C . ILE A 1 349 ? -16.073 -11.084 44.427 1.00 92.38 349 ILE A C 1
ATOM 2915 O O . ILE A 1 349 ? -15.323 -11.626 43.616 1.00 92.38 349 ILE A O 1
ATOM 2919 N N . LYS A 1 350 ? -17.028 -10.227 44.049 1.00 93.19 350 LYS A N 1
ATOM 2920 C CA . LYS A 1 350 ? -17.241 -9.848 42.647 1.00 93.19 350 LYS A CA 1
ATOM 2921 C C . LYS A 1 350 ? -16.039 -9.101 42.067 1.00 93.19 350 LYS A C 1
ATOM 2923 O O . LYS A 1 350 ? -15.598 -9.457 40.976 1.00 93.19 350 LYS A O 1
ATOM 2928 N N . ALA A 1 351 ? -15.466 -8.150 42.805 1.00 93.69 351 ALA A N 1
ATOM 2929 C CA . ALA A 1 351 ? -14.265 -7.426 42.389 1.00 93.69 351 ALA A CA 1
ATOM 2930 C C . ALA A 1 351 ? -13.085 -8.383 42.144 1.00 93.69 351 ALA A C 1
ATOM 2932 O O . ALA A 1 351 ? -12.484 -8.355 41.070 1.00 93.69 351 ALA A O 1
ATOM 2933 N N . LYS A 1 352 ? -12.840 -9.323 43.068 1.00 93.06 352 LYS A N 1
ATOM 2934 C CA . LYS A 1 352 ? -11.801 -10.355 42.912 1.00 93.06 352 LYS A CA 1
ATOM 2935 C C . LYS A 1 352 ? -12.047 -11.287 41.729 1.00 93.06 352 LYS A C 1
ATOM 2937 O O . LYS A 1 352 ? -11.101 -11.676 41.051 1.00 93.06 352 LYS A O 1
ATOM 2942 N N . GLN A 1 353 ? -13.300 -11.662 41.467 1.00 92.56 353 GLN A N 1
ATOM 2943 C CA . GLN A 1 353 ? -13.639 -12.477 40.295 1.00 92.56 353 GLN A CA 1
ATOM 2944 C C . GLN A 1 353 ? -13.296 -11.753 38.989 1.00 92.56 353 GLN A C 1
ATOM 2946 O O . GLN A 1 353 ? -12.786 -12.380 38.066 1.00 92.56 353 GLN A O 1
ATOM 2951 N N . ILE A 1 354 ? -13.565 -10.447 38.908 1.00 92.38 354 ILE A N 1
ATOM 2952 C CA . ILE A 1 354 ? -13.251 -9.632 37.728 1.00 92.38 354 ILE A CA 1
ATOM 2953 C C . ILE A 1 354 ? -11.739 -9.431 37.593 1.00 92.38 354 ILE A C 1
ATOM 2955 O O . ILE A 1 354 ? -11.207 -9.553 36.494 1.00 92.38 354 ILE A O 1
ATOM 2959 N N . GLU A 1 355 ? -11.039 -9.175 38.698 1.00 92.19 355 GLU A N 1
ATOM 2960 C CA . GLU A 1 355 ? -9.582 -9.028 38.723 1.00 92.19 355 GLU A CA 1
ATOM 2961 C C . GLU A 1 355 ? -8.850 -10.286 38.237 1.00 92.19 355 GLU A C 1
ATOM 2963 O O . GLU A 1 355 ? -7.893 -10.182 37.469 1.00 92.19 355 GLU A O 1
ATOM 2968 N N . ARG A 1 356 ? -9.294 -11.470 38.676 1.00 90.69 356 ARG A N 1
ATOM 2969 C CA . ARG A 1 356 ? -8.654 -12.748 38.327 1.00 90.69 356 ARG A CA 1
ATOM 2970 C C . ARG A 1 356 ? -8.968 -13.216 36.917 1.00 90.69 356 ARG A C 1
ATOM 2972 O O . ARG A 1 356 ? -8.150 -13.910 36.323 1.00 90.69 356 ARG A O 1
ATOM 2979 N N . TYR A 1 357 ? -10.101 -12.801 36.359 1.00 89.69 357 TYR A N 1
ATOM 2980 C CA . TYR A 1 357 ? -10.559 -13.275 35.058 1.00 89.69 357 TYR A CA 1
ATOM 2981 C C . TYR A 1 357 ? -9.503 -13.151 33.935 1.00 89.69 357 TYR A C 1
ATOM 2983 O O . TYR A 1 357 ? -9.278 -14.142 33.234 1.00 89.69 357 TYR A O 1
ATOM 2991 N N . PRO A 1 358 ? -8.789 -12.016 33.767 1.00 88.31 358 PRO A N 1
ATOM 2992 C CA . PRO A 1 358 ? -7.677 -11.924 32.825 1.00 88.31 358 PRO A CA 1
ATOM 2993 C C . PRO A 1 358 ? -6.568 -12.956 33.041 1.00 88.31 358 PRO A C 1
ATOM 2995 O O . PRO A 1 358 ? -6.028 -13.462 32.064 1.00 88.31 358 PRO A O 1
ATOM 2998 N N . LEU A 1 359 ? -6.224 -13.269 34.291 1.00 85.81 359 LEU A N 1
ATOM 2999 C CA . LEU A 1 359 ? -5.170 -14.232 34.616 1.00 85.81 359 LEU A CA 1
ATOM 3000 C C . LEU A 1 359 ? -5.607 -15.649 34.250 1.00 85.81 359 LEU A C 1
ATOM 3002 O O . LEU A 1 359 ? -4.885 -16.350 33.546 1.00 85.81 359 LEU A O 1
ATOM 3006 N N . ASP A 1 360 ? -6.821 -16.024 34.651 1.00 86.88 360 ASP A N 1
ATOM 3007 C CA . ASP A 1 360 ? -7.383 -17.357 34.412 1.00 86.88 360 ASP A CA 1
ATOM 3008 C C . ASP A 1 360 ? -7.550 -17.655 32.909 1.00 86.88 360 ASP A C 1
ATOM 3010 O O . ASP A 1 360 ? -7.485 -18.807 32.484 1.00 86.88 360 ASP A O 1
ATOM 3014 N N . ASN A 1 361 ? -7.711 -16.609 32.091 1.00 85.19 361 ASN A N 1
ATOM 3015 C CA . ASN A 1 361 ? -7.899 -16.703 30.641 1.00 85.19 361 ASN A CA 1
ATOM 3016 C C . ASN A 1 361 ? -6.676 -16.240 29.828 1.00 85.19 361 ASN A C 1
ATOM 3018 O O . ASN A 1 361 ? -6.785 -16.035 28.618 1.00 85.19 361 ASN A O 1
ATOM 3022 N N . ASN A 1 362 ? -5.509 -16.071 30.462 1.00 85.75 362 ASN A N 1
ATOM 3023 C CA . ASN A 1 362 ? -4.260 -15.644 29.814 1.00 85.75 362 ASN A CA 1
ATOM 3024 C C . ASN A 1 362 ? -4.380 -14.344 28.984 1.00 85.75 362 ASN A C 1
ATOM 3026 O O . ASN A 1 362 ? -3.714 -14.172 27.958 1.00 85.75 362 ASN A O 1
ATOM 3030 N N . LEU A 1 363 ? -5.223 -13.405 29.417 1.00 83.44 363 LEU A N 1
ATOM 3031 C CA . LEU A 1 363 ? -5.379 -12.096 28.789 1.00 83.44 363 LEU A CA 1
ATOM 3032 C C . LEU A 1 363 ? -4.256 -11.155 29.240 1.00 83.44 363 LEU A C 1
ATOM 3034 O O . LEU A 1 363 ? -4.023 -10.953 30.430 1.00 83.44 363 LEU A O 1
ATOM 3038 N N . ASN A 1 364 ? -3.590 -10.513 28.281 1.00 78.38 364 ASN A N 1
ATOM 3039 C CA . ASN A 1 364 ? -2.506 -9.566 28.535 1.00 78.38 364 ASN A CA 1
ATOM 3040 C C . ASN A 1 364 ? -2.735 -8.222 27.819 1.00 78.38 364 ASN A C 1
ATOM 3042 O O . ASN A 1 364 ? -3.672 -8.054 27.032 1.00 78.38 364 ASN A O 1
ATOM 3046 N N . GLY A 1 365 ? -1.899 -7.232 28.147 1.00 77.31 365 GLY A N 1
ATOM 3047 C CA . GLY A 1 365 ? -1.912 -5.917 27.501 1.00 77.31 365 GLY A CA 1
ATOM 3048 C C . GLY A 1 365 ? -3.289 -5.246 27.533 1.00 77.31 365 GLY A C 1
ATOM 3049 O O . GLY A 1 365 ? -3.961 -5.237 28.571 1.00 77.31 365 GLY A O 1
ATOM 3050 N N . SER A 1 366 ? -3.717 -4.717 26.384 1.00 73.81 366 SER A N 1
ATOM 3051 C CA . SER A 1 366 ? -4.983 -3.989 26.219 1.00 73.81 366 SER A CA 1
ATOM 3052 C C . SER A 1 366 ? -6.221 -4.850 26.494 1.00 73.81 366 SER A C 1
ATOM 3054 O O . SER A 1 366 ? -7.252 -4.316 26.888 1.00 73.81 366 SER A O 1
ATOM 3056 N N . SER A 1 367 ? -6.124 -6.180 26.365 1.00 76.94 367 SER A N 1
ATOM 3057 C CA . SER A 1 367 ? -7.257 -7.094 26.609 1.00 76.94 367 SER A CA 1
ATOM 3058 C C . SER A 1 367 ? -7.588 -7.243 28.103 1.00 76.94 367 SER A C 1
ATOM 3060 O O . SER A 1 367 ? -8.716 -7.554 28.457 1.00 76.94 367 SER A O 1
ATOM 3062 N N . SER A 1 368 ? -6.622 -6.998 28.998 1.00 86.44 368 SER A N 1
ATOM 3063 C CA . SER A 1 368 ? -6.831 -7.049 30.461 1.00 86.44 368 SER A CA 1
ATOM 3064 C C . SER A 1 368 ? -7.380 -5.742 31.048 1.00 86.44 368 SER A C 1
ATOM 3066 O O . SER A 1 368 ? -7.773 -5.669 32.211 1.00 86.44 368 SER A O 1
ATOM 3068 N N . MET A 1 369 ? -7.368 -4.680 30.248 1.00 88.31 369 MET A N 1
ATOM 3069 C CA . MET A 1 369 ? -7.491 -3.311 30.717 1.00 88.31 369 MET A CA 1
ATOM 3070 C C . MET A 1 369 ? -8.869 -2.989 31.291 1.00 88.31 369 MET A C 1
ATOM 3072 O O . MET A 1 369 ? -8.959 -2.435 32.385 1.00 88.31 369 MET A O 1
ATOM 3076 N N . GLY A 1 370 ? -9.933 -3.358 30.574 1.00 90.06 370 GLY A N 1
ATOM 3077 C CA . GLY A 1 370 ? -11.301 -3.106 31.018 1.00 90.06 370 GLY A CA 1
ATOM 3078 C C . GLY A 1 370 ? -11.615 -3.797 32.345 1.00 90.06 370 GLY A C 1
ATOM 3079 O O . GLY A 1 370 ? -12.184 -3.176 33.238 1.00 90.06 370 GLY A O 1
ATOM 3080 N N . TYR A 1 371 ? -11.152 -5.037 32.528 1.00 91.94 371 TYR A N 1
ATOM 3081 C CA . TYR A 1 371 ? -11.320 -5.781 33.781 1.00 91.94 371 TYR A CA 1
ATOM 3082 C C . TYR A 1 371 ? -10.658 -5.069 34.959 1.00 91.94 371 TYR A C 1
ATOM 3084 O O . TYR A 1 371 ? -11.283 -4.889 36.002 1.00 91.94 371 TYR A O 1
ATOM 3092 N N . LYS A 1 372 ? -9.422 -4.586 34.783 1.00 92.12 372 LYS A N 1
ATOM 3093 C CA . LYS A 1 372 ? -8.720 -3.840 35.835 1.00 92.12 372 LYS A CA 1
ATOM 3094 C C . LYS A 1 372 ? -9.413 -2.510 36.163 1.00 92.12 372 LYS A C 1
ATOM 3096 O O . LYS A 1 372 ? -9.452 -2.125 37.327 1.00 92.12 372 LYS A O 1
ATOM 3101 N N . ILE A 1 373 ? -9.998 -1.833 35.170 1.00 93.88 373 ILE A N 1
ATOM 3102 C CA . ILE A 1 373 ? -10.792 -0.609 35.378 1.00 93.88 373 ILE A CA 1
ATOM 3103 C C . ILE A 1 373 ? -12.030 -0.896 36.235 1.00 93.88 373 ILE A C 1
ATOM 3105 O O . ILE A 1 373 ? -12.277 -0.182 37.207 1.00 93.88 373 ILE A O 1
ATOM 3109 N N . VAL A 1 374 ? -12.785 -1.944 35.900 1.00 95.25 374 VAL A N 1
ATOM 3110 C CA . VAL A 1 374 ? -13.997 -2.320 36.641 1.00 95.25 374 VAL A CA 1
ATOM 3111 C C . VAL A 1 374 ? -13.658 -2.791 38.056 1.00 95.25 374 VAL A C 1
ATOM 3113 O O . VAL A 1 374 ? -14.269 -2.315 39.008 1.00 95.25 374 VAL A O 1
ATOM 3116 N N . ALA A 1 375 ? -12.642 -3.642 38.228 1.00 95.44 375 ALA A N 1
ATOM 3117 C CA . ALA A 1 375 ? -12.196 -4.073 39.554 1.00 95.44 375 ALA A CA 1
ATOM 3118 C C . ALA A 1 375 ? -11.774 -2.877 40.427 1.00 95.44 375 ALA A C 1
ATOM 3120 O O . ALA A 1 375 ? -12.214 -2.764 41.570 1.00 95.44 375 ALA A O 1
ATOM 3121 N N . ASN A 1 376 ? -10.999 -1.931 39.874 1.00 96.19 376 ASN A N 1
ATOM 3122 C CA . ASN A 1 376 ? -10.593 -0.727 40.602 1.00 96.19 376 ASN A CA 1
ATOM 3123 C C . ASN A 1 376 ? -11.801 0.109 41.051 1.00 96.19 376 ASN A C 1
ATOM 3125 O O . ASN A 1 376 ? -11.833 0.561 42.192 1.00 96.19 376 ASN A O 1
ATOM 3129 N N . ARG A 1 377 ? -12.809 0.288 40.188 1.00 96.38 377 ARG A N 1
ATOM 3130 C CA . ARG A 1 377 ? -14.049 1.001 40.538 1.00 96.38 377 ARG A CA 1
ATOM 3131 C C . ARG A 1 377 ? -14.745 0.368 41.746 1.00 96.38 377 ARG A C 1
ATOM 3133 O O . ARG A 1 377 ? -15.114 1.078 42.677 1.00 96.38 377 ARG A O 1
ATOM 3140 N N . MET A 1 378 ? -14.867 -0.958 41.762 1.00 95.25 378 MET A N 1
A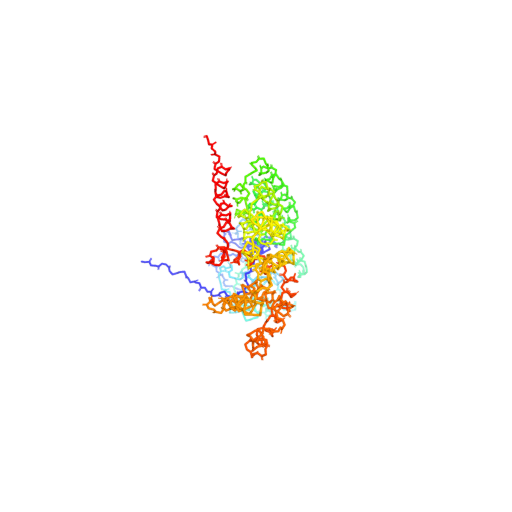TOM 3141 C CA . MET A 1 378 ? -15.493 -1.689 42.869 1.00 95.25 378 MET A CA 1
ATOM 3142 C C . MET A 1 378 ? -14.669 -1.589 44.160 1.00 95.25 378 MET A C 1
ATOM 3144 O O . MET A 1 378 ? -15.236 -1.425 45.239 1.00 95.25 378 MET A O 1
ATOM 3148 N N . TYR A 1 379 ? -13.335 -1.625 44.066 1.00 94.00 379 TYR A N 1
ATOM 3149 C CA . TYR A 1 379 ? -12.455 -1.395 45.215 1.00 94.00 379 TYR A CA 1
ATOM 3150 C C . TYR A 1 379 ? -12.560 0.030 45.767 1.00 94.00 379 TYR A C 1
ATOM 3152 O O . TYR A 1 379 ? -12.561 0.213 46.983 1.00 94.00 379 TYR A O 1
ATOM 3160 N N . GLU A 1 380 ? -12.704 1.041 44.909 1.00 92.56 380 GLU A N 1
ATOM 3161 C CA . GLU A 1 380 ? -12.964 2.412 45.354 1.00 92.56 380 GLU A CA 1
ATOM 3162 C C . GLU A 1 380 ? -14.324 2.551 46.046 1.00 92.56 380 GLU A C 1
ATOM 3164 O O . GLU A 1 380 ? -14.431 3.284 47.029 1.00 92.56 380 GLU A O 1
ATOM 3169 N N . LEU A 1 381 ? -15.358 1.859 45.558 1.00 91.38 381 LEU A N 1
ATOM 3170 C CA . LEU A 1 381 ? -16.669 1.837 46.207 1.00 91.38 381 LEU A CA 1
ATOM 3171 C C . LEU A 1 381 ? -16.588 1.182 47.594 1.00 91.38 381 LEU A C 1
ATOM 3173 O O . LEU A 1 381 ? -17.103 1.738 48.563 1.00 91.38 381 LEU A O 1
ATOM 3177 N N . LEU A 1 382 ? -15.868 0.059 47.706 1.00 89.38 382 LEU A N 1
ATOM 3178 C CA . LEU A 1 382 ? -15.590 -0.611 48.980 1.00 89.38 382 LEU A CA 1
ATOM 3179 C C . LEU A 1 382 ? -14.912 0.323 49.987 1.00 89.38 382 LEU A C 1
ATOM 3181 O O . LEU A 1 382 ? -15.357 0.429 51.127 1.00 89.38 382 LEU A O 1
ATOM 3185 N N . GLN A 1 383 ? -13.871 1.035 49.551 1.00 87.69 383 GLN A N 1
ATOM 3186 C CA . GLN A 1 383 ? -13.143 1.989 50.391 1.00 87.69 383 GLN A CA 1
ATOM 3187 C C . GLN A 1 383 ? -14.009 3.162 50.856 1.00 87.69 383 GLN A C 1
ATOM 3189 O O . GLN A 1 383 ? -13.794 3.667 51.951 1.00 87.69 383 GLN A O 1
ATOM 3194 N N . LYS A 1 384 ? -14.953 3.624 50.029 1.00 87.19 384 LYS A N 1
ATOM 3195 C CA . LYS A 1 384 ? -15.781 4.800 50.336 1.00 87.19 384 LYS A CA 1
ATOM 3196 C C . LYS A 1 384 ? -16.975 4.468 51.227 1.00 87.19 384 LYS A C 1
ATOM 3198 O O . LYS A 1 384 ? -17.295 5.256 52.108 1.00 87.19 384 LYS A O 1
ATOM 3203 N N . GLU A 1 385 ? -17.630 3.333 50.997 1.00 85.75 385 GLU A N 1
ATOM 3204 C CA . GLU A 1 385 ? -18.929 3.022 51.615 1.00 85.75 385 GLU A CA 1
ATOM 3205 C C . GLU A 1 385 ? -18.837 1.976 52.745 1.00 85.75 385 GLU A C 1
ATOM 3207 O O . GLU A 1 385 ? -19.768 1.858 53.536 1.00 85.75 385 GLU A O 1
ATOM 3212 N N . PHE A 1 386 ? -17.726 1.231 52.864 1.00 82.25 386 PHE A N 1
ATOM 3213 C CA . PHE A 1 386 ? -17.575 0.122 53.824 1.00 82.25 386 PHE A CA 1
ATOM 3214 C C . PHE A 1 386 ? -16.294 0.211 54.670 1.00 82.25 386 PHE A C 1
ATOM 3216 O O . PHE A 1 386 ? -15.644 -0.801 54.941 1.00 82.25 386 PHE A O 1
ATOM 3223 N N . ILE A 1 387 ? -15.936 1.420 55.111 1.00 70.38 387 ILE A N 1
ATOM 3224 C CA . ILE A 1 387 ? -14.692 1.715 55.852 1.00 70.38 387 ILE A CA 1
ATOM 3225 C C . ILE A 1 387 ? -14.528 0.836 57.107 1.00 70.38 387 ILE A C 1
ATOM 3227 O O . ILE A 1 387 ? -13.418 0.427 57.436 1.00 70.38 387 ILE A O 1
ATOM 3231 N N . GLU A 1 388 ? -15.627 0.502 57.784 1.00 70.25 388 GLU A N 1
ATOM 3232 C CA . GLU A 1 388 ? -15.620 -0.244 59.051 1.00 70.25 388 GLU A CA 1
ATOM 3233 C C . GLU A 1 388 ? -15.713 -1.778 58.879 1.00 70.25 388 GLU A C 1
ATOM 3235 O O . GLU A 1 388 ? -15.733 -2.515 59.865 1.00 70.25 388 GLU A O 1
ATOM 3240 N N . SER A 1 389 ? -15.770 -2.297 57.644 1.00 76.12 389 SER A N 1
ATOM 3241 C CA . SER A 1 389 ? -15.850 -3.745 57.389 1.00 76.12 389 SER A CA 1
ATOM 3242 C C . SER A 1 389 ? -14.483 -4.418 57.538 1.00 76.12 389 SER A C 1
ATOM 3244 O O . SER A 1 389 ? -13.557 -4.179 56.761 1.00 76.12 389 SER A O 1
ATOM 3246 N N . GLU A 1 390 ? -14.376 -5.358 58.478 1.00 73.62 390 GLU A N 1
ATOM 3247 C CA . GLU A 1 390 ? -13.143 -6.108 58.759 1.00 73.62 390 GLU A CA 1
ATOM 3248 C C . GLU A 1 390 ? -12.658 -6.935 57.548 1.00 73.62 390 GLU A C 1
ATOM 3250 O O . GLU A 1 390 ? -11.459 -7.089 57.311 1.00 73.62 390 GLU A O 1
ATOM 3255 N N . ALA A 1 391 ? -13.578 -7.489 56.748 1.00 72.19 391 ALA A N 1
ATOM 3256 C CA . ALA A 1 391 ? -13.228 -8.220 55.527 1.00 72.19 391 ALA A CA 1
ATOM 3257 C C . ALA A 1 391 ? -12.622 -7.303 54.454 1.00 72.19 391 ALA A C 1
ATOM 3259 O O . ALA A 1 391 ? -11.661 -7.684 53.782 1.00 72.19 391 ALA A O 1
ATOM 3260 N N . THR A 1 392 ? -13.166 -6.094 54.332 1.00 78.81 392 THR A N 1
ATOM 3261 C CA . THR A 1 392 ? -12.674 -5.067 53.412 1.00 78.81 392 THR A CA 1
ATOM 3262 C C . THR A 1 392 ? -11.306 -4.565 53.859 1.00 78.81 392 THR A C 1
ATOM 3264 O O . THR A 1 392 ? -10.369 -4.565 53.062 1.00 78.81 392 THR A O 1
ATOM 3267 N N . LEU A 1 393 ? -11.158 -4.249 55.149 1.00 79.75 393 LEU A N 1
ATOM 3268 C CA . LEU A 1 393 ? -9.901 -3.804 55.748 1.00 79.75 393 LEU A CA 1
ATOM 3269 C C . LEU A 1 393 ? -8.769 -4.816 55.508 1.00 79.75 393 LEU A C 1
ATOM 3271 O O . LEU A 1 393 ? -7.736 -4.467 54.938 1.00 79.75 393 LEU A O 1
ATOM 3275 N N . ARG A 1 394 ? -9.008 -6.103 55.810 1.00 82.62 394 ARG A N 1
ATOM 3276 C CA . ARG A 1 394 ? -8.036 -7.183 55.554 1.00 82.62 394 ARG A CA 1
ATOM 3277 C C . ARG A 1 394 ? -7.614 -7.278 54.090 1.00 82.62 394 ARG A C 1
ATOM 3279 O O . ARG A 1 394 ? -6.451 -7.553 53.800 1.00 82.62 394 ARG A O 1
ATOM 3286 N N . HIS A 1 395 ? -8.545 -7.093 53.156 1.00 85.81 395 HIS A N 1
ATOM 3287 C CA . HIS A 1 395 ? -8.206 -7.133 51.739 1.00 85.81 395 HIS A CA 1
ATOM 3288 C C . HIS A 1 395 ? -7.353 -5.932 51.319 1.00 85.81 395 HIS A C 1
ATOM 3290 O O . HIS A 1 395 ? -6.343 -6.130 50.646 1.00 85.81 395 HIS A O 1
ATOM 3296 N N . LEU A 1 396 ? -7.710 -4.717 51.733 1.00 84.12 396 LEU A N 1
ATOM 3297 C CA . LEU A 1 396 ? -6.980 -3.500 51.365 1.00 84.12 396 LEU A CA 1
ATOM 3298 C C 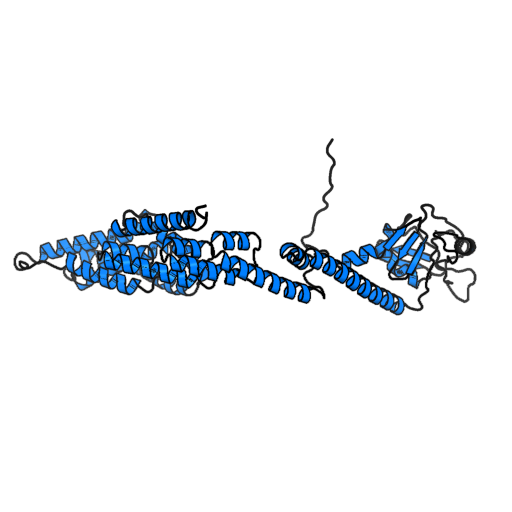. LEU A 1 396 ? -5.535 -3.489 51.888 1.00 84.12 396 LEU A C 1
ATOM 3300 O O . LEU A 1 396 ? -4.645 -2.920 51.259 1.00 84.12 396 LEU A O 1
ATOM 3304 N N . GLU A 1 397 ? -5.277 -4.154 53.013 1.00 86.12 397 GLU A N 1
ATOM 3305 C CA . GLU A 1 397 ? -3.929 -4.295 53.575 1.00 86.12 397 GLU A CA 1
ATOM 3306 C C . GLU A 1 397 ? -3.108 -5.427 52.932 1.00 86.12 397 GLU A C 1
ATOM 3308 O O . GLU A 1 397 ? -1.873 -5.453 53.049 1.00 86.12 397 GLU A O 1
ATOM 3313 N N . SER A 1 398 ? -3.778 -6.345 52.226 1.00 90.75 398 SER A N 1
ATOM 3314 C CA . SER A 1 398 ? -3.165 -7.537 51.639 1.00 90.75 398 SER A CA 1
ATOM 3315 C C . SER A 1 398 ? -2.153 -7.210 50.535 1.00 90.75 398 SER A C 1
ATOM 3317 O O . SER A 1 398 ? -2.259 -6.206 49.829 1.00 90.75 398 SER A O 1
ATOM 3319 N N . GLN A 1 399 ? -1.163 -8.093 50.356 1.00 89.50 399 GLN A N 1
ATOM 3320 C CA . GLN A 1 399 ? -0.201 -7.962 49.256 1.00 89.50 399 GLN A CA 1
ATOM 3321 C C . GLN A 1 399 ? -0.864 -8.124 47.881 1.00 89.50 399 GLN A C 1
ATOM 3323 O O . GLN A 1 399 ? -0.525 -7.373 46.977 1.00 89.50 399 GLN A O 1
ATOM 3328 N N . GLU A 1 400 ? -1.875 -8.997 47.756 1.00 87.62 400 GLU A N 1
ATOM 3329 C CA . GLU A 1 400 ? -2.667 -9.176 46.522 1.00 87.62 400 GLU A CA 1
ATOM 3330 C C . GLU A 1 400 ? -3.235 -7.832 46.032 1.00 87.62 400 GLU A C 1
ATOM 3332 O O . GLU A 1 400 ? -3.060 -7.461 44.875 1.00 87.62 400 GLU A O 1
ATOM 3337 N N . PHE A 1 401 ? -3.818 -7.038 46.936 1.00 89.12 401 PHE A N 1
ATOM 3338 C CA . PHE A 1 401 ? -4.339 -5.714 46.591 1.00 89.12 401 PHE A CA 1
ATOM 3339 C C . PHE A 1 401 ? -3.235 -4.717 46.203 1.00 89.12 401 PHE A C 1
ATOM 3341 O O . PHE A 1 401 ? -3.385 -3.943 45.255 1.00 89.12 401 PHE A O 1
ATOM 3348 N N . LYS A 1 402 ? -2.098 -4.722 46.909 1.00 90.38 402 LYS A N 1
ATOM 3349 C CA . LYS A 1 402 ? -0.957 -3.846 46.582 1.00 90.38 402 LYS A CA 1
ATOM 3350 C C . LYS A 1 402 ? -0.387 -4.163 45.199 1.00 90.38 402 LYS A C 1
ATOM 3352 O O . LYS A 1 402 ? -0.077 -3.235 44.443 1.00 90.38 402 LYS A O 1
ATOM 3357 N N . ASP A 1 403 ? -0.298 -5.446 44.865 1.00 89.94 403 ASP A N 1
ATOM 3358 C CA . ASP A 1 403 ? 0.121 -5.924 43.552 1.00 89.94 403 ASP A CA 1
ATOM 3359 C C . ASP A 1 403 ? -0.880 -5.501 42.476 1.00 89.94 403 ASP A C 1
ATOM 3361 O O . ASP A 1 403 ? -0.471 -4.894 41.484 1.00 89.94 403 ASP A O 1
ATOM 3365 N N . PHE A 1 404 ? -2.186 -5.672 42.716 1.00 92.19 404 PHE A N 1
ATOM 3366 C CA . PHE A 1 404 ? -3.235 -5.167 41.828 1.00 92.19 404 PHE A CA 1
ATOM 3367 C C . PHE A 1 404 ? -3.088 -3.667 41.548 1.00 92.19 404 PHE A C 1
ATOM 3369 O O . PHE A 1 404 ? -3.091 -3.245 40.392 1.00 92.19 404 PHE A O 1
ATOM 3376 N N . VAL A 1 405 ? -2.923 -2.840 42.584 1.00 91.81 405 VAL A N 1
ATOM 3377 C CA . VAL A 1 405 ? -2.805 -1.382 42.429 1.00 91.81 405 VAL A CA 1
ATOM 3378 C C . VAL A 1 405 ? -1.569 -1.011 41.603 1.00 91.81 405 VAL A C 1
ATOM 3380 O O . VAL A 1 405 ? -1.623 -0.106 40.762 1.00 91.81 405 VAL A O 1
ATOM 3383 N N . LYS A 1 406 ? -0.441 -1.697 41.816 1.00 90.94 406 LYS A N 1
ATOM 3384 C CA . LYS A 1 406 ? 0.781 -1.515 41.017 1.00 90.94 406 LYS A CA 1
ATOM 3385 C C . LYS A 1 406 ? 0.526 -1.857 39.548 1.00 90.94 406 LYS A C 1
ATOM 3387 O O . LYS A 1 406 ? 0.870 -1.068 38.662 1.00 90.94 406 LYS A O 1
ATOM 3392 N N . ASP A 1 407 ? -0.120 -2.986 39.308 1.00 87.62 407 ASP A N 1
ATOM 3393 C CA . ASP A 1 407 ? -0.506 -3.471 37.992 1.00 87.62 407 ASP A CA 1
ATOM 3394 C C . ASP A 1 407 ? -1.472 -2.529 37.274 1.00 87.62 407 ASP A C 1
ATOM 3396 O O . ASP A 1 407 ? -1.292 -2.219 36.095 1.00 87.62 407 ASP A O 1
ATOM 3400 N N . PHE A 1 408 ? -2.485 -2.036 37.981 1.00 90.50 408 PHE A N 1
ATOM 3401 C CA . PHE A 1 408 ? -3.462 -1.095 37.455 1.00 90.50 408 PHE A CA 1
ATOM 3402 C C . PHE A 1 408 ? -2.790 0.211 37.026 1.00 90.50 408 PHE A C 1
ATOM 3404 O O . PHE A 1 408 ? -2.984 0.662 35.897 1.00 90.50 408 PHE A O 1
ATOM 3411 N N . ARG A 1 409 ? -1.912 0.784 37.863 1.00 89.94 409 ARG A N 1
ATOM 3412 C CA . ARG A 1 409 ? -1.133 1.985 37.503 1.00 89.94 409 ARG A CA 1
ATOM 3413 C C . ARG A 1 409 ? -0.271 1.762 36.262 1.00 89.94 409 ARG A C 1
ATOM 3415 O O . ARG A 1 409 ? -0.161 2.660 35.425 1.00 89.94 409 ARG A O 1
ATOM 3422 N N . TYR A 1 410 ? 0.339 0.584 36.135 1.00 87.56 410 TYR A N 1
ATOM 3423 C CA . TYR A 1 410 ? 1.117 0.226 34.952 1.00 87.56 410 TYR A CA 1
ATOM 3424 C C . TYR A 1 410 ? 0.243 0.199 33.690 1.00 87.56 410 TYR A C 1
ATOM 3426 O O . TYR A 1 410 ? 0.604 0.812 32.682 1.00 87.56 410 TYR A O 1
ATOM 3434 N N . VAL A 1 411 ? -0.941 -0.416 33.767 1.00 84.44 411 VAL A N 1
ATOM 3435 C CA . VAL A 1 411 ? -1.924 -0.406 32.674 1.00 84.44 411 VAL A CA 1
ATOM 3436 C C . VAL A 1 411 ? -2.342 1.027 32.317 1.00 84.44 411 VAL A C 1
ATOM 3438 O O . VAL A 1 411 ? -2.200 1.413 31.158 1.00 84.44 411 VAL A O 1
ATOM 3441 N N . MET A 1 412 ? -2.725 1.859 33.291 1.00 84.31 412 MET A N 1
ATOM 3442 C CA . MET A 1 412 ? -3.086 3.277 33.082 1.00 84.31 412 MET A CA 1
ATOM 3443 C C . MET A 1 412 ? -1.983 4.102 32.413 1.00 84.31 412 MET A C 1
ATOM 3445 O O . MET A 1 412 ? -2.259 4.943 31.557 1.00 84.31 412 MET A O 1
ATOM 3449 N N . LYS A 1 413 ? -0.713 3.830 32.720 1.00 84.25 413 LYS A N 1
ATOM 3450 C CA . LYS A 1 413 ? 0.417 4.484 32.050 1.00 84.25 413 LYS A CA 1
ATOM 3451 C C . LYS A 1 413 ? 0.570 4.046 30.590 1.00 84.25 413 LYS A C 1
ATOM 3453 O O . LYS A 1 413 ? 0.915 4.867 29.739 1.00 84.25 413 LYS A O 1
ATOM 3458 N N . ASN A 1 414 ? 0.345 2.767 30.294 1.00 77.62 414 ASN A N 1
ATOM 3459 C CA . ASN A 1 414 ? 0.451 2.233 28.935 1.00 77.62 414 ASN A CA 1
ATOM 3460 C C . ASN A 1 414 ? -0.684 2.723 28.037 1.00 77.62 414 ASN A C 1
ATOM 3462 O O . ASN A 1 414 ? -0.437 3.073 26.890 1.00 77.62 414 ASN A O 1
ATOM 3466 N N . ILE A 1 415 ? -1.888 2.859 28.582 1.00 75.00 415 ILE A N 1
ATOM 3467 C CA . ILE A 1 415 ? -3.051 3.451 27.908 1.00 75.00 415 ILE A CA 1
ATOM 3468 C C . ILE A 1 415 ? -2.728 4.811 27.311 1.00 75.00 415 ILE A C 1
ATOM 3470 O O . ILE A 1 415 ? -2.941 5.049 26.122 1.00 75.00 415 ILE A O 1
ATOM 3474 N N . GLN A 1 416 ? -2.142 5.682 28.133 1.00 69.62 416 GLN A N 1
ATOM 3475 C CA . GLN A 1 416 ? -1.767 7.023 27.712 1.00 69.62 416 GLN A CA 1
ATOM 3476 C C . GLN A 1 416 ? -0.760 7.002 26.552 1.00 69.62 416 GLN A C 1
ATOM 3478 O O . GLN A 1 416 ? -0.735 7.922 25.740 1.00 69.62 416 GLN A O 1
ATOM 3483 N N . ARG A 1 417 ? 0.067 5.953 26.454 1.00 72.38 417 ARG A N 1
ATOM 3484 C CA . ARG A 1 417 ? 1.002 5.758 25.339 1.00 72.38 417 ARG A CA 1
ATOM 3485 C C . ARG A 1 417 ? 0.316 5.203 24.095 1.00 72.38 417 ARG A C 1
ATOM 3487 O O . ARG A 1 417 ? 0.588 5.701 23.008 1.00 72.38 417 ARG A O 1
ATOM 3494 N N . THR A 1 418 ? -0.567 4.218 24.243 1.00 67.44 418 THR A N 1
ATOM 3495 C CA . THR A 1 418 ? -1.297 3.590 23.129 1.00 67.44 418 THR A CA 1
ATOM 3496 C C . THR A 1 418 ? -2.215 4.584 22.420 1.00 67.44 418 THR A C 1
ATOM 3498 O O . THR A 1 418 ? -2.247 4.609 21.193 1.00 67.44 418 THR A O 1
ATOM 3501 N N . LEU A 1 419 ? -2.873 5.484 23.161 1.00 63.25 419 LEU A N 1
ATOM 3502 C CA . LEU A 1 419 ? -3.674 6.572 22.578 1.00 63.25 419 LEU A CA 1
ATOM 3503 C C . LEU A 1 419 ? -2.857 7.499 21.657 1.00 63.25 419 LEU A C 1
ATOM 3505 O O . LEU A 1 419 ? -3.416 8.096 20.738 1.00 63.25 419 LEU A O 1
ATOM 3509 N N . ASN A 1 420 ? -1.534 7.573 21.842 1.00 60.16 420 ASN A N 1
ATOM 3510 C CA . ASN A 1 420 ? -0.641 8.362 20.990 1.00 60.16 420 ASN A CA 1
ATOM 3511 C C . ASN A 1 420 ? -0.198 7.616 19.710 1.00 60.16 420 ASN A C 1
ATOM 3513 O O . ASN A 1 420 ? 0.419 8.229 18.842 1.00 60.16 420 ASN A O 1
ATOM 3517 N N . GLN A 1 421 ? -0.494 6.315 19.564 1.00 63.75 421 GLN A N 1
ATOM 3518 C CA . GLN A 1 421 ? -0.093 5.475 18.423 1.00 63.75 421 GLN A CA 1
ATOM 3519 C C . GLN A 1 421 ? -1.314 4.946 17.650 1.00 63.75 421 GLN A C 1
ATOM 3521 O O . GLN A 1 421 ? -1.747 3.805 17.808 1.00 63.75 421 GLN A O 1
ATOM 3526 N N . THR A 1 422 ? -1.863 5.778 16.763 1.00 59.41 422 THR A N 1
ATOM 3527 C CA . THR A 1 422 ? -3.195 5.583 16.161 1.00 59.41 422 THR A CA 1
ATOM 3528 C C . THR A 1 422 ? -3.343 4.289 15.344 1.00 59.41 422 THR A C 1
ATOM 3530 O O . THR A 1 422 ? -4.372 3.635 15.439 1.00 59.41 422 THR A O 1
ATOM 3533 N N . ASN A 1 423 ? -2.323 3.855 14.591 1.00 59.75 423 ASN A N 1
ATOM 3534 C CA . ASN A 1 423 ? -2.462 2.721 13.657 1.00 59.75 423 ASN A CA 1
ATOM 3535 C C . ASN A 1 423 ? -2.385 1.327 14.303 1.00 59.75 423 ASN A C 1
ATOM 3537 O O . ASN A 1 423 ? -3.005 0.395 13.794 1.00 59.75 423 ASN A O 1
ATOM 3541 N N . SER A 1 424 ? -1.626 1.162 15.394 1.00 61.16 424 SER A N 1
ATOM 3542 C CA . SER A 1 424 ? -1.527 -0.133 16.093 1.00 61.16 424 SER A CA 1
ATOM 3543 C C . SER A 1 424 ? -2.814 -0.440 16.856 1.00 61.16 424 SER A C 1
ATOM 3545 O O . SER A 1 424 ? -3.293 -1.570 16.850 1.00 61.16 424 SER A O 1
ATOM 3547 N N . TYR A 1 425 ? -3.407 0.599 17.444 1.00 67.69 425 TYR A N 1
ATOM 3548 C CA . TYR A 1 425 ? -4.642 0.524 18.213 1.00 67.69 425 TYR A CA 1
ATOM 3549 C C . TYR A 1 425 ? -5.849 0.101 17.359 1.00 67.69 425 TYR A C 1
ATOM 3551 O O . TYR A 1 425 ? -6.629 -0.748 17.778 1.00 67.69 425 TYR A O 1
ATOM 3559 N N . ILE A 1 426 ? -5.964 0.623 16.132 1.00 69.94 426 ILE A N 1
ATOM 3560 C CA . ILE A 1 426 ? -7.113 0.394 15.237 1.00 69.94 426 ILE A CA 1
ATOM 3561 C C . ILE A 1 426 ? -7.417 -1.101 15.024 1.00 69.94 426 ILE A C 1
ATOM 3563 O O . ILE A 1 426 ? -8.575 -1.507 15.071 1.00 69.94 426 ILE A O 1
ATOM 3567 N N . LYS A 1 427 ? -6.388 -1.936 14.831 1.00 66.69 427 LYS A N 1
ATOM 3568 C CA . LYS A 1 427 ? -6.563 -3.389 14.635 1.00 66.69 427 LYS A CA 1
ATOM 3569 C C . LYS A 1 427 ? -6.831 -4.142 15.935 1.00 66.69 427 LYS A C 1
ATOM 3571 O O . LYS A 1 427 ? -7.492 -5.176 15.931 1.00 66.69 427 LYS A O 1
ATOM 3576 N N . GLU A 1 428 ? -6.302 -3.635 17.041 1.00 72.50 428 GLU A N 1
ATOM 3577 C CA . GLU A 1 428 ? -6.438 -4.267 18.347 1.00 72.50 428 GLU A CA 1
ATOM 3578 C C . GLU A 1 428 ? -7.875 -4.131 18.876 1.00 72.50 428 GLU A C 1
ATOM 3580 O O . GLU A 1 428 ? -8.417 -5.106 19.395 1.00 72.50 428 GLU A O 1
ATOM 3585 N N . VAL A 1 429 ? -8.535 -2.986 18.643 1.00 71.69 429 VAL A N 1
ATOM 3586 C CA . VAL A 1 429 ? -9.925 -2.712 19.073 1.00 71.69 429 VAL A CA 1
ATOM 3587 C C . VAL A 1 429 ? -10.912 -3.762 18.577 1.00 71.69 429 VAL A C 1
ATOM 3589 O O . VAL A 1 429 ? -11.705 -4.278 19.364 1.00 71.69 429 VAL A O 1
ATOM 3592 N N . VAL A 1 430 ? -10.850 -4.119 17.292 1.00 71.38 430 VAL A N 1
ATOM 3593 C CA . VAL A 1 430 ? -11.794 -5.091 16.719 1.00 71.38 430 VAL A CA 1
ATOM 3594 C C . VAL A 1 430 ? -11.551 -6.499 17.278 1.00 71.38 430 VAL A C 1
ATOM 3596 O O . VAL A 1 430 ? -12.476 -7.275 17.492 1.00 71.38 430 VAL A O 1
ATOM 3599 N N . SER A 1 431 ? -10.298 -6.835 17.591 1.00 71.31 431 SER A N 1
ATOM 3600 C CA . SER A 1 431 ? -9.967 -8.130 18.198 1.00 71.31 431 SER A CA 1
ATOM 3601 C C . SER A 1 431 ? -10.371 -8.241 19.674 1.00 71.31 431 SER A C 1
ATOM 3603 O O . SER A 1 431 ? -10.578 -9.349 20.173 1.00 71.31 431 SER A O 1
ATOM 3605 N N . ILE A 1 432 ? -10.413 -7.116 20.396 1.00 72.94 432 ILE A N 1
ATOM 3606 C CA . ILE A 1 432 ? -10.814 -7.057 21.808 1.00 72.94 432 ILE A CA 1
ATOM 3607 C C . ILE A 1 432 ? -12.334 -7.140 21.909 1.00 72.94 432 ILE A C 1
ATOM 3609 O O . ILE A 1 432 ? -12.832 -7.990 22.640 1.00 72.94 432 ILE A O 1
ATOM 3613 N N . SER A 1 433 ? -13.045 -6.322 21.130 1.00 73.19 433 SER A N 1
ATOM 3614 C CA . SER A 1 433 ? -14.513 -6.308 21.085 1.00 73.19 433 SER A CA 1
ATOM 3615 C C . SER A 1 433 ? -15.093 -7.675 20.742 1.00 73.19 433 SER A C 1
ATOM 3617 O O . SER A 1 433 ? -15.887 -8.212 21.506 1.00 73.19 433 SER A O 1
ATOM 3619 N N . LYS A 1 434 ? -14.626 -8.312 19.663 1.00 71.56 434 LYS A N 1
ATOM 3620 C CA . LYS A 1 434 ? -15.113 -9.650 19.304 1.00 71.56 434 LYS A CA 1
ATOM 3621 C C . LYS A 1 434 ? -14.979 -10.657 20.456 1.00 71.56 434 LYS A C 1
ATOM 3623 O O . LYS A 1 434 ? -15.905 -11.411 20.729 1.00 71.56 434 LYS A O 1
ATOM 3628 N N . ARG A 1 435 ? -13.843 -10.645 21.163 1.00 72.62 435 ARG A N 1
ATOM 3629 C CA . ARG A 1 435 ? -13.589 -11.572 22.278 1.00 72.62 435 ARG A CA 1
ATOM 3630 C C . ARG A 1 435 ? -14.436 -11.278 23.510 1.00 72.62 435 ARG A C 1
ATOM 3632 O O . ARG A 1 435 ? -14.903 -12.217 24.141 1.00 72.62 435 ARG A O 1
ATOM 3639 N N . GLY A 1 436 ? -14.613 -10.015 23.887 1.00 70.19 436 GLY A N 1
ATOM 3640 C CA . GLY A 1 436 ? -15.343 -9.696 25.112 1.00 70.19 436 GLY A CA 1
ATOM 3641 C C . GLY A 1 436 ? -16.863 -9.814 24.970 1.00 70.19 436 GLY A C 1
ATOM 3642 O O . GLY A 1 436 ? -17.530 -9.920 25.991 1.00 70.19 436 GLY A O 1
ATOM 3643 N N . PHE A 1 437 ? -17.427 -9.847 23.756 1.00 76.25 437 PHE A N 1
ATOM 3644 C CA . PHE A 1 437 ? -18.829 -10.248 23.537 1.00 76.25 437 PHE A CA 1
ATOM 3645 C C . PHE A 1 437 ? -19.032 -11.773 23.508 1.00 76.25 437 PHE A C 1
ATOM 3647 O O . PHE A 1 437 ? -20.140 -12.242 23.754 1.00 76.25 437 PHE A O 1
ATOM 3654 N N . GLU A 1 438 ? -17.977 -12.546 23.236 1.00 69.44 438 GLU A N 1
ATOM 3655 C CA . GLU A 1 438 ? -17.968 -14.016 23.335 1.00 69.44 438 GLU A CA 1
ATOM 3656 C C . GLU A 1 438 ? -17.711 -14.507 24.782 1.00 69.44 438 GLU A C 1
ATOM 3658 O O . GLU A 1 438 ? -17.842 -15.697 25.072 1.00 69.44 438 GLU A O 1
ATOM 3663 N N . ASP A 1 439 ? -17.363 -13.600 25.701 1.00 69.75 439 ASP A N 1
ATOM 3664 C CA . ASP A 1 439 ? -17.092 -13.890 27.111 1.00 69.75 439 ASP A CA 1
ATOM 3665 C C . ASP A 1 439 ? -18.375 -14.273 27.874 1.00 69.75 439 ASP A C 1
ATOM 3667 O O . ASP A 1 439 ? -19.408 -13.613 27.779 1.00 69.75 439 ASP A O 1
ATOM 3671 N N . ALA A 1 440 ? -18.292 -15.290 28.734 1.00 59.81 440 ALA A N 1
ATOM 3672 C CA . ALA A 1 440 ? -19.348 -15.650 29.681 1.00 59.81 440 ALA A CA 1
ATOM 3673 C C . ALA A 1 440 ? -19.713 -14.521 30.673 1.00 59.81 440 ALA A C 1
ATOM 3675 O O . ALA A 1 440 ? -20.757 -14.590 31.326 1.00 59.81 440 ALA A O 1
ATOM 3676 N N . LYS A 1 441 ? -18.851 -13.508 30.833 1.00 69.12 441 LYS A N 1
ATOM 3677 C CA . LYS A 1 441 ? -19.103 -12.287 31.612 1.00 69.12 441 LYS A CA 1
ATOM 3678 C C . LYS A 1 441 ? -19.812 -11.186 30.828 1.00 69.12 441 LYS A C 1
ATOM 3680 O O . LYS A 1 441 ? -20.186 -10.194 31.453 1.00 69.12 441 LYS A O 1
ATOM 3685 N N . ALA A 1 442 ? -19.992 -11.341 29.517 1.00 77.44 442 ALA A N 1
ATOM 3686 C CA . ALA A 1 442 ? -20.776 -10.407 28.732 1.00 77.44 442 ALA A CA 1
ATOM 3687 C C . ALA A 1 442 ? -22.235 -10.424 29.194 1.00 77.44 442 ALA A C 1
ATOM 3689 O O . ALA A 1 442 ? -22.821 -11.473 29.482 1.00 77.44 442 ALA A O 1
ATOM 3690 N N . ASP A 1 443 ? -22.829 -9.242 29.240 1.00 91.25 443 ASP A N 1
ATOM 3691 C CA . ASP A 1 443 ? -24.260 -9.109 29.408 1.00 91.25 443 ASP A CA 1
ATOM 3692 C C . ASP A 1 443 ? -24.997 -9.794 28.245 1.00 91.25 443 ASP A C 1
ATOM 3694 O O . ASP A 1 443 ? -24.605 -9.675 27.080 1.00 91.25 443 ASP A O 1
ATOM 3698 N N . ARG A 1 444 ? -26.054 -10.551 28.559 1.00 90.00 444 ARG A N 1
ATOM 3699 C CA . ARG A 1 444 ? -26.756 -11.372 27.561 1.00 90.00 444 ARG A CA 1
ATOM 3700 C C . ARG A 1 444 ? -27.439 -10.522 26.499 1.00 90.00 444 ARG A C 1
ATOM 3702 O O . ARG A 1 444 ? -27.460 -10.929 25.339 1.00 90.00 444 ARG A O 1
ATOM 3709 N N . GLU A 1 445 ? -27.997 -9.380 26.887 1.00 91.25 445 GLU A N 1
ATOM 3710 C CA . GLU A 1 445 ? -28.683 -8.478 25.965 1.00 91.25 445 GLU A CA 1
ATOM 3711 C C . GLU A 1 445 ? -27.659 -7.768 25.078 1.00 91.25 445 GLU A C 1
ATOM 3713 O O . GLU A 1 445 ? -27.809 -7.777 23.858 1.00 91.25 445 GLU A O 1
ATOM 3718 N N . MET A 1 446 ? -26.534 -7.325 25.649 1.00 91.31 446 MET A N 1
ATOM 3719 C CA . MET A 1 446 ? -25.401 -6.786 24.882 1.00 91.31 446 MET A CA 1
ATOM 3720 C C . MET A 1 446 ? -24.833 -7.795 23.865 1.00 91.31 446 MET A C 1
ATOM 3722 O O . MET A 1 446 ? -24.571 -7.446 22.712 1.00 91.31 446 MET A O 1
ATOM 3726 N N . ALA A 1 447 ? -24.650 -9.061 24.257 1.00 89.38 447 ALA A N 1
ATOM 3727 C CA . ALA A 1 447 ? -24.181 -10.121 23.358 1.00 89.38 447 ALA A CA 1
ATOM 3728 C C . ALA A 1 447 ? -25.207 -10.450 22.257 1.00 89.38 447 ALA A C 1
ATOM 3730 O O . ALA A 1 447 ? -24.839 -10.666 21.093 1.00 89.38 447 ALA A O 1
ATOM 3731 N N . ALA A 1 448 ? -26.501 -10.454 22.595 1.00 90.81 448 ALA A N 1
ATOM 3732 C CA . ALA A 1 448 ? -27.579 -10.627 21.626 1.00 90.81 448 ALA A CA 1
ATOM 3733 C C . ALA A 1 448 ? -27.626 -9.465 20.623 1.00 90.81 448 ALA A C 1
ATOM 3735 O O . ALA A 1 448 ? -27.728 -9.709 19.416 1.00 90.81 448 ALA A O 1
ATOM 3736 N N . TYR A 1 449 ? -27.477 -8.225 21.098 1.00 92.50 449 TYR A N 1
ATOM 3737 C CA . TYR A 1 449 ? -27.356 -7.034 20.266 1.00 92.50 449 TYR A CA 1
ATOM 3738 C C . TYR A 1 449 ? -26.173 -7.155 19.303 1.00 92.50 449 TYR A C 1
ATOM 3740 O O . TYR A 1 449 ? -26.374 -7.089 18.091 1.00 92.50 449 TYR A O 1
ATOM 3748 N N . TYR A 1 450 ? -24.964 -7.435 19.801 1.00 90.50 450 TYR A N 1
ATOM 3749 C CA . TYR A 1 450 ? -23.760 -7.579 18.972 1.00 90.50 450 TYR A CA 1
ATOM 3750 C C . TYR A 1 450 ? -23.919 -8.653 17.882 1.00 90.50 450 TYR A C 1
ATOM 3752 O O . TYR A 1 450 ? -23.574 -8.436 16.715 1.00 90.50 450 TYR A O 1
ATOM 3760 N N . THR A 1 451 ? -24.521 -9.793 18.238 1.00 90.75 451 THR A N 1
ATOM 3761 C CA . THR A 1 451 ? -24.831 -10.878 17.294 1.00 90.75 451 THR A CA 1
ATOM 3762 C C . THR A 1 451 ? -25.831 -10.434 16.225 1.00 90.75 451 THR A C 1
ATOM 3764 O O . THR A 1 451 ? -25.687 -10.781 15.051 1.00 90.75 451 THR A O 1
ATOM 3767 N N . LYS A 1 452 ? -26.852 -9.659 16.607 1.00 93.06 452 LYS A N 1
ATOM 3768 C CA . LYS A 1 452 ? -27.828 -9.095 15.670 1.00 93.06 452 LYS A CA 1
ATOM 3769 C C . LYS A 1 452 ? -27.159 -8.134 14.682 1.00 93.06 452 LYS A C 1
ATOM 3771 O O . LYS A 1 452 ? -27.378 -8.299 13.485 1.00 93.06 452 LYS A O 1
ATOM 3776 N N . GLN A 1 453 ? -26.287 -7.233 15.151 1.00 92.81 453 GLN A N 1
ATOM 3777 C CA . GLN A 1 453 ? -25.537 -6.307 14.285 1.00 92.81 453 GLN A CA 1
ATOM 3778 C C . GLN A 1 453 ? -24.772 -7.061 13.180 1.00 92.81 453 GLN A C 1
ATOM 3780 O O . GLN A 1 453 ? -24.816 -6.677 12.015 1.00 92.81 453 GLN A O 1
ATOM 3785 N N . HIS A 1 454 ? -24.124 -8.179 13.528 1.00 90.75 454 HIS A N 1
ATOM 3786 C CA . HIS A 1 454 ? -23.394 -9.019 12.572 1.00 90.75 454 HIS A CA 1
ATOM 3787 C C . HIS A 1 454 ? -24.302 -9.669 11.531 1.00 90.75 454 HIS A C 1
ATOM 3789 O O . HIS A 1 454 ? -24.003 -9.626 10.339 1.00 90.75 454 HIS A O 1
ATOM 3795 N N . ARG A 1 455 ? -25.435 -10.230 11.961 1.00 90.94 455 ARG A N 1
ATOM 3796 C CA . ARG A 1 455 ? -26.411 -10.834 11.042 1.00 90.94 455 ARG A CA 1
ATOM 3797 C C . ARG A 1 455 ? -26.992 -9.809 10.075 1.00 90.94 455 ARG A C 1
ATOM 3799 O O . ARG A 1 455 ? -27.203 -10.129 8.907 1.00 90.94 455 ARG A O 1
ATOM 3806 N N . ASP A 1 456 ? -27.278 -8.604 10.553 1.00 90.75 456 ASP A N 1
ATOM 3807 C CA . ASP A 1 456 ? -27.845 -7.543 9.724 1.00 90.75 456 ASP A CA 1
ATOM 3808 C C . ASP A 1 456 ? -26.810 -7.026 8.710 1.00 90.75 456 ASP A C 1
ATOM 3810 O O . ASP A 1 456 ? -27.140 -6.870 7.533 1.00 90.75 456 ASP A O 1
ATOM 3814 N N . TRP A 1 457 ? -25.534 -6.916 9.100 1.00 92.81 457 TRP A N 1
ATOM 3815 C CA . TRP A 1 457 ? -24.441 -6.616 8.171 1.00 92.81 457 TRP A CA 1
ATOM 3816 C C . TRP A 1 457 ? -24.228 -7.706 7.109 1.00 92.81 457 TRP A C 1
ATOM 3818 O O . TRP A 1 457 ? -24.095 -7.401 5.924 1.00 92.81 457 TRP A O 1
ATOM 3828 N N . GLU A 1 458 ? -24.239 -8.986 7.491 1.00 89.81 458 GLU A N 1
ATOM 3829 C CA . GLU A 1 458 ? -24.137 -10.098 6.535 1.00 89.81 458 GLU A CA 1
ATOM 3830 C C . GLU A 1 458 ? -25.284 -10.075 5.522 1.00 89.81 458 GLU A C 1
ATOM 3832 O O . GLU A 1 458 ? -25.064 -10.223 4.319 1.00 89.81 458 GLU A O 1
ATOM 3837 N N . LYS A 1 459 ? -26.514 -9.834 5.990 1.00 88.50 459 LYS A N 1
ATOM 3838 C CA . LYS A 1 459 ? -27.676 -9.651 5.116 1.00 88.50 459 LYS A CA 1
ATOM 3839 C C . LYS A 1 459 ? -27.473 -8.480 4.166 1.00 88.50 459 LYS A C 1
ATOM 3841 O O . LYS A 1 459 ? -27.689 -8.652 2.972 1.00 88.50 459 LYS A O 1
ATOM 3846 N N . PHE A 1 460 ? -27.041 -7.322 4.656 1.00 87.38 460 PHE A N 1
ATOM 3847 C CA . PHE A 1 460 ? -26.763 -6.157 3.819 1.00 87.38 460 PHE A CA 1
ATOM 3848 C C . PHE A 1 460 ? -25.756 -6.481 2.701 1.00 87.38 460 PHE A C 1
ATOM 3850 O O . PHE A 1 460 ? -26.063 -6.292 1.520 1.00 87.38 460 PHE A O 1
ATOM 3857 N N . MET A 1 461 ? -24.619 -7.084 3.062 1.00 84.81 461 MET A N 1
ATOM 3858 C CA . MET A 1 461 ? -23.569 -7.526 2.132 1.00 84.81 461 MET A CA 1
ATOM 3859 C C . MET A 1 461 ? -24.028 -8.646 1.178 1.00 84.81 461 MET A C 1
ATOM 3861 O O . MET A 1 461 ? -23.375 -8.928 0.175 1.00 84.81 461 MET A O 1
ATOM 3865 N N . HIS A 1 462 ? -25.144 -9.319 1.464 1.00 79.44 462 HIS A N 1
ATOM 3866 C CA . HIS A 1 462 ? -25.758 -10.290 0.561 1.00 79.44 462 HIS A CA 1
ATOM 3867 C C . HIS A 1 462 ? -26.839 -9.676 -0.340 1.00 79.44 462 HIS A C 1
ATOM 3869 O O . HIS A 1 462 ? -26.876 -9.993 -1.529 1.00 79.44 462 HIS A O 1
ATOM 3875 N N . PHE A 1 463 ? -27.710 -8.817 0.197 1.00 66.19 463 PHE A N 1
ATOM 3876 C CA . PHE A 1 463 ? -28.893 -8.281 -0.483 1.00 66.19 463 PHE A CA 1
ATOM 3877 C C . PHE A 1 463 ? -28.581 -7.102 -1.406 1.00 66.19 463 PHE A C 1
ATOM 3879 O O . PHE A 1 463 ? -29.061 -7.073 -2.538 1.00 66.19 463 PHE A O 1
ATOM 3886 N N . ARG A 1 464 ? -27.780 -6.136 -0.945 1.00 60.53 464 ARG A N 1
ATOM 3887 C CA . ARG A 1 464 ? -27.461 -4.919 -1.717 1.00 60.53 464 ARG A CA 1
ATOM 3888 C C . ARG A 1 464 ? -26.359 -5.152 -2.753 1.00 60.53 464 ARG A C 1
ATOM 3890 O O . ARG A 1 464 ? -26.305 -4.472 -3.769 1.00 60.53 464 ARG A O 1
ATOM 3897 N N . ASP A 1 465 ? -25.522 -6.150 -2.510 1.00 59.75 465 ASP A N 1
ATOM 3898 C CA . ASP A 1 465 ? -24.271 -6.380 -3.232 1.00 59.75 465 ASP A CA 1
ATOM 3899 C C . ASP A 1 465 ? -24.400 -7.435 -4.351 1.00 59.75 465 ASP A C 1
ATOM 3901 O O . ASP A 1 465 ? -23.636 -7.407 -5.316 1.00 59.75 465 ASP A O 1
ATOM 3905 N N . LYS A 1 466 ? -25.397 -8.335 -4.290 1.00 54.00 466 LYS A N 1
ATOM 3906 C CA . LYS A 1 466 ? -25.700 -9.252 -5.406 1.00 54.00 466 LYS A CA 1
ATOM 3907 C C . LYS A 1 466 ? -26.679 -8.698 -6.433 1.00 54.00 466 LYS A C 1
ATOM 3909 O O . LYS A 1 466 ? -26.725 -9.262 -7.519 1.00 54.00 466 LYS A O 1
ATOM 3914 N N . GLY A 1 467 ? -27.414 -7.629 -6.116 1.00 45.62 467 GLY A N 1
ATOM 3915 C CA . GLY A 1 467 ? -28.600 -7.240 -6.874 1.00 45.62 467 GLY A CA 1
ATOM 3916 C C . GLY A 1 467 ? -29.624 -8.378 -6.849 1.00 45.62 467 GLY A C 1
ATOM 3917 O O . GLY A 1 467 ? -29.377 -9.480 -7.332 1.00 45.62 467 GLY A O 1
ATOM 3918 N N . TYR A 1 468 ? -30.801 -8.156 -6.279 1.00 35.34 468 TYR A N 1
ATOM 3919 C CA . TYR A 1 468 ? -31.912 -8.996 -6.714 1.00 35.34 468 TYR A CA 1
ATOM 3920 C C . TYR A 1 468 ? -32.177 -8.635 -8.184 1.00 35.34 468 TYR A C 1
ATOM 3922 O O . TYR A 1 468 ? -32.554 -7.499 -8.469 1.00 35.34 468 TYR A O 1
ATOM 3930 N N . ASN A 1 469 ? -31.871 -9.573 -9.089 1.00 37.06 469 ASN A N 1
ATOM 3931 C CA . ASN A 1 469 ? -32.435 -9.602 -10.440 1.00 37.06 469 ASN A CA 1
ATOM 3932 C C . ASN A 1 469 ? -33.946 -9.803 -10.358 1.00 37.06 469 ASN A C 1
ATOM 3934 O O . ASN A 1 469 ? -34.365 -10.645 -9.525 1.00 37.06 469 ASN A O 1
#

pLDDT: mean 85.25, std 14.78, range [22.75, 98.0]

Radius of gyration: 41.88 Å; chains: 1; bounding box: 96×50×116 Å

Secondary structure (DSSP, 8-state):
------PPPPPS------HHHHHHHHTEEEETTEEEETTTTEEEE--S---EE-HHHHHHHHHH--BTTB---BPPPHHHHGGGGGGTTTSSS--STT--EEEEEES-TT-TTEEEEEEEETTTTEEEEEEEEETTS-EE---EES---S-HHHHHHHHHHHHHHHHHHHHHHHHHHHHHH--HHHHHHHHHH-SS-TTHHHHHHHHHHHHHHHHHHHHHH--HHHHHHHHHHSTT-TTHHHHHHHHHHHHHHHT-HHHHHHHHHH-TTSTTHHHHHHHHHHHHHHHHHHHT-HHHHHHHHHH-TTSTTHHHHHHHHHHHHHHHHH---TTTTS-HHHHHHHHHHHHHHHHHHHHHHHHHTT--GGGGHHHHHHHHHHHHHHHHH-TT-HHHHHHHHSHHHHHHHHHHHHHHHHHHHHTT-HHHHHHHHHHHHHHHHSSTTS-HHHHHHHHHHHHHHHHHHHHHHH---